Protein AF-0000000086059995 (afdb_homodimer)

Structure (mmCIF, N/CA/C/O backbone):
data_AF-0000000086059995-model_v1
#
loop_
_entity.id
_entity.type
_entity.pdbx_description
1 polymer 'Baseplate protein'
#
loop_
_atom_site.group_PDB
_atom_site.id
_atom_site.type_symbol
_atom_site.label_atom_id
_atom_site.label_alt_id
_atom_site.label_comp_id
_atom_site.label_asym_id
_atom_site.label_entity_id
_atom_site.label_seq_id
_atom_site.pdbx_PDB_ins_code
_atom_site.Cartn_x
_atom_site.Cartn_y
_atom_site.Cartn_z
_atom_site.occupancy
_atom_site.B_iso_or_equiv
_atom_site.auth_seq_id
_atom_site.auth_comp_id
_atom_site.auth_asym_id
_atom_site.auth_atom_id
_atom_site.pdbx_PDB_model_num
ATOM 1 N N . MET A 1 1 ? -10.211 63.469 9.359 1 60.78 1 MET A N 1
ATOM 2 C CA . MET A 1 1 ? -10.703 62.344 8.594 1 60.78 1 MET A CA 1
ATOM 3 C C . MET A 1 1 ? -9.547 61.594 7.91 1 60.78 1 MET A C 1
ATOM 5 O O . MET A 1 1 ? -9.508 60.375 7.914 1 60.78 1 MET A O 1
ATOM 9 N N . THR A 1 2 ? -8.578 62.406 7.512 1 70.56 2 THR A N 1
ATOM 10 C CA . THR A 1 2 ? -7.418 61.875 6.809 1 70.56 2 THR A CA 1
ATOM 11 C C . THR A 1 2 ? -6.516 61.094 7.766 1 70.56 2 THR A C 1
ATOM 13 O O . THR A 1 2 ? -5.988 60.062 7.41 1 70.56 2 THR A O 1
ATOM 16 N N . ASP A 1 3 ? -6.613 61.531 9.031 1 80.38 3 ASP A N 1
ATOM 17 C CA . ASP A 1 3 ? -5.711 60.969 10.023 1 80.38 3 ASP A CA 1
ATOM 18 C C . ASP A 1 3 ? -6.176 59.562 10.445 1 80.38 3 ASP A C 1
ATOM 20 O O . ASP A 1 3 ? -5.375 58.625 10.523 1 80.38 3 ASP A O 1
ATOM 24 N N . ILE A 1 4 ? -7.48 59.438 10.469 1 84.19 4 ILE A N 1
ATOM 25 C CA . ILE A 1 4 ? -8.023 58.156 10.898 1 84.19 4 ILE A CA 1
ATOM 26 C C . ILE A 1 4 ? -7.832 57.125 9.797 1 84.19 4 ILE A C 1
ATOM 28 O O . ILE A 1 4 ? -7.527 55.969 10.07 1 84.19 4 ILE A O 1
ATOM 32 N N . ASN A 1 5 ? -7.977 57.531 8.516 1 84.19 5 ASN A N 1
ATOM 33 C CA . ASN A 1 5 ? -7.801 56.625 7.387 1 84.19 5 ASN A CA 1
ATOM 34 C C . ASN A 1 5 ? -6.348 56.188 7.254 1 84.19 5 ASN A C 1
ATOM 36 O O . ASN A 1 5 ? -6.082 55.031 6.898 1 84.19 5 ASN A O 1
ATOM 40 N N . GLN A 1 6 ? -5.488 57.094 7.523 1 81.56 6 GLN A N 1
ATOM 41 C CA . GLN A 1 6 ? -4.066 56.781 7.477 1 81.56 6 GLN A CA 1
ATOM 42 C C . GLN A 1 6 ? -3.693 55.812 8.594 1 81.56 6 GLN A C 1
ATOM 44 O O . GLN A 1 6 ? -2.908 54.875 8.383 1 81.56 6 GLN A O 1
ATOM 49 N N . ARG A 1 7 ? -4.344 56 9.664 1 81.69 7 ARG A N 1
ATOM 50 C CA . ARG A 1 7 ? -4.082 55.094 10.789 1 81.69 7 ARG A CA 1
ATOM 51 C C . ARG A 1 7 ? -4.652 53.719 10.531 1 81.69 7 ARG A C 1
ATOM 53 O O . ARG A 1 7 ? -4.02 52.719 10.859 1 81.69 7 ARG A O 1
ATOM 60 N N . ARG A 1 8 ? -5.773 53.625 9.984 1 84.5 8 ARG A N 1
ATOM 61 C CA . ARG A 1 8 ? -6.387 52.344 9.648 1 84.5 8 ARG A CA 1
ATOM 62 C C . ARG A 1 8 ? -5.562 51.594 8.609 1 84.5 8 ARG A C 1
ATOM 64 O O . ARG A 1 8 ? -5.332 50.406 8.742 1 84.5 8 ARG A O 1
ATOM 71 N N . SER A 1 9 ? -5.133 52.344 7.605 1 84.81 9 SER A N 1
ATOM 72 C CA . SER A 1 9 ? -4.309 51.719 6.566 1 84.81 9 SER A CA 1
ATOM 73 C C . SER A 1 9 ? -2.99 51.219 7.133 1 84.81 9 SER A C 1
ATOM 75 O O . SER A 1 9 ? -2.504 50.156 6.73 1 84.81 9 SER A O 1
ATOM 77 N N . PHE A 1 10 ? -2.449 51.969 7.992 1 80.44 10 PHE A N 1
ATOM 78 C CA . PHE A 1 10 ? -1.202 51.562 8.633 1 80.44 10 PHE A CA 1
ATOM 79 C C . PHE A 1 10 ? -1.4 50.312 9.453 1 80.44 10 PHE A C 1
ATOM 81 O O . PHE A 1 10 ? -0.617 49.344 9.344 1 80.44 10 PHE A O 1
ATOM 88 N N . LEU A 1 11 ? -2.434 50.312 10.234 1 85.56 11 LEU A N 1
ATOM 89 C CA . LEU A 1 11 ? -2.729 49.156 11.07 1 85.56 11 LEU A CA 1
ATOM 90 C C . LEU A 1 11 ? -2.977 47.906 10.211 1 85.56 11 LEU A C 1
ATOM 92 O O . LEU A 1 11 ? -2.496 46.812 10.523 1 85.56 11 LEU A O 1
ATOM 96 N N . GLN A 1 12 ? -3.713 48.031 9.172 1 87.81 12 GLN A N 1
ATOM 97 C CA . GLN A 1 12 ? -4.016 46.938 8.281 1 87.81 12 GLN A CA 1
ATOM 98 C C . GLN A 1 12 ? -2.746 46.375 7.625 1 87.81 12 GLN A C 1
ATOM 100 O O . GLN A 1 12 ? -2.574 45.188 7.5 1 87.81 12 GLN A O 1
ATOM 105 N N . ASN A 1 13 ? -1.911 47.281 7.203 1 85.56 13 ASN A N 1
ATOM 106 C CA . ASN A 1 13 ? -0.667 46.875 6.57 1 85.56 13 ASN A CA 1
ATOM 107 C C . ASN A 1 13 ? 0.219 46.094 7.543 1 85.56 13 ASN A C 1
ATOM 109 O O . ASN A 1 13 ? 0.788 45.062 7.184 1 85.56 13 ASN A O 1
ATOM 113 N N . VAL A 1 14 ? 0.322 46.594 8.734 1 84.5 14 VAL A N 1
ATOM 114 C CA . VAL A 1 14 ? 1.145 45.906 9.734 1 84.5 14 VAL A CA 1
ATOM 115 C C . VAL A 1 14 ? 0.555 44.531 10.047 1 84.5 14 VAL A C 1
ATOM 117 O O . VAL A 1 14 ? 1.288 43.562 10.172 1 84.5 14 VAL A O 1
ATOM 120 N N . THR A 1 15 ? -0.728 44.469 10.203 1 89.19 15 THR A N 1
ATOM 121 C CA . THR A 1 15 ? -1.387 43.219 10.508 1 89.19 15 THR A CA 1
ATOM 122 C C . THR A 1 15 ? -1.202 42.219 9.367 1 89.19 15 THR A C 1
ATOM 124 O O . THR A 1 15 ? -0.886 41.031 9.602 1 89.19 15 THR A O 1
ATOM 127 N N . ASN A 1 16 ? -1.358 42.688 8.188 1 89.5 16 ASN A N 1
ATOM 128 C CA . ASN A 1 16 ? -1.172 41.812 7.027 1 89.5 16 ASN A CA 1
ATOM 129 C C . ASN A 1 16 ? 0.266 41.312 6.926 1 89.5 16 ASN A C 1
ATOM 131 O O . ASN A 1 16 ? 0.501 40.125 6.66 1 89.5 16 ASN A O 1
ATOM 135 N N . ASP A 1 17 ? 1.182 42.219 7.102 1 87.56 17 ASP A N 1
ATOM 136 C CA . ASP A 1 17 ? 2.592 41.844 7.043 1 87.56 17 ASP A CA 1
ATOM 137 C C . ASP A 1 17 ? 2.928 40.812 8.109 1 87.56 17 ASP A C 1
ATOM 139 O O . ASP A 1 17 ? 3.641 39.844 7.84 1 87.56 17 ASP A O 1
ATOM 143 N N . THR A 1 18 ? 2.42 41.094 9.289 1 88.88 18 THR A N 1
ATOM 144 C CA . THR A 1 18 ? 2.676 40.156 10.383 1 88.88 18 THR A CA 1
ATOM 145 C C . THR A 1 18 ? 2.047 38.781 10.102 1 88.88 18 THR A C 1
ATOM 147 O O . THR A 1 18 ? 2.648 37.75 10.383 1 88.88 18 THR A O 1
ATOM 150 N N . PHE A 1 19 ? 0.875 38.75 9.555 1 89.81 19 PHE A N 1
ATOM 151 C CA . PHE A 1 19 ? 0.206 37.5 9.195 1 89.81 19 PHE A CA 1
ATOM 152 C C . PHE A 1 19 ? 1.035 36.719 8.188 1 89.81 19 PHE A C 1
ATOM 154 O O . PHE A 1 19 ? 1.283 35.531 8.375 1 89.81 19 PHE A O 1
ATOM 161 N N . PHE A 1 20 ? 1.476 37.406 7.207 1 88.12 20 PHE A N 1
ATOM 162 C CA . PHE A 1 20 ? 2.225 36.75 6.145 1 88.12 20 PHE A CA 1
ATOM 163 C C . PHE A 1 20 ? 3.541 36.188 6.68 1 88.12 20 PHE A C 1
ATOM 165 O O . PHE A 1 20 ? 3.943 35.094 6.32 1 88.12 20 PHE A O 1
ATOM 172 N N . GLU A 1 21 ? 4.156 36.938 7.523 1 87.06 21 GLU A N 1
ATOM 173 C CA . GLU A 1 21 ? 5.422 36.5 8.094 1 87.06 21 GLU A CA 1
ATOM 174 C C . GLU A 1 21 ? 5.219 35.281 8.977 1 87.06 21 GLU A C 1
ATOM 176 O O . GLU A 1 21 ? 6 34.312 8.914 1 87.06 21 GLU A O 1
ATOM 181 N N . ASN A 1 22 ? 4.18 35.25 9.789 1 90.44 22 ASN A N 1
ATOM 182 C CA . ASN A 1 22 ? 3.918 34.156 10.688 1 90.44 22 ASN A CA 1
ATOM 183 C C . ASN A 1 22 ? 3.49 32.906 9.922 1 90.44 22 ASN A C 1
ATOM 185 O O . ASN A 1 22 ? 3.791 31.766 10.336 1 90.44 22 ASN A O 1
ATOM 189 N N . MET A 1 23 ? 2.809 33.031 8.797 1 91.81 23 MET A N 1
ATOM 190 C CA . MET A 1 23 ? 2.318 31.906 8.008 1 91.81 23 MET A CA 1
ATOM 191 C C . MET A 1 23 ? 3.479 31.094 7.445 1 91.81 23 MET A C 1
ATOM 193 O O . MET A 1 23 ? 3.328 29.906 7.168 1 91.81 23 MET A O 1
ATOM 197 N N . LYS A 1 24 ? 4.613 31.688 7.324 1 86.75 24 LYS A N 1
ATOM 198 C CA . LYS A 1 24 ? 5.785 31 6.789 1 86.75 24 LYS A CA 1
ATOM 199 C C . LYS A 1 24 ? 6.215 29.844 7.699 1 86.75 24 LYS A C 1
ATOM 201 O O . LYS A 1 24 ? 6.879 28.906 7.254 1 86.75 24 LYS A O 1
ATOM 206 N N . ASP A 1 25 ? 5.801 29.891 8.961 1 89.31 25 ASP A N 1
ATOM 207 C CA . ASP A 1 25 ? 6.246 28.891 9.922 1 89.31 25 ASP A CA 1
ATOM 208 C C . ASP A 1 25 ? 5.098 27.984 10.336 1 89.31 25 ASP A C 1
ATOM 210 O O . ASP A 1 25 ? 5.188 27.281 11.344 1 89.31 25 ASP A O 1
ATOM 214 N N . VAL A 1 26 ? 3.99 28.078 9.602 1 93.5 26 VAL A N 1
ATOM 215 C CA . VAL A 1 26 ? 2.891 27.141 9.781 1 93.5 26 VAL A CA 1
ATOM 216 C C . VAL A 1 26 ? 3.086 25.938 8.867 1 93.5 26 VAL A C 1
ATOM 218 O O . VAL A 1 26 ? 2.803 26.016 7.668 1 93.5 26 VAL A O 1
ATOM 221 N N . TYR A 1 27 ? 3.545 24.875 9.438 1 94.62 27 TYR A N 1
ATOM 222 C CA . TYR A 1 27 ? 3.83 23.656 8.664 1 94.62 27 TYR A CA 1
ATOM 223 C C . TYR A 1 27 ? 2.566 22.828 8.469 1 94.62 27 TYR A C 1
ATOM 225 O O . TYR A 1 27 ? 1.894 22.484 9.438 1 94.62 27 TYR A O 1
ATOM 233 N N . THR A 1 28 ? 2.238 22.5 7.25 1 95.75 28 THR A N 1
ATOM 234 C CA . THR A 1 28 ? 1.083 21.656 6.934 1 95.75 28 THR A CA 1
ATOM 235 C C . THR A 1 28 ? 1.494 20.469 6.082 1 95.75 28 THR A C 1
ATOM 237 O O . THR A 1 28 ? 1.409 19.312 6.531 1 95.75 28 THR A O 1
ATOM 240 N N . CYS A 1 29 ? 1.982 20.734 4.895 1 96.75 29 CYS A N 1
ATOM 241 C CA . CYS A 1 29 ? 2.521 19.672 4.059 1 96.75 29 CYS A CA 1
ATOM 242 C C . CYS A 1 29 ? 3.568 20.219 3.092 1 96.75 29 CYS A C 1
ATOM 244 O O . CYS A 1 29 ? 3.557 21.406 2.758 1 96.75 29 CYS A O 1
ATOM 246 N N . ILE A 1 30 ? 4.512 19.422 2.707 1 96.19 30 ILE A N 1
ATOM 247 C CA . ILE A 1 30 ? 5.605 19.766 1.805 1 96.19 30 ILE A CA 1
ATOM 248 C C . ILE A 1 30 ? 6.227 18.484 1.237 1 96.19 30 ILE A C 1
ATOM 250 O O . ILE A 1 30 ? 6.266 17.453 1.911 1 96.19 30 ILE A O 1
ATOM 254 N N . PRO A 1 31 ? 6.664 18.438 -0.044 1 97.12 31 PRO A N 1
ATOM 255 C CA . PRO A 1 31 ? 7.352 17.234 -0.532 1 97.12 31 PRO A CA 1
ATOM 256 C C . PRO A 1 31 ? 8.703 17.016 0.142 1 97.12 31 PRO A C 1
ATOM 258 O O . PRO A 1 31 ? 9.312 17.969 0.637 1 97.12 31 PRO A O 1
ATOM 261 N N . GLY A 1 32 ? 9.148 15.859 0.198 1 97.75 32 GLY A N 1
ATOM 262 C CA . GLY A 1 32 ? 10.43 15.445 0.734 1 97.75 32 GLY A CA 1
ATOM 263 C C . GLY A 1 32 ? 10.82 14.031 0.342 1 97.75 32 GLY A C 1
ATOM 264 O O . GLY A 1 32 ? 10.195 13.438 -0.54 1 97.75 32 GLY A O 1
ATOM 265 N N . TYR A 1 33 ? 11.945 13.578 0.959 1 97.88 33 TYR A N 1
ATOM 266 C CA . TYR A 1 33 ? 12.375 12.219 0.658 1 97.88 33 TYR A CA 1
ATOM 267 C C . TYR A 1 33 ? 13.062 11.586 1.863 1 97.88 33 TYR A C 1
ATOM 269 O O . TYR A 1 33 ? 13.484 12.289 2.783 1 97.88 33 TYR A O 1
ATOM 277 N N . VAL A 1 34 ? 13.125 10.281 1.874 1 98.56 34 VAL A N 1
ATOM 278 C CA . VAL A 1 34 ? 13.672 9.492 2.977 1 98.56 34 VAL A CA 1
ATOM 279 C C . VAL A 1 34 ? 15.195 9.492 2.906 1 98.56 34 VAL A C 1
ATOM 281 O O . VAL A 1 34 ? 15.773 9.281 1.838 1 98.56 34 VAL A O 1
ATOM 284 N N . LEU A 1 35 ? 15.844 9.766 4.035 1 98.44 35 LEU A N 1
ATOM 285 C CA . LEU A 1 35 ? 17.297 9.602 4.168 1 98.44 35 LEU A CA 1
ATOM 286 C C . LEU A 1 35 ? 17.625 8.211 4.691 1 98.44 35 LEU A C 1
ATOM 288 O O . LEU A 1 35 ? 18.516 7.535 4.156 1 98.44 35 LEU A O 1
ATOM 292 N N . THR A 1 36 ? 17.016 7.824 5.77 1 98.44 36 THR A N 1
ATOM 293 C CA . THR A 1 36 ? 17.156 6.488 6.34 1 98.44 36 THR A CA 1
ATOM 294 C C . THR A 1 36 ? 15.812 5.965 6.828 1 98.44 36 THR A C 1
ATOM 296 O O . THR A 1 36 ? 14.906 6.75 7.125 1 98.44 36 THR A O 1
ATOM 299 N N . PHE A 1 37 ? 15.695 4.652 6.832 1 98.5 37 PHE A N 1
ATOM 300 C CA . PHE A 1 37 ? 14.5 3.967 7.309 1 98.5 37 PHE A CA 1
ATOM 301 C C . PHE A 1 37 ? 14.867 2.795 8.211 1 98.5 37 PHE A C 1
ATOM 303 O O . PHE A 1 37 ? 15.727 1.985 7.859 1 98.5 37 PHE A O 1
ATOM 310 N N . ASP A 1 38 ? 14.234 2.754 9.406 1 97.69 38 ASP A N 1
ATOM 311 C CA . ASP A 1 38 ? 14.391 1.638 10.336 1 97.69 38 ASP A CA 1
ATOM 312 C C . ASP A 1 38 ? 13.188 0.701 10.273 1 97.69 38 ASP A C 1
ATOM 314 O O . ASP A 1 38 ? 12.102 1.04 10.758 1 97.69 38 ASP A O 1
ATOM 318 N N . PRO A 1 39 ? 13.391 -0.497 9.75 1 95.56 39 PRO A N 1
ATOM 319 C CA . PRO A 1 39 ? 12.242 -1.397 9.609 1 95.56 39 PRO A CA 1
ATOM 320 C C . PRO A 1 39 ? 11.719 -1.902 10.945 1 95.56 39 PRO A C 1
ATOM 322 O O . PRO A 1 39 ? 10.57 -2.34 11.039 1 95.56 39 PRO A O 1
ATOM 325 N N . ASP A 1 40 ? 12.453 -1.913 12.008 1 96.19 40 ASP A N 1
ATOM 326 C CA . ASP A 1 40 ? 12.016 -2.396 13.312 1 96.19 40 ASP A CA 1
ATOM 327 C C . ASP A 1 40 ? 11.023 -1.425 13.953 1 96.19 40 ASP A C 1
ATOM 329 O O . ASP A 1 40 ? 10.008 -1.843 14.508 1 96.19 40 ASP A O 1
ATOM 333 N N . THR A 1 41 ? 11.328 -0.163 13.836 1 96.38 41 THR A N 1
ATOM 334 C CA . THR A 1 41 ? 10.453 0.842 14.43 1 96.38 41 THR A CA 1
ATOM 335 C C . THR A 1 41 ? 9.555 1.478 13.375 1 96.38 41 THR A C 1
ATOM 337 O O . THR A 1 41 ? 8.609 2.195 13.703 1 96.38 41 THR A O 1
ATOM 340 N N . GLN A 1 42 ? 9.883 1.222 12.133 1 96.81 42 GLN A N 1
ATOM 341 C CA . GLN A 1 42 ? 9.148 1.761 10.992 1 96.81 42 GLN A CA 1
ATOM 342 C C . GLN A 1 42 ? 9.125 3.287 11.023 1 96.81 42 GLN A C 1
ATOM 344 O O . GLN A 1 42 ? 8.102 3.904 10.734 1 96.81 42 GLN A O 1
ATOM 349 N N . ARG A 1 43 ? 10.242 3.896 11.516 1 98.56 43 ARG A N 1
ATOM 350 C CA . ARG A 1 43 ? 10.484 5.336 11.508 1 98.56 43 ARG A CA 1
ATOM 351 C C . ARG A 1 43 ? 11.531 5.711 10.469 1 98.56 43 ARG A C 1
ATOM 353 O O . ARG A 1 43 ? 12.477 4.957 10.234 1 98.56 43 ARG A O 1
ATOM 360 N N . ALA A 1 44 ? 11.352 6.871 9.906 1 98.56 44 ALA A N 1
ATOM 361 C CA . ALA A 1 44 ? 12.297 7.371 8.906 1 98.56 44 ALA A CA 1
ATOM 362 C C . ALA A 1 44 ? 12.938 8.672 9.375 1 98.56 44 ALA A C 1
ATOM 364 O O . ALA A 1 44 ? 12.406 9.359 10.25 1 98.56 44 ALA A O 1
ATOM 365 N N . GLN A 1 45 ? 14.062 8.883 8.891 1 98.56 45 GLN A N 1
ATOM 366 C CA . GLN A 1 45 ? 14.617 10.227 8.781 1 98.56 45 GLN A CA 1
ATOM 367 C C . GLN A 1 45 ? 14.32 10.828 7.414 1 98.56 45 GLN A C 1
ATOM 369 O O . GLN A 1 45 ? 14.562 10.203 6.383 1 98.56 45 GLN A O 1
ATOM 374 N N . ILE A 1 46 ? 13.797 12.062 7.395 1 98.31 46 ILE A N 1
ATOM 375 C CA . ILE A 1 46 ? 13.383 12.625 6.117 1 98.31 46 ILE A CA 1
ATOM 376 C C . ILE A 1 46 ? 14.07 13.969 5.898 1 98.31 46 ILE A C 1
ATOM 378 O O . ILE A 1 46 ? 14.438 14.648 6.859 1 98.31 46 ILE A O 1
ATOM 382 N N . GLN A 1 47 ? 14.227 14.273 4.641 1 97.88 47 GLN A N 1
ATOM 383 C CA . GLN A 1 47 ? 14.68 15.586 4.18 1 97.88 47 GLN A CA 1
ATOM 384 C C . GLN A 1 47 ? 13.562 16.328 3.459 1 97.88 47 GLN A C 1
ATOM 386 O O . GLN A 1 47 ? 12.961 15.805 2.518 1 97.88 47 GLN A O 1
ATOM 391 N N . LEU A 1 48 ? 13.266 17.562 3.951 1 97.12 48 LEU A N 1
ATOM 392 C CA . LEU A 1 48 ? 12.312 18.406 3.227 1 97.12 48 LEU A CA 1
ATOM 393 C C . LEU A 1 48 ? 12.883 18.812 1.872 1 97.12 48 LEU A C 1
ATOM 395 O O . LEU A 1 48 ? 14.07 19.125 1.759 1 97.12 48 LEU A O 1
ATOM 399 N N . GLY A 1 49 ? 12.125 18.891 0.851 1 95.44 49 GLY A N 1
ATOM 400 C CA . GLY A 1 49 ? 12.586 19.031 -0.521 1 95.44 49 GLY A CA 1
ATOM 401 C C . GLY A 1 49 ? 12.672 20.469 -0.984 1 95.44 49 GLY A C 1
ATOM 402 O O . GLY A 1 49 ? 12.898 20.734 -2.168 1 95.44 49 GLY A O 1
ATOM 403 N N . ILE A 1 50 ? 12.406 21.469 -0.135 1 93.44 50 ILE A N 1
ATOM 404 C CA . ILE A 1 50 ? 12.406 22.875 -0.509 1 93.44 50 ILE A CA 1
ATOM 405 C C . ILE A 1 50 ? 13.32 23.656 0.425 1 93.44 50 ILE A C 1
ATOM 407 O O . ILE A 1 50 ? 13.195 23.562 1.648 1 93.44 50 ILE A O 1
ATOM 411 N N . THR A 1 51 ? 14.156 24.391 -0.11 1 91.06 51 THR A N 1
ATOM 412 C CA . THR A 1 51 ? 15.078 25.203 0.675 1 91.06 51 THR A CA 1
ATOM 413 C C . THR A 1 51 ? 14.328 26.312 1.412 1 91.06 51 THR A C 1
ATOM 415 O O . THR A 1 51 ? 13.219 26.672 1.025 1 91.06 51 THR A O 1
ATOM 418 N N . ARG A 1 52 ? 14.977 26.719 2.441 1 86.5 52 ARG A N 1
ATOM 419 C CA . ARG A 1 52 ? 14.445 27.844 3.184 1 86.5 52 ARG A CA 1
ATOM 420 C C . ARG A 1 52 ? 15.352 29.062 3.039 1 86.5 52 ARG A C 1
ATOM 422 O O . ARG A 1 52 ? 16.578 28.938 2.936 1 86.5 52 ARG A O 1
ATOM 429 N N . THR A 1 53 ? 14.727 30.234 2.891 1 84.19 53 THR A N 1
ATOM 430 C CA . THR A 1 53 ? 15.484 31.484 2.791 1 84.19 53 THR A CA 1
ATOM 431 C C . THR A 1 53 ? 15.328 32.312 4.059 1 84.19 53 THR A C 1
ATOM 433 O O . THR A 1 53 ? 14.211 32.5 4.559 1 84.19 53 THR A O 1
ATOM 436 N N . ASP A 1 54 ? 16.438 32.688 4.66 1 78.5 54 ASP A N 1
ATOM 437 C CA . ASP A 1 54 ? 16.422 33.688 5.746 1 78.5 54 ASP A CA 1
ATOM 438 C C . ASP A 1 54 ? 16.25 35.094 5.215 1 78.5 54 ASP A C 1
ATOM 440 O O . ASP A 1 54 ? 17.125 35.625 4.516 1 78.5 54 ASP A O 1
ATOM 444 N N . ASP A 1 55 ? 15.086 35.594 5.535 1 74.94 55 ASP A N 1
ATOM 445 C CA . ASP A 1 55 ? 14.773 36.906 4.98 1 74.94 55 ASP A CA 1
ATOM 446 C C . ASP A 1 55 ? 15.734 37.969 5.508 1 74.94 55 ASP A C 1
ATOM 448 O O . ASP A 1 55 ? 15.945 39 4.863 1 74.94 55 ASP A O 1
ATOM 452 N N . VAL A 1 56 ? 16.281 37.812 6.641 1 76.94 56 VAL A N 1
ATOM 453 C CA . VAL A 1 56 ? 17.188 38.781 7.234 1 76.94 56 VAL A CA 1
ATOM 454 C C . VAL A 1 56 ? 18.578 38.594 6.629 1 76.94 56 VAL A C 1
ATOM 456 O O . VAL A 1 56 ? 19.156 39.562 6.09 1 76.94 56 VAL A O 1
ATOM 459 N N . ALA A 1 57 ? 19.125 37.375 6.73 1 77.94 57 ALA A N 1
ATOM 460 C CA . ALA A 1 57 ? 20.469 37.094 6.242 1 77.94 57 ALA A CA 1
ATOM 461 C C . ALA A 1 57 ? 20.484 36.938 4.723 1 77.94 57 ALA A C 1
ATOM 463 O O . ALA A 1 57 ? 21.547 36.969 4.098 1 77.94 57 ALA A O 1
ATOM 464 N N . LYS A 1 58 ? 19.391 37 4.098 1 84.31 58 LYS A N 1
ATOM 465 C CA . LYS A 1 58 ? 19.266 36.781 2.658 1 84.31 58 LYS A CA 1
ATOM 466 C C . LYS A 1 58 ? 20.062 35.594 2.193 1 84.31 58 LYS A C 1
ATOM 468 O O . LYS A 1 58 ? 20.734 35.625 1.153 1 84.31 58 LYS A O 1
ATOM 473 N N . THR A 1 59 ? 20.234 34.594 2.975 1 86.81 59 THR A N 1
ATOM 474 C CA . THR A 1 59 ? 20.922 33.344 2.625 1 86.81 59 THR A CA 1
ATOM 475 C C . THR A 1 59 ? 19.922 32.188 2.58 1 86.81 59 THR A C 1
ATOM 477 O O . THR A 1 59 ? 18.938 32.188 3.311 1 86.81 59 THR A O 1
ATOM 480 N N . THR A 1 60 ? 20.141 31.344 1.59 1 88.69 60 THR A N 1
ATOM 481 C CA . THR A 1 60 ? 19.344 30.125 1.439 1 88.69 60 THR A CA 1
ATOM 482 C C . THR A 1 60 ? 20.047 28.922 2.061 1 88.69 60 THR A C 1
ATOM 484 O O . THR A 1 60 ? 21.266 28.781 1.923 1 88.69 60 THR A O 1
ATOM 487 N N . PHE A 1 61 ? 19.281 28.141 2.84 1 87.69 61 PHE A N 1
ATOM 488 C CA . PHE A 1 61 ? 19.875 26.953 3.451 1 87.69 61 PHE A CA 1
ATOM 489 C C . PHE A 1 61 ? 18.938 25.766 3.332 1 87.69 61 PHE A C 1
ATOM 491 O O . PHE A 1 61 ? 17.719 25.938 3.172 1 87.69 61 PHE A O 1
ATOM 498 N N . ASP A 1 62 ? 19.547 24.516 3.41 1 89 62 ASP A N 1
ATOM 499 C CA . ASP A 1 62 ? 18.781 23.281 3.447 1 89 62 ASP A CA 1
ATOM 500 C C . ASP A 1 62 ? 18.188 23.047 4.84 1 89 62 ASP A C 1
ATOM 502 O O . ASP A 1 62 ? 18.906 23.141 5.84 1 89 62 ASP A O 1
ATOM 506 N N . PRO A 1 63 ? 16.922 22.812 4.844 1 92.31 63 PRO A N 1
ATOM 507 C CA . PRO A 1 63 ? 16.375 22.469 6.16 1 92.31 63 PRO A CA 1
ATOM 508 C C . PRO A 1 63 ? 17.031 21.234 6.777 1 92.31 63 PRO A C 1
ATOM 510 O O . PRO A 1 63 ? 17.406 20.312 6.059 1 92.31 63 PRO A O 1
ATOM 513 N N . PRO A 1 64 ? 17.203 21.266 8.07 1 94.81 64 PRO A N 1
ATOM 514 C CA . PRO A 1 64 ? 17.75 20.062 8.711 1 94.81 64 PRO A CA 1
ATOM 515 C C . PRO A 1 64 ? 16.828 18.859 8.57 1 94.81 64 PRO A C 1
ATOM 517 O O . PRO A 1 64 ? 15.617 19.016 8.461 1 94.81 64 PRO A O 1
ATOM 520 N N . PRO A 1 65 ? 17.422 17.688 8.594 1 97.25 65 PRO A N 1
ATOM 521 C CA . PRO A 1 65 ? 16.609 16.484 8.547 1 97.25 65 PRO A CA 1
ATOM 522 C C . PRO A 1 65 ? 15.695 16.344 9.766 1 97.25 65 PRO A C 1
ATOM 524 O O . PRO A 1 65 ? 16 16.875 10.836 1 97.25 65 PRO A O 1
ATOM 527 N N . ILE A 1 66 ? 14.578 15.766 9.57 1 97.88 66 ILE A N 1
ATOM 528 C CA . ILE A 1 66 ? 13.648 15.445 10.641 1 97.88 66 ILE A CA 1
ATOM 529 C C . ILE A 1 66 ? 13.734 13.953 10.969 1 97.88 66 ILE A C 1
ATOM 531 O O . ILE A 1 66 ? 13.703 13.109 10.07 1 97.88 66 ILE A O 1
ATOM 535 N N . VAL A 1 67 ? 13.789 13.609 12.234 1 97.75 67 VAL A N 1
ATOM 536 C CA . VAL A 1 67 ? 13.984 12.227 12.648 1 97.75 67 VAL A CA 1
ATOM 537 C C . VAL A 1 67 ? 12.695 11.672 13.242 1 97.75 67 VAL A C 1
ATOM 539 O O . VAL A 1 67 ? 11.75 12.43 13.5 1 97.75 67 VAL A O 1
ATOM 542 N N . ASP A 1 68 ? 12.633 10.344 13.406 1 97.94 68 ASP A N 1
ATOM 543 C CA . ASP A 1 68 ? 11.547 9.648 14.086 1 97.94 68 ASP A CA 1
ATOM 544 C C . ASP A 1 68 ? 10.211 9.922 13.398 1 97.94 68 ASP A C 1
ATOM 546 O O . ASP A 1 68 ? 9.203 10.18 14.062 1 97.94 68 ASP A O 1
ATOM 550 N N . VAL A 1 69 ? 10.219 9.906 12.094 1 98.44 69 VAL A N 1
ATOM 551 C CA . VAL A 1 69 ? 9.023 10.203 11.32 1 98.44 69 VAL A CA 1
ATOM 552 C C . VAL A 1 69 ? 8.297 8.914 10.953 1 98.44 69 VAL A C 1
ATOM 554 O O . VAL A 1 69 ? 8.859 8.055 10.266 1 98.44 69 VAL A O 1
ATOM 557 N N . PRO A 1 70 ? 7.066 8.703 11.492 1 98.38 70 PRO A N 1
ATOM 558 C CA . PRO A 1 70 ? 6.32 7.52 11.039 1 98.38 70 PRO A CA 1
ATOM 559 C C . PRO A 1 70 ? 6.051 7.527 9.539 1 98.38 70 PRO A C 1
ATOM 561 O O . PRO A 1 70 ? 5.793 8.586 8.961 1 98.38 70 PRO A O 1
ATOM 564 N N . VAL A 1 71 ? 6.156 6.363 8.914 1 98.25 71 VAL A N 1
ATOM 565 C CA . VAL A 1 71 ? 5.918 6.191 7.488 1 98.25 71 VAL A CA 1
ATOM 566 C C . VAL A 1 71 ? 4.582 5.488 7.266 1 98.25 71 VAL A C 1
ATOM 568 O O . VAL A 1 71 ? 4.254 4.531 7.973 1 98.25 71 VAL A O 1
ATOM 571 N N . SER A 1 72 ? 3.865 5.965 6.293 1 97.81 72 SER A N 1
ATOM 572 C CA . SER A 1 72 ? 2.537 5.43 6.008 1 97.81 72 SER A CA 1
ATOM 573 C C . SER A 1 72 ? 2.619 4.152 5.176 1 97.81 72 SER A C 1
ATOM 575 O O . SER A 1 72 ? 3.264 4.137 4.125 1 97.81 72 SER A O 1
ATOM 577 N N . PHE A 1 73 ? 1.995 3.078 5.613 1 96.31 73 PHE A N 1
ATOM 578 C CA . PHE A 1 73 ? 1.714 1.837 4.898 1 96.31 73 PHE A CA 1
ATOM 579 C C . PHE A 1 73 ? 0.218 1.551 4.879 1 96.31 73 PHE A C 1
ATOM 581 O O . PHE A 1 73 ? -0.385 1.3 5.926 1 96.31 73 PHE A O 1
ATOM 588 N N . PRO A 1 74 ? -0.357 1.548 3.752 1 93.88 74 PRO A N 1
ATOM 589 C CA . PRO A 1 74 ? -1.813 1.401 3.691 1 93.88 74 PRO A CA 1
ATOM 590 C C . PRO A 1 74 ? -2.305 0.114 4.348 1 93.88 74 PRO A C 1
ATOM 592 O O . PRO A 1 74 ? -1.652 -0.928 4.238 1 93.88 74 PRO A O 1
ATOM 595 N N . GLY A 1 75 ? -3.602 0.287 5.023 1 90.88 75 GLY A N 1
ATOM 596 C CA . GLY A 1 75 ? -4.242 -0.879 5.613 1 90.88 75 GLY A CA 1
ATOM 597 C C . GLY A 1 75 ? -4.156 -0.906 7.125 1 90.88 75 GLY A C 1
ATOM 598 O O . GLY A 1 75 ? -3.777 0.088 7.75 1 90.88 75 GLY A O 1
ATOM 599 N N . ASP A 1 76 ? -4.57 -2.07 7.691 1 90.69 76 ASP A N 1
ATOM 600 C CA . ASP A 1 76 ? -4.539 -2.32 9.133 1 90.69 76 ASP A CA 1
ATOM 601 C C . ASP A 1 76 ? -4.289 -3.797 9.422 1 90.69 76 ASP A C 1
ATOM 603 O O . ASP A 1 76 ? -3.154 -4.27 9.352 1 90.69 76 ASP A O 1
ATOM 607 N N . ASP A 1 77 ? -5.371 -4.621 9.57 1 87.75 77 ASP A N 1
ATOM 608 C CA . ASP A 1 77 ? -5.18 -6.055 9.75 1 87.75 77 ASP A CA 1
ATOM 609 C C . ASP A 1 77 ? -4.621 -6.699 8.484 1 87.75 77 ASP A C 1
ATOM 611 O O . ASP A 1 77 ? -3.998 -7.758 8.539 1 87.75 77 ASP A O 1
ATOM 615 N N . PHE A 1 78 ? -4.98 -6.141 7.457 1 90.5 78 PHE A N 1
ATOM 616 C CA . PHE A 1 78 ? -4.344 -6.41 6.172 1 90.5 78 PHE A CA 1
ATOM 617 C C . PHE A 1 78 ? -3.611 -5.176 5.664 1 90.5 78 PHE A C 1
ATOM 619 O O . PHE A 1 78 ? -4.168 -4.078 5.648 1 90.5 78 PHE A O 1
ATOM 626 N N . VAL A 1 79 ? -2.318 -5.375 5.312 1 93.5 79 VAL A N 1
ATOM 627 C CA . VAL A 1 79 ? -1.512 -4.199 5.008 1 93.5 79 VAL A CA 1
ATOM 628 C C . VAL A 1 79 ? -0.812 -4.387 3.662 1 93.5 79 VAL A C 1
ATOM 630 O O . VAL A 1 79 ? -0.574 -5.516 3.23 1 93.5 79 VAL A O 1
ATOM 633 N N . LEU A 1 80 ? -0.637 -3.324 2.963 1 94.5 80 LEU A N 1
ATOM 634 C CA . LEU A 1 80 ? 0.324 -3.223 1.87 1 94.5 80 LEU A CA 1
ATOM 635 C C . LEU A 1 80 ? 1.691 -2.789 2.387 1 94.5 80 LEU A C 1
ATOM 637 O O . LEU A 1 80 ? 1.893 -1.617 2.715 1 94.5 80 LEU A O 1
ATOM 641 N N . GLU A 1 81 ? 2.555 -3.717 2.508 1 93.31 81 GLU A N 1
ATOM 642 C CA . GLU A 1 81 ? 3.928 -3.52 2.965 1 93.31 81 GLU A CA 1
ATOM 643 C C . GLU A 1 81 ? 4.887 -3.383 1.786 1 93.31 81 GLU A C 1
ATOM 645 O O . GLU A 1 81 ? 4.812 -4.152 0.826 1 93.31 81 GLU A O 1
ATOM 650 N N . PHE A 1 82 ? 5.742 -2.402 1.815 1 95.31 82 PHE A N 1
ATOM 651 C CA . PHE A 1 82 ? 6.695 -2.26 0.72 1 95.31 82 PHE A CA 1
ATOM 652 C C . PHE A 1 82 ? 8.016 -1.691 1.223 1 95.31 82 PHE A C 1
ATOM 654 O O . PHE A 1 82 ? 8.055 -1.01 2.248 1 95.31 82 PHE A O 1
ATOM 661 N N . GLU A 1 83 ? 9.016 -1.968 0.474 1 96.25 83 GLU A N 1
ATOM 662 C CA . GLU A 1 83 ? 10.375 -1.579 0.834 1 96.25 83 GLU A CA 1
ATOM 663 C C . GLU A 1 83 ? 10.562 -0.068 0.739 1 96.25 83 GLU A C 1
ATOM 665 O O . GLU A 1 83 ? 10.133 0.556 -0.233 1 96.25 83 GLU A O 1
ATOM 670 N N . ILE A 1 84 ? 11.133 0.52 1.769 1 97.25 84 ILE A N 1
ATOM 671 C CA . ILE A 1 84 ? 11.531 1.922 1.806 1 97.25 84 ILE A CA 1
ATOM 672 C C . ILE A 1 84 ? 13.055 2.027 1.734 1 97.25 84 ILE A C 1
ATOM 674 O O . ILE A 1 84 ? 13.758 1.435 2.551 1 97.25 84 ILE A O 1
ATOM 678 N N . LYS A 1 85 ? 13.578 2.771 0.778 1 96.12 85 LYS A N 1
ATOM 679 C CA . LYS A 1 85 ? 15 3.018 0.594 1 96.12 85 LYS A CA 1
ATOM 680 C C . LYS A 1 85 ? 15.312 4.512 0.624 1 96.12 85 LYS A C 1
ATOM 682 O O . LYS A 1 85 ? 14.422 5.336 0.4 1 96.12 85 LYS A O 1
ATOM 687 N N . PRO A 1 86 ? 16.594 4.785 0.981 1 97.69 86 PRO A N 1
ATOM 688 C CA . PRO A 1 86 ? 16.969 6.191 0.815 1 97.69 86 PRO A CA 1
ATOM 689 C C . PRO A 1 86 ? 16.609 6.742 -0.563 1 97.69 86 PRO A C 1
ATOM 691 O O . PRO A 1 86 ? 16.766 6.043 -1.569 1 97.69 86 PRO A O 1
ATOM 694 N N . GLY A 1 87 ? 16.062 7.953 -0.553 1 97.25 87 GLY A N 1
ATOM 695 C CA . GLY A 1 87 ? 15.688 8.555 -1.821 1 97.25 87 GLY A CA 1
ATOM 696 C C . GLY A 1 87 ? 14.203 8.43 -2.123 1 97.25 87 GLY A C 1
ATOM 697 O O . GLY A 1 87 ? 13.695 9.086 -3.031 1 97.25 87 GLY A O 1
ATOM 698 N N . CYS A 1 88 ? 13.516 7.598 -1.371 1 97.38 88 CYS A N 1
ATOM 699 C CA . CYS A 1 88 ? 12.078 7.461 -1.563 1 97.38 88 CYS A CA 1
ATOM 700 C C . CYS A 1 88 ? 11.375 8.805 -1.411 1 97.38 88 CYS A C 1
ATOM 702 O O . CYS A 1 88 ? 11.383 9.398 -0.329 1 97.38 88 CYS A O 1
ATOM 704 N N . GLU A 1 89 ? 10.773 9.297 -2.506 1 97.88 89 GLU A N 1
ATOM 705 C CA . GLU A 1 89 ? 10.062 10.57 -2.479 1 97.88 89 GLU A CA 1
ATOM 706 C C . GLU A 1 89 ? 8.625 10.391 -2.004 1 97.88 89 GLU A C 1
ATOM 708 O O . GLU A 1 89 ? 8.023 9.336 -2.203 1 97.88 89 GLU A O 1
ATOM 713 N N . GLY A 1 90 ? 8.148 11.406 -1.35 1 97.81 90 GLY A N 1
ATOM 714 C CA . GLY A 1 90 ? 6.781 11.414 -0.852 1 97.81 90 GLY A CA 1
ATOM 715 C C . GLY A 1 90 ? 6.352 12.766 -0.314 1 97.81 90 GLY A C 1
ATOM 716 O O . GLY A 1 90 ? 6.914 13.797 -0.689 1 97.81 90 GLY A O 1
ATOM 717 N N . MET A 1 91 ? 5.215 12.766 0.348 1 97.69 91 MET A N 1
ATOM 718 C CA . MET A 1 91 ? 4.66 13.945 0.996 1 97.69 91 MET A CA 1
ATOM 719 C C . MET A 1 91 ? 4.902 13.914 2.5 1 97.69 91 MET A C 1
ATOM 721 O O . MET A 1 91 ? 4.695 12.883 3.141 1 97.69 91 MET A O 1
ATOM 725 N N . VAL A 1 92 ? 5.387 14.992 3.016 1 98 92 VAL A N 1
ATOM 726 C CA . VAL A 1 92 ? 5.512 15.18 4.457 1 98 92 VAL A CA 1
ATOM 727 C C . VAL A 1 92 ? 4.324 15.984 4.977 1 98 92 VAL A C 1
ATOM 729 O O . VAL A 1 92 ? 4.113 17.125 4.559 1 98 92 VAL A O 1
ATOM 732 N N . HIS A 1 93 ? 3.566 15.406 5.855 1 98.12 93 HIS A N 1
ATOM 733 C CA . HIS A 1 93 ? 2.48 16.094 6.539 1 98.12 93 HIS A CA 1
ATOM 734 C C . HIS A 1 93 ? 2.875 16.469 7.965 1 98.12 93 HIS A C 1
ATOM 736 O O . HIS A 1 93 ? 3.498 15.672 8.672 1 98.12 93 HIS A O 1
ATOM 742 N N . PHE A 1 94 ? 2.521 17.672 8.336 1 97.62 94 PHE A N 1
ATOM 743 C CA . PHE A 1 94 ? 2.803 18.109 9.703 1 97.62 94 PHE A CA 1
ATOM 744 C C . PHE A 1 94 ? 1.516 18.219 10.516 1 97.62 94 PHE A C 1
ATOM 746 O O . PHE A 1 94 ? 0.585 18.922 10.117 1 97.62 94 PHE A O 1
ATOM 753 N N . SER A 1 95 ? 1.529 17.531 11.594 1 97 95 SER A N 1
ATOM 754 C CA . SER A 1 95 ? 0.352 17.531 12.453 1 97 95 SER A CA 1
ATOM 755 C C . SER A 1 95 ? 0.094 18.906 13.047 1 97 95 SER A C 1
ATOM 757 O O . SER A 1 95 ? 1.033 19.625 13.422 1 97 95 SER A O 1
ATOM 759 N N . GLN A 1 96 ? -1.144 19.219 13.227 1 95.5 96 GLN A N 1
ATOM 760 C CA . GLN A 1 96 ? -1.523 20.516 13.781 1 95.5 96 GLN A CA 1
ATOM 761 C C . GLN A 1 96 ? -1.153 20.609 15.258 1 95.5 96 GLN A C 1
ATOM 763 O O . GLN A 1 96 ? -1.073 21.703 15.82 1 95.5 96 GLN A O 1
ATOM 768 N N . ARG A 1 97 ? -0.965 19.484 15.898 1 94.19 97 ARG A N 1
ATOM 769 C CA . ARG A 1 97 ? -0.509 19.406 17.281 1 94.19 97 ARG A CA 1
ATOM 770 C C . ARG A 1 97 ? 0.68 18.453 17.422 1 94.19 97 ARG A C 1
ATOM 772 O O . ARG A 1 97 ? 0.949 17.656 16.516 1 94.19 97 ARG A O 1
ATOM 779 N N . CYS A 1 98 ? 1.321 18.625 18.594 1 94.56 98 CYS A N 1
ATOM 780 C CA . CYS A 1 98 ? 2.488 17.781 18.859 1 94.56 98 CYS A CA 1
ATOM 781 C C . CYS A 1 98 ? 2.105 16.312 18.938 1 94.56 98 CYS A C 1
ATOM 783 O O . CYS A 1 98 ? 1.161 15.945 19.641 1 94.56 98 CYS A O 1
ATOM 785 N N . ILE A 1 99 ? 2.953 15.445 18.266 1 95.31 99 ILE A N 1
ATOM 786 C CA . ILE A 1 99 ? 2.594 14.031 18.234 1 95.31 99 ILE A CA 1
ATOM 787 C C . ILE A 1 99 ? 3.674 13.211 18.922 1 95.31 99 ILE A C 1
ATOM 789 O O . ILE A 1 99 ? 3.721 11.984 18.781 1 95.31 99 ILE A O 1
ATOM 793 N N . ASP A 1 100 ? 4.586 13.789 19.625 1 94.31 100 ASP A N 1
ATOM 794 C CA . ASP A 1 100 ? 5.637 13.039 20.312 1 94.31 100 ASP A CA 1
ATOM 795 C C . ASP A 1 100 ? 5.047 11.922 21.172 1 94.31 100 ASP A C 1
ATOM 797 O O . ASP A 1 100 ? 5.504 10.781 21.109 1 94.31 100 ASP A O 1
ATOM 801 N N . GLY A 1 101 ? 4.102 12.273 22.016 1 94.38 101 GLY A N 1
ATOM 802 C CA . GLY A 1 101 ? 3.453 11.266 22.844 1 94.38 101 GLY A CA 1
ATOM 803 C C . GLY A 1 101 ? 2.703 10.227 22.031 1 94.38 101 GLY A C 1
ATOM 804 O O . GLY A 1 101 ? 2.768 9.031 22.328 1 94.38 101 GLY A O 1
ATOM 805 N N . TRP A 1 102 ? 1.963 10.648 21.016 1 96.19 102 TRP A N 1
ATOM 806 C CA . TRP A 1 102 ? 1.178 9.742 20.188 1 96.19 102 TRP A CA 1
ATOM 807 C C . TRP A 1 102 ? 2.078 8.734 19.484 1 96.19 102 TRP A C 1
ATOM 809 O O . TRP A 1 102 ? 1.713 7.566 19.328 1 96.19 102 TRP A O 1
ATOM 819 N N . LYS A 1 103 ? 3.188 9.195 18.984 1 96.38 103 LYS A N 1
ATOM 820 C CA . LYS A 1 103 ? 4.129 8.305 18.312 1 96.38 103 LYS A CA 1
ATOM 821 C C . LYS A 1 103 ? 4.457 7.098 19.188 1 96.38 103 LYS A C 1
ATOM 823 O O . LYS A 1 103 ? 4.684 5.996 18.672 1 96.38 103 LYS A O 1
ATOM 828 N N . GLN A 1 104 ? 4.473 7.277 20.469 1 95.06 104 GLN A N 1
ATOM 829 C CA . GLN A 1 104 ? 4.855 6.211 21.391 1 95.06 104 GLN A CA 1
ATOM 830 C C . GLN A 1 104 ? 3.664 5.316 21.703 1 95.06 104 GLN A C 1
ATOM 832 O O . GLN A 1 104 ? 3.754 4.09 21.609 1 95.06 104 GLN A O 1
ATOM 837 N N . THR A 1 105 ? 2.506 5.902 21.969 1 93.81 105 THR A N 1
ATOM 838 C CA . THR A 1 105 ? 1.45 5.133 22.625 1 93.81 105 THR A CA 1
ATOM 839 C C . THR A 1 105 ? 0.258 4.953 21.688 1 93.81 105 THR A C 1
ATOM 841 O O . THR A 1 105 ? -0.565 4.055 21.891 1 93.81 105 THR A O 1
ATOM 844 N N . GLY A 1 106 ? 0.134 5.77 20.688 1 95.12 106 GLY A N 1
ATOM 845 C CA . GLY A 1 106 ? -1.105 5.785 19.922 1 95.12 106 GLY A CA 1
ATOM 846 C C . GLY A 1 106 ? -2.309 6.199 20.75 1 95.12 106 GLY A C 1
ATOM 847 O O . GLY A 1 106 ? -2.178 6.977 21.703 1 95.12 106 GLY A O 1
ATOM 848 N N . GLY A 1 107 ? -3.549 5.812 20.234 1 93.5 107 GLY A N 1
ATOM 849 C CA . GLY A 1 107 ? -4.738 6.211 20.969 1 93.5 107 GLY A CA 1
ATOM 850 C C . GLY A 1 107 ? -4.879 7.715 21.109 1 93.5 107 GLY A C 1
ATOM 851 O O . GLY A 1 107 ? -4.754 8.445 20.125 1 93.5 107 GLY A O 1
ATOM 852 N N . ILE A 1 108 ? -5.285 8.117 22.344 1 93.88 108 ILE A N 1
ATOM 853 C CA . ILE A 1 108 ? -5.312 9.539 22.688 1 93.88 108 ILE A CA 1
ATOM 854 C C . ILE A 1 108 ? -4.105 9.883 23.547 1 93.88 108 ILE A C 1
ATOM 856 O O . ILE A 1 108 ? -3.961 9.359 24.656 1 93.88 108 ILE A O 1
ATOM 860 N N . ALA A 1 109 ? -3.27 10.68 23.047 1 92.38 109 ALA A N 1
ATOM 861 C CA . ALA A 1 109 ? -2.047 11.016 23.766 1 92.38 109 ALA A CA 1
ATOM 862 C C . ALA A 1 109 ? -2.059 12.477 24.203 1 92.38 109 ALA A C 1
ATOM 864 O O . ALA A 1 109 ? -2.734 13.312 23.594 1 92.38 109 ALA A O 1
ATOM 865 N N . ALA A 1 110 ? -1.277 12.727 25.203 1 84.19 110 ALA A N 1
ATOM 866 C CA . ALA A 1 110 ? -1.138 14.094 25.703 1 84.19 110 ALA A CA 1
ATOM 867 C C . ALA A 1 110 ? -0.221 14.914 24.797 1 84.19 110 ALA A C 1
ATOM 869 O O . ALA A 1 110 ? 0.548 14.359 24.016 1 84.19 110 ALA A O 1
ATOM 870 N N . ASN A 1 111 ? -0.487 16.234 24.938 1 80.62 111 ASN A N 1
ATOM 871 C CA . ASN A 1 111 ? 0.344 17.203 24.219 1 80.62 111 ASN A CA 1
ATOM 872 C C . ASN A 1 111 ? 1.203 18.016 25.188 1 80.62 111 ASN A C 1
ATOM 874 O O . ASN A 1 111 ? 0.856 19.141 25.531 1 80.62 111 ASN A O 1
ATOM 878 N N . PRO A 1 112 ? 2.359 17.594 25.562 1 71.5 112 PRO A N 1
ATOM 879 C CA . PRO A 1 112 ? 3.084 18.297 26.609 1 71.5 112 PRO A CA 1
ATOM 880 C C . PRO A 1 112 ? 3.76 19.562 26.125 1 71.5 112 PRO A C 1
ATOM 882 O O . PRO A 1 112 ? 3.965 20.5 26.906 1 71.5 112 PRO A O 1
ATOM 885 N N . VAL A 1 113 ? 4.254 19.656 24.969 1 71.56 113 VAL A N 1
ATOM 886 C CA . VAL A 1 113 ? 5.109 20.75 24.5 1 71.56 113 VAL A CA 1
ATOM 887 C C . VAL A 1 113 ? 4.258 21.828 23.844 1 71.56 113 VAL A C 1
ATOM 889 O O . VAL A 1 113 ? 4.699 22.984 23.719 1 71.56 113 VAL A O 1
ATOM 892 N N . LYS A 1 114 ? 2.977 21.656 23.672 1 77.62 114 LYS A N 1
ATOM 893 C CA . LYS A 1 114 ? 2.006 22.578 23.109 1 77.62 114 LYS A CA 1
ATOM 894 C C . LYS A 1 114 ? 2.508 23.172 21.797 1 77.62 114 LYS A C 1
ATOM 896 O O . LYS A 1 114 ? 2.436 24.391 21.594 1 77.62 114 LYS A O 1
ATOM 901 N N . ARG A 1 115 ? 3.213 22.438 20.984 1 84.81 115 ARG A N 1
ATOM 902 C CA . ARG A 1 115 ? 3.561 22.812 19.609 1 84.81 115 ARG A CA 1
ATOM 903 C C . ARG A 1 115 ? 2.357 22.688 18.688 1 84.81 115 ARG A C 1
ATOM 905 O O . ARG A 1 115 ? 1.547 21.766 18.828 1 84.81 115 ARG A O 1
ATOM 912 N N . PHE A 1 116 ? 2.254 23.719 17.875 1 89.69 116 PHE A N 1
ATOM 913 C CA . PHE A 1 116 ? 1.225 23.688 16.844 1 89.69 116 PHE A CA 1
ATOM 914 C C . PHE A 1 116 ? 1.842 23.859 15.453 1 89.69 116 PHE A C 1
ATOM 916 O O . PHE A 1 116 ? 2.623 24.781 15.227 1 89.69 116 PHE A O 1
ATOM 923 N N . HIS A 1 117 ? 1.415 22.938 14.547 1 94.81 117 HIS A N 1
ATOM 924 C CA . HIS A 1 117 ? 1.892 23.031 13.172 1 94.81 117 HIS A CA 1
ATOM 925 C C . HIS A 1 117 ? 3.412 23.125 13.117 1 94.81 117 HIS A C 1
ATOM 927 O O . HIS A 1 117 ? 3.957 24 12.43 1 94.81 117 HIS A O 1
ATOM 933 N N . HIS A 1 118 ? 4.062 22.344 13.844 1 93.88 118 HIS A N 1
ATOM 934 C CA . HIS A 1 118 ? 5.512 22.422 14.016 1 93.88 118 HIS A CA 1
ATOM 935 C C . HIS A 1 118 ? 6.219 21.422 13.094 1 93.88 118 HIS A C 1
ATOM 937 O O . HIS A 1 118 ? 5.723 20.312 12.867 1 93.88 118 HIS A O 1
ATOM 943 N N . LYS A 1 119 ? 7.406 21.734 12.711 1 93.25 119 LYS A N 1
ATOM 944 C CA . LYS A 1 119 ? 8.18 20.938 11.766 1 93.25 119 LYS A CA 1
ATOM 945 C C . LYS A 1 119 ? 8.5 19.562 12.344 1 93.25 119 LYS A C 1
ATOM 947 O O . LYS A 1 119 ? 8.664 18.594 11.602 1 93.25 119 LYS A O 1
ATOM 952 N N . GLN A 1 120 ? 8.57 19.453 13.594 1 93.5 120 GLN A N 1
ATOM 953 C CA . GLN A 1 120 ? 8.992 18.203 14.219 1 93.5 120 GLN A CA 1
ATOM 954 C C . GLN A 1 120 ? 7.84 17.219 14.289 1 93.5 120 GLN A C 1
ATOM 956 O O . GLN A 1 120 ? 8.047 16.031 14.578 1 93.5 120 GLN A O 1
ATOM 961 N N . ASP A 1 121 ? 6.617 17.609 14.008 1 96.44 121 ASP A N 1
ATOM 962 C CA . ASP A 1 121 ? 5.453 16.719 14.07 1 96.44 121 ASP A CA 1
ATOM 963 C C . ASP A 1 121 ? 5.098 16.188 12.688 1 96.44 121 ASP A C 1
ATOM 965 O O . ASP A 1 121 ? 3.949 16.312 12.25 1 96.44 121 ASP A O 1
ATOM 969 N N . ALA A 1 122 ? 6.066 15.562 12.109 1 97.94 122 ALA A N 1
ATOM 970 C CA . ALA A 1 122 ? 6.016 15.133 10.719 1 97.94 122 ALA A CA 1
ATOM 971 C C . ALA A 1 122 ? 5.52 13.695 10.602 1 97.94 122 ALA A C 1
ATOM 973 O O . ALA A 1 122 ? 5.805 12.867 11.469 1 97.94 122 ALA A O 1
ATOM 974 N N . MET A 1 123 ? 4.785 13.391 9.609 1 98.25 123 MET A N 1
ATOM 975 C CA . MET A 1 123 ? 4.375 12.094 9.078 1 98.25 123 MET A CA 1
ATOM 976 C C . MET A 1 123 ? 4.66 11.992 7.586 1 98.25 123 MET A C 1
ATOM 978 O O . MET A 1 123 ? 4.488 12.969 6.852 1 98.25 123 MET A O 1
ATOM 982 N N . PHE A 1 124 ? 5.145 10.844 7.164 1 98.25 124 PHE A N 1
ATOM 983 C CA . PHE A 1 124 ? 5.594 10.727 5.781 1 98.25 124 PHE A CA 1
ATOM 984 C C . PHE A 1 124 ? 4.715 9.75 5.008 1 98.25 124 PHE A C 1
ATOM 986 O O . PHE A 1 124 ? 4.484 8.625 5.453 1 98.25 124 PHE A O 1
ATOM 993 N N . VAL A 1 125 ? 4.211 10.148 3.896 1 96.94 125 VAL A N 1
ATOM 994 C CA . VAL A 1 125 ? 3.434 9.312 2.982 1 96.94 125 VAL A CA 1
ATOM 995 C C . VAL A 1 125 ? 4.184 9.164 1.659 1 96.94 125 VAL A C 1
ATOM 997 O O . VAL A 1 125 ? 4.238 10.102 0.862 1 96.94 125 VAL A O 1
ATOM 1000 N N . PRO A 1 126 ? 4.77 7.98 1.369 1 96.31 126 PRO A N 1
ATOM 1001 C CA . PRO A 1 126 ? 5.43 7.77 0.08 1 96.31 126 PRO A CA 1
ATOM 1002 C C . PRO A 1 126 ? 4.477 7.91 -1.104 1 96.31 126 PRO A C 1
ATOM 1004 O O . PRO A 1 126 ? 3.281 7.637 -0.975 1 96.31 126 PRO A O 1
ATOM 1007 N N . GLY A 1 127 ? 5.051 8.328 -2.295 1 93.38 127 GLY A N 1
ATOM 1008 C CA . GLY A 1 127 ? 4.223 8.148 -3.477 1 93.38 127 GLY A CA 1
ATOM 1009 C C . GLY A 1 127 ? 4.242 9.344 -4.41 1 93.38 127 GLY A C 1
ATOM 1010 O O . GLY A 1 127 ? 3.977 9.203 -5.605 1 93.38 127 GLY A O 1
ATOM 1011 N N . ILE A 1 128 ? 4.34 10.562 -3.861 1 94.12 128 ILE A N 1
ATOM 1012 C CA . ILE A 1 128 ? 4.461 11.719 -4.75 1 94.12 128 ILE A CA 1
ATOM 1013 C C . ILE A 1 128 ? 5.883 11.797 -5.305 1 94.12 128 ILE A C 1
ATOM 1015 O O . ILE A 1 128 ? 6.852 11.602 -4.57 1 94.12 128 ILE A O 1
ATOM 1019 N N . ARG A 1 129 ? 5.965 12.086 -6.59 1 94.06 129 ARG A N 1
ATOM 1020 C CA . ARG A 1 129 ? 7.258 11.969 -7.254 1 94.06 129 ARG A CA 1
ATOM 1021 C C . ARG A 1 129 ? 7.535 13.188 -8.133 1 94.06 129 ARG A C 1
ATOM 1023 O O . ARG A 1 129 ? 6.613 13.766 -8.711 1 94.06 129 ARG A O 1
ATOM 1030 N N . SER A 1 130 ? 8.82 13.531 -8.094 1 95.31 130 SER A N 1
ATOM 1031 C CA . SER A 1 130 ? 9.281 14.523 -9.055 1 95.31 130 SER A CA 1
ATOM 1032 C C . SER A 1 130 ? 9.422 13.93 -10.453 1 95.31 130 SER A C 1
ATOM 1034 O O . SER A 1 130 ? 9.336 12.711 -10.625 1 95.31 130 SER A O 1
ATOM 1036 N N . LEU A 1 131 ? 9.656 14.82 -11.516 1 93.88 131 LEU A N 1
ATOM 1037 C CA . LEU A 1 131 ? 9.82 14.359 -12.891 1 93.88 131 LEU A CA 1
ATOM 1038 C C . LEU A 1 131 ? 11.039 13.461 -13.023 1 93.88 131 LEU A C 1
ATOM 1040 O O . LEU A 1 131 ? 11.07 12.562 -13.875 1 93.88 131 LEU A O 1
ATOM 1044 N N . ASP A 1 132 ? 12.031 13.625 -12.141 1 93.81 132 ASP A N 1
ATOM 1045 C CA . ASP A 1 132 ? 13.258 12.844 -12.211 1 93.81 132 ASP A CA 1
ATOM 1046 C C . ASP A 1 132 ? 13.07 11.469 -11.578 1 93.81 132 ASP A C 1
ATOM 1048 O O . ASP A 1 132 ? 13.93 10.594 -11.711 1 93.81 132 ASP A O 1
ATOM 1052 N N . ASN A 1 133 ? 11.969 11.227 -10.906 1 93.81 133 ASN A N 1
ATOM 1053 C CA . ASN A 1 133 ? 11.727 9.969 -10.211 1 93.81 133 ASN A CA 1
ATOM 1054 C C . ASN A 1 133 ? 10.422 9.312 -10.672 1 93.81 133 ASN A C 1
ATOM 1056 O O . ASN A 1 133 ? 9.742 8.656 -9.883 1 93.81 133 ASN A O 1
ATOM 1060 N N . LEU A 1 134 ? 10.141 9.484 -11.961 1 93 134 LEU A N 1
ATOM 1061 C CA . LEU A 1 134 ? 8.914 8.914 -12.516 1 93 134 LEU A CA 1
ATOM 1062 C C . LEU A 1 134 ? 8.969 7.391 -12.484 1 93 134 LEU A C 1
ATOM 1064 O O . LEU A 1 134 ? 10.055 6.801 -12.539 1 93 134 LEU A O 1
ATOM 1068 N N . ILE A 1 135 ? 7.781 6.773 -12.352 1 92.81 135 ILE A N 1
ATOM 1069 C CA . ILE A 1 135 ? 7.68 5.328 -12.508 1 92.81 135 ILE A CA 1
ATOM 1070 C C . ILE A 1 135 ? 8.023 4.941 -13.945 1 92.81 135 ILE A C 1
ATOM 1072 O O . ILE A 1 135 ? 7.277 5.262 -14.875 1 92.81 135 ILE A O 1
ATOM 1076 N N . ALA A 1 136 ? 9.133 4.289 -14.133 1 93.19 136 ALA A N 1
ATOM 1077 C CA . ALA A 1 136 ? 9.578 3.891 -15.461 1 93.19 136 ALA A CA 1
ATOM 1078 C C . ALA A 1 136 ? 8.625 2.873 -16.078 1 93.19 136 ALA A C 1
ATOM 1080 O O . ALA A 1 136 ? 8.203 1.925 -15.414 1 93.19 136 ALA A O 1
ATOM 1081 N N . GLY A 1 137 ? 8.258 3.08 -17.391 1 93.38 137 GLY A N 1
ATOM 1082 C CA . GLY A 1 137 ? 7.406 2.137 -18.094 1 93.38 137 GLY A CA 1
ATOM 1083 C C . GLY A 1 137 ? 5.988 2.088 -17.562 1 93.38 137 GLY A C 1
ATOM 1084 O O . GLY A 1 137 ? 5.363 1.025 -17.531 1 93.38 137 GLY A O 1
ATOM 1085 N N . PHE A 1 138 ? 5.543 3.18 -17.078 1 94.38 138 PHE A N 1
ATOM 1086 C CA . PHE A 1 138 ? 4.184 3.248 -16.547 1 94.38 138 PHE A CA 1
ATOM 1087 C C . PHE A 1 138 ? 3.168 2.857 -17.625 1 94.38 138 PHE A C 1
ATOM 1089 O O . PHE A 1 138 ? 3.246 3.326 -18.766 1 94.38 138 PHE A O 1
ATOM 1096 N N . VAL A 1 139 ? 2.289 1.973 -17.344 1 92.75 139 VAL A N 1
ATOM 1097 C CA . VAL A 1 139 ? 1.196 1.552 -18.219 1 92.75 139 VAL A CA 1
ATOM 1098 C C . VAL A 1 139 ? -0.142 1.825 -17.531 1 92.75 139 VAL A C 1
ATOM 1100 O O . VAL A 1 139 ? -0.406 1.315 -16.438 1 92.75 139 VAL A O 1
ATOM 1103 N N . ASN A 1 140 ? -0.984 2.65 -18.094 1 93.75 140 ASN A N 1
ATOM 1104 C CA . ASN A 1 140 ? -2.293 3 -17.547 1 93.75 140 ASN A CA 1
ATOM 1105 C C . ASN A 1 140 ? -3.34 1.943 -17.891 1 93.75 140 ASN A C 1
ATOM 1107 O O . ASN A 1 140 ? -4.266 2.207 -18.656 1 93.75 140 ASN A O 1
ATOM 1111 N N . ASP A 1 141 ? -3.199 0.79 -17.312 1 94.75 141 ASP A N 1
ATOM 1112 C CA . ASP A 1 141 ? -4.023 -0.381 -17.609 1 94.75 141 ASP A CA 1
ATOM 1113 C C . ASP A 1 141 ? -4.242 -1.221 -16.344 1 94.75 141 ASP A C 1
ATOM 1115 O O . ASP A 1 141 ? -3.414 -2.064 -16 1 94.75 141 ASP A O 1
ATOM 1119 N N . GLY A 1 142 ? -5.461 -1.001 -15.688 1 94.69 142 GLY A N 1
ATOM 1120 C CA . GLY A 1 142 ? -5.805 -1.755 -14.492 1 94.69 142 GLY A CA 1
ATOM 1121 C C . GLY A 1 142 ? -4.973 -1.372 -13.281 1 94.69 142 GLY A C 1
ATOM 1122 O O . GLY A 1 142 ? -4.816 -0.188 -12.984 1 94.69 142 GLY A O 1
ATOM 1123 N N . ILE A 1 143 ? -4.594 -2.365 -12.5 1 94.19 143 ILE A N 1
ATOM 1124 C CA . ILE A 1 143 ? -3.75 -2.176 -11.328 1 94.19 143 ILE A CA 1
ATOM 1125 C C . ILE A 1 143 ? -2.607 -3.188 -11.344 1 94.19 143 ILE A C 1
ATOM 1127 O O . ILE A 1 143 ? -2.803 -4.348 -11.711 1 94.19 143 ILE A O 1
ATOM 1131 N N . ARG A 1 144 ? -1.409 -2.705 -11.023 1 94.81 144 ARG A N 1
ATOM 1132 C CA . ARG A 1 144 ? -0.203 -3.527 -11.039 1 94.81 144 ARG A CA 1
ATOM 1133 C C . ARG A 1 144 ? 0.644 -3.289 -9.797 1 94.81 144 ARG A C 1
ATOM 1135 O O . ARG A 1 144 ? 0.867 -2.145 -9.398 1 94.81 144 ARG A O 1
ATOM 1142 N N . LEU A 1 145 ? 0.968 -4.375 -9.055 1 95.31 145 LEU A N 1
ATOM 1143 C CA . LEU A 1 145 ? 2.1 -4.387 -8.141 1 95.31 145 LEU A CA 1
ATOM 1144 C C . LEU A 1 145 ? 3.381 -4.801 -8.859 1 95.31 145 LEU A C 1
ATOM 1146 O O . LEU A 1 145 ? 3.434 -5.867 -9.477 1 95.31 145 LEU A O 1
ATOM 1150 N N . ARG A 1 146 ? 4.43 -3.967 -8.812 1 95.5 146 ARG A N 1
ATOM 1151 C CA . ARG A 1 146 ? 5.602 -4.285 -9.625 1 95.5 146 ARG A CA 1
ATOM 1152 C C . ARG A 1 146 ? 6.867 -3.684 -9.023 1 95.5 146 ARG A C 1
ATOM 1154 O O . ARG A 1 146 ? 6.793 -2.793 -8.172 1 95.5 146 ARG A O 1
ATOM 1161 N N . ASN A 1 147 ? 8.008 -4.254 -9.477 1 94.12 147 ASN A N 1
ATOM 1162 C CA . ASN A 1 147 ? 9.281 -3.633 -9.133 1 94.12 147 ASN A CA 1
ATOM 1163 C C . ASN A 1 147 ? 9.594 -2.449 -10.047 1 94.12 147 ASN A C 1
ATOM 1165 O O . ASN A 1 147 ? 8.789 -2.107 -10.914 1 94.12 147 ASN A O 1
ATOM 1169 N N . VAL A 1 148 ? 10.703 -1.816 -9.852 1 92.06 148 VAL A N 1
ATOM 1170 C CA . VAL A 1 148 ? 11.039 -0.512 -10.414 1 92.06 148 VAL A CA 1
ATOM 1171 C C . VAL A 1 148 ? 11.141 -0.616 -11.938 1 92.06 148 VAL A C 1
ATOM 1173 O O . VAL A 1 148 ? 10.742 0.301 -12.656 1 92.06 148 VAL A O 1
ATOM 1176 N N . ASP A 1 149 ? 11.68 -1.696 -12.492 1 92.62 149 ASP A N 1
ATOM 1177 C CA . ASP A 1 149 ? 11.875 -1.787 -13.938 1 92.62 149 ASP A CA 1
ATOM 1178 C C . ASP A 1 149 ? 10.773 -2.619 -14.586 1 92.62 149 ASP A C 1
ATOM 1180 O O . ASP A 1 149 ? 10.859 -2.957 -15.766 1 92.62 149 ASP A O 1
ATOM 1184 N N . ALA A 1 150 ? 9.828 -3.113 -13.852 1 94 150 ALA A N 1
ATOM 1185 C CA . ALA A 1 150 ? 8.633 -3.812 -14.32 1 94 150 ALA A CA 1
ATOM 1186 C C . ALA A 1 150 ? 8.984 -5.195 -14.867 1 94 150 ALA A C 1
ATOM 1188 O O . ALA A 1 150 ? 8.258 -5.742 -15.695 1 94 150 ALA A O 1
ATOM 1189 N N . SER A 1 151 ? 10.109 -5.738 -14.469 1 94.19 151 SER A N 1
ATOM 1190 C CA . SER A 1 151 ? 10.461 -7.094 -14.875 1 94.19 151 SER A CA 1
ATOM 1191 C C . SER A 1 151 ? 9.703 -8.133 -14.055 1 94.19 151 SER A C 1
ATOM 1193 O O . SER A 1 151 ? 9.672 -9.312 -14.414 1 94.19 151 SER A O 1
ATOM 1195 N N . GLN A 1 152 ? 9.172 -7.77 -12.953 1 95.5 152 GLN A N 1
ATOM 1196 C CA . GLN A 1 152 ? 8.375 -8.594 -12.055 1 95.5 152 GLN A CA 1
ATOM 1197 C C . GLN A 1 152 ? 7.074 -7.887 -11.664 1 95.5 152 GLN A C 1
ATOM 1199 O O . GLN A 1 152 ? 7.09 -6.711 -11.289 1 95.5 152 GLN A O 1
ATOM 1204 N N . TYR A 1 153 ? 5.914 -8.68 -11.688 1 96.06 153 TYR A N 1
ATOM 1205 C CA . TYR A 1 153 ? 4.68 -7.992 -11.328 1 96.06 153 TYR A CA 1
ATOM 1206 C C . TYR A 1 153 ? 3.549 -8.984 -11.086 1 96.06 153 TYR A C 1
ATOM 1208 O O . TYR A 1 153 ? 3.629 -10.141 -11.508 1 96.06 153 TYR A O 1
ATOM 1216 N N . VAL A 1 154 ? 2.596 -8.57 -10.328 1 96.5 154 VAL A N 1
ATOM 1217 C CA . VAL A 1 154 ? 1.208 -9.023 -10.328 1 96.5 154 VAL A CA 1
ATOM 1218 C C . VAL A 1 154 ? 0.322 -7.965 -10.984 1 96.5 154 VAL A C 1
ATOM 1220 O O . VAL A 1 154 ? 0.376 -6.789 -10.617 1 96.5 154 VAL A O 1
ATOM 1223 N N . TRP A 1 155 ? -0.519 -8.383 -12.016 1 95.94 155 TRP A N 1
ATOM 1224 C CA . TRP A 1 155 ? -1.208 -7.398 -12.844 1 95.94 155 TRP A CA 1
ATOM 1225 C C . TRP A 1 155 ? -2.645 -7.824 -13.117 1 95.94 155 TRP A C 1
ATOM 1227 O O . TRP A 1 155 ? -2.891 -8.945 -13.57 1 95.94 155 TRP A O 1
ATOM 1237 N N . LEU A 1 156 ? -3.627 -7.004 -12.711 1 96.31 156 LEU A N 1
ATOM 1238 C CA . LEU A 1 156 ? -5.012 -7.074 -13.156 1 96.31 156 LEU A CA 1
ATOM 1239 C C . LEU A 1 156 ? -5.277 -6.074 -14.273 1 96.31 156 LEU A C 1
ATOM 1241 O O . LEU A 1 156 ? -5.289 -4.863 -14.039 1 96.31 156 LEU A O 1
ATOM 1245 N N . LYS A 1 157 ? -5.613 -6.586 -15.43 1 95.75 157 LYS A N 1
ATOM 1246 C CA . LYS A 1 157 ? -5.688 -5.73 -16.609 1 95.75 157 LYS A CA 1
ATOM 1247 C C . LYS A 1 157 ? -7.137 -5.422 -16.984 1 95.75 157 LYS A C 1
ATOM 1249 O O . LYS A 1 157 ? -8.047 -6.16 -16.594 1 95.75 157 LYS A O 1
ATOM 1254 N N . ASN A 1 158 ? -7.258 -4.402 -17.766 1 95.12 158 ASN A N 1
ATOM 1255 C CA . ASN A 1 158 ? -8.57 -3.984 -18.25 1 95.12 158 ASN A CA 1
ATOM 1256 C C . ASN A 1 158 ? -9.188 -5.039 -19.172 1 95.12 158 ASN A C 1
ATOM 1258 O O . ASN A 1 158 ? -10.406 -5.156 -19.25 1 95.12 158 ASN A O 1
ATOM 1262 N N . ASP A 1 159 ? -8.406 -5.812 -19.844 1 95.75 159 ASP A N 1
ATOM 1263 C CA . ASP A 1 159 ? -8.945 -6.824 -20.75 1 95.75 159 ASP A CA 1
ATOM 1264 C C . ASP A 1 159 ? -9.406 -8.062 -19.984 1 95.75 159 ASP A C 1
ATOM 1266 O O . ASP A 1 159 ? -9.727 -9.086 -20.594 1 95.75 159 ASP A O 1
ATOM 1270 N N . THR A 1 160 ? -9.281 -7.98 -18.688 1 96 160 THR A N 1
ATOM 1271 C CA . THR A 1 160 ? -9.812 -8.945 -17.734 1 96 160 THR A CA 1
ATOM 1272 C C . THR A 1 160 ? -8.828 -10.086 -17.516 1 96 160 THR A C 1
ATOM 1274 O O . THR A 1 160 ? -9.102 -11.008 -16.75 1 96 160 THR A O 1
ATOM 1277 N N . SER A 1 161 ? -7.672 -10.055 -18.141 1 96.5 161 SER A N 1
ATOM 1278 C CA . SER A 1 161 ? -6.629 -11.023 -17.812 1 96.5 161 SER A CA 1
ATOM 1279 C C . SER A 1 161 ? -5.906 -10.633 -16.531 1 96.5 161 SER A C 1
ATOM 1281 O O . SER A 1 161 ? -5.91 -9.461 -16.141 1 96.5 161 SER A O 1
ATOM 1283 N N . CYS A 1 162 ? -5.371 -11.617 -15.875 1 96.5 162 CYS A N 1
ATOM 1284 C CA . CYS A 1 162 ? -4.547 -11.414 -14.688 1 96.5 162 CYS A CA 1
ATOM 1285 C C . CYS A 1 162 ? -3.289 -12.273 -14.742 1 96.5 162 CYS A C 1
ATOM 1287 O O . CYS A 1 162 ? -3.312 -13.383 -15.289 1 96.5 162 CYS A O 1
ATOM 1289 N N . MET A 1 163 ? -2.201 -11.758 -14.18 1 95.94 163 MET A N 1
ATOM 1290 C CA . MET A 1 163 ? -0.985 -12.562 -14.289 1 95.94 163 MET A CA 1
ATOM 1291 C C . MET A 1 163 ? -0.042 -12.273 -13.125 1 95.94 163 MET A C 1
ATOM 1293 O O . MET A 1 163 ? -0.102 -11.203 -12.523 1 95.94 163 MET A O 1
ATOM 1297 N N . ILE A 1 164 ? 0.772 -13.219 -12.773 1 96.94 164 ILE A N 1
ATOM 1298 C CA . ILE A 1 164 ? 2.016 -13.141 -12.016 1 96.94 164 ILE A CA 1
ATOM 1299 C C . ILE A 1 164 ? 3.193 -13.5 -12.914 1 96.94 164 ILE A C 1
ATOM 1301 O O . ILE A 1 164 ? 3.197 -14.562 -13.547 1 96.94 164 ILE A O 1
ATOM 1305 N N . LYS A 1 165 ? 4.168 -12.602 -13 1 97.06 165 LYS A N 1
ATOM 1306 C CA . LYS A 1 165 ? 5.242 -12.82 -13.961 1 97.06 165 LYS A CA 1
ATOM 1307 C C . LYS A 1 165 ? 6.574 -12.297 -13.43 1 97.06 165 LYS A C 1
ATOM 1309 O O . LYS A 1 165 ? 6.605 -11.305 -12.688 1 97.06 165 LYS A O 1
ATOM 1314 N N . ASN A 1 166 ? 7.672 -12.961 -13.758 1 96.94 166 ASN A N 1
ATOM 1315 C CA . ASN A 1 166 ? 9.023 -12.414 -13.695 1 96.94 166 ASN A CA 1
ATOM 1316 C C . ASN A 1 166 ? 9.758 -12.594 -15.016 1 96.94 166 ASN A C 1
ATOM 1318 O O . ASN A 1 166 ? 9.141 -12.898 -16.047 1 96.94 166 ASN A O 1
ATOM 1322 N N . ALA A 1 167 ? 11.055 -12.328 -14.961 1 94 167 ALA A N 1
ATOM 1323 C CA . ALA A 1 167 ? 11.812 -12.305 -16.203 1 94 167 ALA A CA 1
ATOM 1324 C C . ALA A 1 167 ? 11.852 -13.695 -16.844 1 94 167 ALA A C 1
ATOM 1326 O O . ALA A 1 167 ? 12.102 -13.828 -18.047 1 94 167 ALA A O 1
ATOM 1327 N N . ASN A 1 168 ? 11.492 -14.781 -16.109 1 95.31 168 ASN A N 1
ATOM 1328 C CA . ASN A 1 168 ? 11.828 -16.125 -16.547 1 95.31 168 ASN A CA 1
ATOM 1329 C C . ASN A 1 168 ? 10.586 -17.016 -16.641 1 95.31 168 ASN A C 1
ATOM 1331 O O . ASN A 1 168 ? 10.656 -18.125 -17.172 1 95.31 168 ASN A O 1
ATOM 1335 N N . GLY A 1 169 ? 9.422 -16.578 -16.188 1 96.56 169 GLY A N 1
ATOM 1336 C CA . GLY A 1 169 ? 8.219 -17.406 -16.203 1 96.56 169 GLY A CA 1
ATOM 1337 C C . GLY A 1 169 ? 6.961 -16.625 -15.867 1 96.56 169 GLY A C 1
ATOM 1338 O O . GLY A 1 169 ? 7.02 -15.43 -15.578 1 96.56 169 GLY A O 1
ATOM 1339 N N . HIS A 1 170 ? 5.836 -17.391 -15.914 1 97.38 170 HIS A N 1
ATOM 1340 C CA . HIS A 1 170 ? 4.574 -16.719 -15.648 1 97.38 170 HIS A CA 1
ATOM 1341 C C . HIS A 1 170 ? 3.48 -17.719 -15.281 1 97.38 170 HIS A C 1
ATOM 1343 O O . HIS A 1 170 ? 3.57 -18.891 -15.625 1 97.38 170 HIS A O 1
ATOM 1349 N N . VAL A 1 171 ? 2.57 -17.297 -14.531 1 97.31 171 VAL A N 1
ATOM 1350 C CA . VAL A 1 171 ? 1.231 -17.828 -14.328 1 97.31 171 VAL A CA 1
ATOM 1351 C C . VAL A 1 171 ? 0.186 -16.797 -14.75 1 97.31 171 VAL A C 1
ATOM 1353 O O . VAL A 1 171 ? 0.076 -15.734 -14.133 1 97.31 171 VAL A O 1
ATOM 1356 N N . THR A 1 172 ? -0.575 -17.156 -15.797 1 97.5 172 THR A N 1
ATOM 1357 C CA . THR A 1 172 ? -1.507 -16.203 -16.359 1 97.5 172 THR A CA 1
ATOM 1358 C C . THR A 1 172 ? -2.906 -16.797 -16.484 1 97.5 172 THR A C 1
ATOM 1360 O O . THR A 1 172 ? -3.062 -17.953 -16.875 1 97.5 172 THR A O 1
ATOM 1363 N N . LEU A 1 173 ? -3.877 -16.031 -16.016 1 97.75 173 LEU A N 1
ATOM 1364 C CA . LEU A 1 173 ? -5.273 -16.281 -16.359 1 97.75 173 LEU A CA 1
ATOM 1365 C C . LEU A 1 173 ? -5.723 -15.383 -17.516 1 97.75 173 LEU A C 1
ATOM 1367 O O . LEU A 1 173 ? -5.895 -14.18 -17.328 1 97.75 173 LEU A O 1
ATOM 1371 N N . LEU A 1 174 ? -5.926 -16 -18.656 1 97.5 174 LEU A N 1
ATOM 1372 C CA . LEU A 1 174 ? -6.27 -15.258 -19.859 1 97.5 174 LEU A CA 1
ATOM 1373 C C . LEU A 1 174 ? -7.719 -14.781 -19.812 1 97.5 174 LEU A C 1
ATOM 1375 O O . LEU A 1 174 ? -8.508 -15.273 -19 1 97.5 174 LEU A O 1
ATOM 1379 N N . ALA A 1 175 ? -8.055 -13.906 -20.641 1 96.88 175 ALA A N 1
ATOM 1380 C CA . ALA A 1 175 ? -9.391 -13.312 -20.672 1 96.88 175 ALA A CA 1
ATOM 1381 C C . ALA A 1 175 ? -10.461 -14.375 -20.875 1 96.88 175 ALA A C 1
ATOM 1383 O O . ALA A 1 175 ? -11.57 -14.258 -20.344 1 96.88 175 ALA A O 1
ATOM 1384 N N . ASP A 1 176 ? -10.18 -15.414 -21.516 1 97 176 ASP A N 1
ATOM 1385 C CA . ASP A 1 176 ? -11.172 -16.438 -21.812 1 97 176 ASP A CA 1
ATOM 1386 C C . ASP A 1 176 ? -11.258 -17.469 -20.688 1 97 176 ASP A C 1
ATOM 1388 O O . ASP A 1 176 ? -11.992 -18.453 -20.781 1 97 176 ASP A O 1
ATOM 1392 N N . GLY A 1 177 ? -10.461 -17.281 -19.688 1 97.19 177 GLY A N 1
ATOM 1393 C CA . GLY A 1 177 ? -10.531 -18.125 -18.516 1 97.19 177 GLY A CA 1
ATOM 1394 C C . GLY A 1 177 ? -9.492 -19.234 -18.5 1 97.19 177 GLY A C 1
ATOM 1395 O O . GLY A 1 177 ? -9.352 -19.953 -17.516 1 97.19 177 GLY A O 1
ATOM 1396 N N . THR A 1 178 ? -8.703 -19.328 -19.594 1 97.94 178 THR A N 1
ATOM 1397 C CA . THR A 1 178 ? -7.656 -20.344 -19.641 1 97.94 178 THR A CA 1
ATOM 1398 C C . THR A 1 178 ? -6.473 -19.922 -18.766 1 97.94 178 THR A C 1
ATOM 1400 O O . THR A 1 178 ? -5.973 -18.797 -18.875 1 97.94 178 THR A O 1
ATOM 1403 N N . ALA A 1 179 ? -6.121 -20.875 -17.906 1 97.88 179 ALA A N 1
ATOM 1404 C CA . ALA A 1 179 ? -4.875 -20.688 -17.172 1 97.88 179 ALA A CA 1
ATOM 1405 C C . ALA A 1 179 ? -3.674 -21.156 -17.984 1 97.88 179 ALA A C 1
ATOM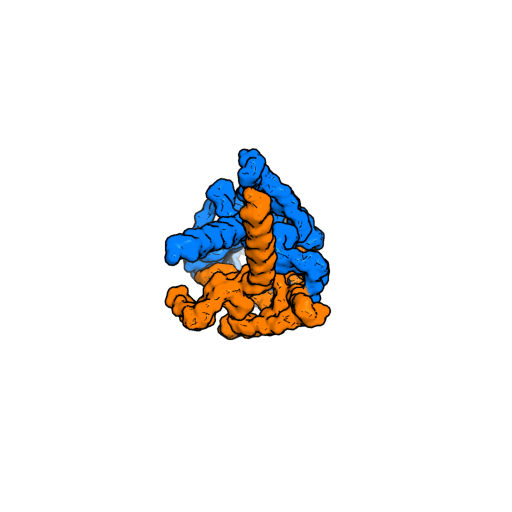 1407 O O . ALA A 1 179 ? -3.701 -22.234 -18.562 1 97.88 179 ALA A O 1
ATOM 1408 N N . ASN A 1 180 ? -2.68 -20.328 -18.094 1 97.94 180 ASN A N 1
ATOM 1409 C CA . ASN A 1 180 ? -1.413 -20.641 -18.75 1 97.94 180 ASN A CA 1
ATOM 1410 C C . ASN A 1 1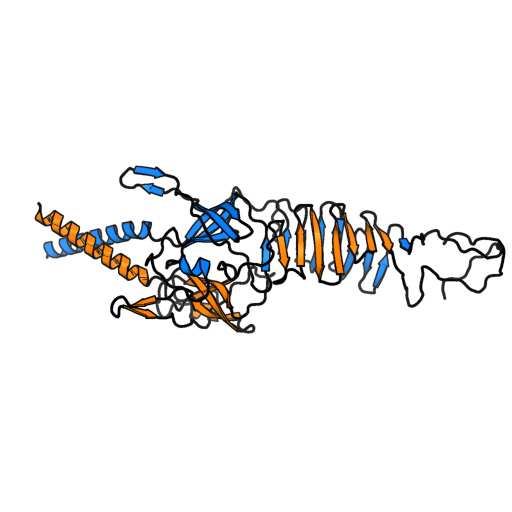80 ? -0.242 -20.547 -17.766 1 97.94 180 ASN A C 1
ATOM 1412 O O . ASN A 1 180 ? 0.068 -19.469 -17.266 1 97.94 180 ASN A O 1
ATOM 1416 N N . ILE A 1 181 ? 0.365 -21.703 -17.438 1 97.88 181 ILE A N 1
ATOM 1417 C CA . ILE A 1 181 ? 1.528 -21.781 -16.562 1 97.88 181 ILE A CA 1
ATOM 1418 C C . ILE A 1 181 ? 2.74 -22.266 -17.359 1 97.88 181 ILE A C 1
ATOM 1420 O O . ILE A 1 181 ? 2.908 -23.469 -17.562 1 97.88 181 ILE A O 1
ATOM 1424 N N . ASN A 1 182 ? 3.559 -21.297 -17.797 1 97.38 182 ASN A N 1
ATOM 1425 C CA . ASN A 1 182 ? 4.746 -21.594 -18.578 1 97.38 182 ASN A CA 1
ATOM 1426 C C . ASN A 1 182 ? 4.422 -22.516 -19.75 1 97.38 182 ASN A C 1
ATOM 1428 O O . ASN A 1 182 ? 5.145 -23.484 -20 1 97.38 182 ASN A O 1
ATOM 1432 N N . GLY A 1 183 ? 3.303 -22.266 -20.328 1 95.81 183 GLY A N 1
ATOM 1433 C CA . GLY A 1 183 ? 2.938 -23.016 -21.516 1 95.81 183 GLY A CA 1
ATOM 1434 C C . GLY A 1 183 ? 1.935 -24.125 -21.25 1 95.81 183 GLY A C 1
ATOM 1435 O O . GLY A 1 183 ? 1.238 -24.578 -22.156 1 95.81 183 GLY A O 1
ATOM 1436 N N . VAL A 1 184 ? 1.938 -24.75 -20.016 1 96.38 184 VAL A N 1
ATOM 1437 C CA . VAL A 1 184 ? 0.891 -25.703 -19.641 1 96.38 184 VAL A CA 1
ATOM 1438 C C . VAL A 1 184 ? -0.441 -24.969 -19.5 1 96.38 184 VAL A C 1
ATOM 1440 O O . VAL A 1 184 ? -0.545 -24 -18.75 1 96.38 184 VAL A O 1
ATOM 1443 N N . THR A 1 185 ? -1.433 -25.469 -20.172 1 97 185 THR A N 1
ATOM 1444 C CA . THR A 1 185 ? -2.713 -24.781 -20.125 1 97 185 THR A CA 1
ATOM 1445 C C . THR A 1 185 ? -3.779 -25.656 -19.469 1 97 185 THR A C 1
ATOM 1447 O O . THR A 1 185 ? -3.766 -26.875 -19.625 1 97 185 THR A O 1
ATOM 1450 N N . ILE A 1 186 ? -4.586 -25.031 -18.719 1 96.38 186 ILE A N 1
ATOM 1451 C CA . ILE A 1 186 ? -5.812 -25.578 -18.141 1 96.38 186 ILE A CA 1
ATOM 1452 C C . ILE A 1 186 ? -7 -24.719 -18.562 1 96.38 186 ILE A C 1
ATOM 1454 O O . ILE A 1 186 ? -7.148 -23.594 -18.078 1 96.38 186 ILE A O 1
ATOM 1458 N N . ASP A 1 187 ? -7.871 -25.188 -19.406 1 96.25 187 ASP A N 1
ATOM 1459 C CA . ASP A 1 187 ? -8.953 -24.344 -19.891 1 96.25 187 ASP A CA 1
ATOM 1460 C C . ASP A 1 187 ? -10.164 -24.391 -18.953 1 96.25 187 ASP A C 1
ATOM 1462 O O . ASP A 1 187 ? -10.102 -25.016 -17.891 1 96.25 187 ASP A O 1
ATOM 1466 N N . LYS A 1 188 ? -11.258 -23.734 -19.297 1 95.12 188 LYS A N 1
ATOM 1467 C CA . LYS A 1 188 ? -12.398 -23.562 -18.406 1 95.12 188 LYS A CA 1
ATOM 1468 C C . LYS A 1 188 ? -13.109 -24.875 -18.141 1 95.12 188 LYS A C 1
ATOM 1470 O O . LYS A 1 188 ? -13.875 -25 -17.172 1 95.12 188 LYS A O 1
ATOM 1475 N N . ASP A 1 189 ? -12.867 -25.844 -18.969 1 93.62 189 ASP A N 1
ATOM 1476 C CA . ASP A 1 189 ? -13.5 -27.141 -18.812 1 93.62 189 ASP A CA 1
ATOM 1477 C C . ASP A 1 189 ? -12.578 -28.109 -18.078 1 93.62 189 ASP A C 1
ATOM 1479 O O . ASP A 1 189 ? -12.93 -29.281 -17.875 1 93.62 189 ASP A O 1
ATOM 1483 N N . GLY A 1 190 ? -11.398 -27.719 -17.828 1 92 190 GLY A N 1
ATOM 1484 C CA . GLY A 1 190 ? -10.461 -28.531 -17.047 1 92 190 GLY A CA 1
ATOM 1485 C C . GLY A 1 190 ? -9.562 -29.391 -17.922 1 92 190 GLY A C 1
ATOM 1486 O O . GLY A 1 190 ? -8.891 -30.297 -17.422 1 92 190 GLY A O 1
ATOM 1487 N N . ASN A 1 191 ? -9.539 -29.141 -19.203 1 92.56 191 ASN A N 1
ATOM 1488 C CA . ASN A 1 191 ? -8.586 -29.828 -20.062 1 92.56 191 ASN A CA 1
ATOM 1489 C C . ASN A 1 191 ? -7.168 -29.297 -19.859 1 92.56 191 ASN A C 1
ATOM 1491 O O . ASN A 1 191 ? -6.953 -28.078 -19.828 1 92.56 191 ASN A O 1
ATOM 1495 N N . ILE A 1 192 ? -6.258 -30.25 -19.672 1 93.94 192 ILE A N 1
ATOM 1496 C CA . ILE A 1 192 ? -4.863 -29.891 -19.453 1 93.94 192 ILE A CA 1
ATOM 1497 C C . ILE A 1 192 ? -4.043 -30.234 -20.703 1 93.94 192 ILE A C 1
ATOM 1499 O O . ILE A 1 192 ? -4.129 -31.344 -21.234 1 93.94 192 ILE A O 1
ATOM 1503 N N . VAL A 1 193 ? -3.314 -29.312 -21.219 1 93.88 193 VAL A N 1
ATOM 1504 C CA . VAL A 1 193 ? -2.383 -29.5 -22.328 1 93.88 193 VAL A CA 1
ATOM 1505 C C . VAL A 1 193 ? -0.978 -29.078 -21.906 1 93.88 193 VAL A C 1
ATOM 1507 O O . VAL A 1 193 ? -0.771 -27.953 -21.453 1 93.88 193 VAL A O 1
ATOM 1510 N N . ALA A 1 194 ? -0.017 -30 -21.969 1 93.5 194 ALA A N 1
ATOM 1511 C CA . ALA A 1 194 ? 1.373 -29.734 -21.609 1 93.5 194 ALA A CA 1
ATOM 1512 C C . ALA A 1 194 ? 2.299 -29.922 -22.812 1 93.5 194 ALA A C 1
ATOM 1514 O O . ALA A 1 194 ? 2.293 -30.984 -23.438 1 93.5 194 ALA A O 1
ATOM 1515 N N . PRO A 1 195 ? 3.07 -28.828 -23.062 1 91.94 195 PRO A N 1
ATOM 1516 C CA . PRO A 1 195 ? 3.959 -28.953 -24.219 1 91.94 195 PRO A CA 1
ATOM 1517 C C . PRO A 1 195 ? 5.199 -29.797 -23.922 1 91.94 195 PRO A C 1
ATOM 1519 O O . PRO A 1 195 ? 5.852 -30.281 -24.844 1 91.94 195 PRO A O 1
ATOM 1522 N N . GLY A 1 196 ? 5.602 -29.875 -22.672 1 90.94 196 GLY A N 1
ATOM 1523 C CA . GLY A 1 196 ? 6.781 -30.641 -22.297 1 90.94 196 GLY A CA 1
ATOM 1524 C C . GLY A 1 196 ? 6.445 -32 -21.734 1 90.94 196 GLY A C 1
ATOM 1525 O O . GLY A 1 196 ? 5.434 -32.594 -22.094 1 90.94 196 GLY A O 1
ATOM 1526 N N . SER A 1 197 ? 7.371 -32.531 -20.969 1 90.75 197 SER A N 1
ATOM 1527 C CA . SER A 1 197 ? 7.23 -33.875 -20.406 1 90.75 197 SER A CA 1
ATOM 1528 C C . SER A 1 197 ? 6.465 -33.844 -19.094 1 90.75 197 SER A C 1
ATOM 1530 O O . SER A 1 197 ? 6.285 -32.781 -18.484 1 90.75 197 SER A O 1
ATOM 1532 N N . LEU A 1 198 ? 5.934 -35 -18.75 1 91.06 198 LEU A N 1
ATOM 1533 C CA . LEU A 1 198 ? 5.297 -35.219 -17.453 1 91.06 198 LEU A CA 1
ATOM 1534 C C . LEU A 1 198 ? 5.992 -36.344 -16.688 1 91.06 198 LEU A C 1
ATOM 1536 O O . LEU A 1 198 ? 6.102 -37.469 -17.203 1 91.06 198 LEU A O 1
ATOM 1540 N N . ILE A 1 199 ? 6.594 -36.031 -15.672 1 89.25 199 ILE A N 1
ATOM 1541 C CA . ILE A 1 199 ? 7.156 -37 -14.758 1 89.25 199 ILE A CA 1
ATOM 1542 C C . ILE A 1 199 ? 6.258 -37.156 -13.531 1 89.25 199 ILE A C 1
ATOM 1544 O O . ILE A 1 199 ? 5.992 -36.156 -12.836 1 89.25 199 ILE A O 1
ATOM 1548 N N . LEU A 1 200 ? 5.738 -38.344 -13.312 1 88.94 200 LEU A N 1
ATOM 1549 C CA . LEU A 1 200 ? 4.879 -38.656 -12.18 1 88.94 200 LEU A CA 1
ATOM 1550 C C . LEU A 1 200 ? 5.551 -39.656 -11.25 1 88.94 200 LEU A C 1
ATOM 1552 O O . LEU A 1 200 ? 5.84 -40.781 -11.656 1 88.94 200 LEU A O 1
ATOM 1556 N N . ASN A 1 201 ? 5.738 -39.188 -10.008 1 87.31 201 ASN A N 1
ATOM 1557 C CA . ASN A 1 201 ? 6.367 -40.062 -9.023 1 87.31 201 ASN A CA 1
ATOM 1558 C C . ASN A 1 201 ? 7.637 -40.719 -9.578 1 87.31 201 ASN A C 1
ATOM 1560 O O . ASN A 1 201 ? 7.805 -41.938 -9.484 1 87.31 201 ASN A O 1
ATOM 1564 N N . GLY A 1 202 ? 8.375 -39.906 -10.242 1 85.5 202 GLY A N 1
ATOM 1565 C CA . GLY A 1 202 ? 9.672 -40.312 -10.758 1 85.5 202 GLY A CA 1
ATOM 1566 C C . GLY A 1 202 ? 9.586 -41.031 -12.086 1 85.5 202 GLY A C 1
ATOM 1567 O O . GLY A 1 202 ? 10.609 -41.406 -12.664 1 85.5 202 GLY A O 1
ATOM 1568 N N . LYS A 1 203 ? 8.438 -41.312 -12.609 1 84.06 203 LYS A N 1
ATOM 1569 C CA . LYS A 1 203 ? 8.266 -42.062 -13.859 1 84.06 203 LYS A CA 1
ATOM 1570 C C . LYS A 1 203 ? 7.805 -41.125 -14.984 1 84.06 203 LYS A C 1
ATOM 1572 O O . LYS A 1 203 ? 6.816 -40.406 -14.836 1 84.06 203 LYS A O 1
ATOM 1577 N N . GLU A 1 204 ? 8.523 -41.188 -16.031 1 87.25 204 GLU A N 1
ATOM 1578 C CA . GLU A 1 204 ? 8.117 -40.406 -17.203 1 87.25 204 GLU A CA 1
ATOM 1579 C C . GLU A 1 204 ? 6.93 -41.094 -17.906 1 87.25 204 GLU A C 1
ATOM 1581 O O . GLU A 1 204 ? 6.938 -42.281 -18.141 1 87.25 204 GLU A O 1
ATOM 1586 N N . ILE A 1 205 ? 5.883 -40.281 -18.219 1 84.81 205 ILE A N 1
ATOM 1587 C CA . ILE A 1 205 ? 4.629 -40.844 -18.703 1 84.81 205 ILE A CA 1
ATOM 1588 C C . ILE A 1 205 ? 4.613 -40.844 -20.234 1 84.81 205 ILE A C 1
ATOM 1590 O O . ILE A 1 205 ? 3.992 -41.688 -20.859 1 84.81 205 ILE A O 1
ATOM 1594 N N . ASP A 1 206 ? 5.141 -39.906 -20.953 1 79 206 ASP A N 1
ATOM 1595 C CA . ASP A 1 206 ? 5.062 -39.75 -22.406 1 79 206 ASP A CA 1
ATOM 1596 C C . ASP A 1 206 ? 5.621 -40.969 -23.125 1 79 206 ASP A C 1
ATOM 1598 O O . ASP A 1 206 ? 5.035 -41.438 -24.109 1 79 206 ASP A O 1
ATOM 1602 N N . GLY A 1 207 ? 6.707 -41.562 -22.641 1 77.62 207 GLY A N 1
ATOM 1603 C CA . GLY A 1 207 ? 7.332 -42.688 -23.297 1 77.62 207 GLY A CA 1
ATOM 1604 C C . GLY A 1 207 ? 7.387 -43.938 -22.438 1 77.62 207 GLY A C 1
ATOM 1605 O O . GLY A 1 207 ? 8.18 -44.844 -22.688 1 77.62 207 GLY A O 1
ATOM 1606 N N . HIS A 1 208 ? 6.406 -44 -21.672 1 82.06 208 HIS A N 1
ATOM 1607 C CA . HIS A 1 208 ? 6.578 -45.094 -20.734 1 82.06 208 HIS A CA 1
ATOM 1608 C C . HIS A 1 208 ? 6.055 -46.406 -21.297 1 82.06 208 HIS A C 1
ATOM 1610 O O . HIS A 1 208 ? 5.301 -46.406 -22.281 1 82.06 208 HIS A O 1
ATOM 1616 N N . THR A 1 209 ? 6.598 -47.562 -20.781 1 82.94 209 THR A N 1
ATOM 1617 C CA . THR A 1 209 ? 6.242 -48.906 -21.172 1 82.94 209 THR A CA 1
ATOM 1618 C C . THR A 1 209 ? 5.77 -49.719 -19.969 1 82.94 209 THR A C 1
ATOM 1620 O O . THR A 1 209 ? 5.918 -49.281 -18.828 1 82.94 209 THR A O 1
ATOM 1623 N N . HIS A 1 210 ? 4.996 -50.781 -20.312 1 85.44 210 HIS A N 1
ATOM 1624 C CA . HIS A 1 210 ? 4.574 -51.719 -19.281 1 85.44 210 HIS A CA 1
ATOM 1625 C C . HIS A 1 210 ? 5.242 -53.094 -19.469 1 85.44 210 HIS A C 1
ATOM 1627 O O . HIS A 1 210 ? 5.332 -53.594 -20.594 1 85.44 210 HIS A O 1
ATOM 1633 N N . GLY A 1 211 ? 5.734 -53.594 -18.391 1 84.38 211 GLY A N 1
ATOM 1634 C CA . GLY A 1 211 ? 6.309 -54.938 -18.422 1 84.38 211 GLY A CA 1
ATOM 1635 C C . GLY A 1 211 ? 5.285 -56.031 -18.188 1 84.38 211 GLY A C 1
ATOM 1636 O O . GLY A 1 211 ? 4.102 -55.75 -17.984 1 84.38 211 GLY A O 1
ATOM 1637 N N . GLY A 1 212 ? 5.832 -57.281 -18.297 1 81.81 212 GLY A N 1
ATOM 1638 C CA . GLY A 1 212 ? 5.027 -58.438 -17.938 1 81.81 212 GLY A CA 1
ATOM 1639 C C . GLY A 1 212 ? 4.039 -58.844 -19 1 81.81 212 GLY A C 1
ATOM 1640 O O . GLY A 1 212 ? 3.002 -59.438 -18.703 1 81.81 212 GLY A O 1
ATOM 1641 N N . VAL A 1 213 ? 4.352 -58.406 -20.281 1 84.06 213 VAL A N 1
ATOM 1642 C CA . VAL A 1 213 ? 3.4 -58.719 -21.344 1 84.06 213 VAL A CA 1
ATOM 1643 C C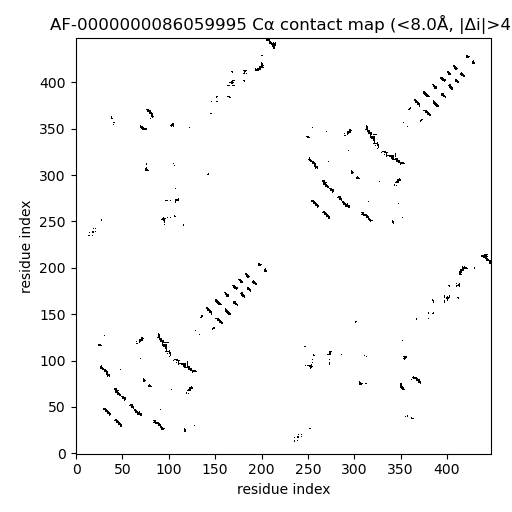 . VAL A 1 213 ? 4.082 -59.562 -22.406 1 84.06 213 VAL A C 1
ATOM 1645 O O . VAL A 1 213 ? 5.312 -59.656 -22.453 1 84.06 213 VAL A O 1
ATOM 1648 N N . ALA A 1 214 ? 3.275 -60.312 -23.156 1 86.44 214 ALA A N 1
ATOM 1649 C CA . ALA A 1 214 ? 3.773 -61 -24.344 1 86.44 214 ALA A CA 1
ATOM 1650 C C . ALA A 1 214 ? 3.766 -60.094 -25.562 1 86.44 214 ALA A C 1
ATOM 1652 O O . ALA A 1 214 ? 2.781 -59.375 -25.797 1 86.44 214 ALA A O 1
ATOM 1653 N N . SER A 1 215 ? 4.98 -60.031 -26.219 1 82.69 215 SER A N 1
ATOM 1654 C CA . SER A 1 215 ? 5.066 -59.156 -27.375 1 82.69 215 SER A CA 1
ATOM 1655 C C . SER A 1 215 ? 4.137 -59.625 -28.484 1 82.69 215 SER A C 1
ATOM 1657 O O . SER A 1 215 ? 3.914 -60.812 -28.656 1 82.69 215 SER A O 1
ATOM 1659 N N . GLY A 1 216 ? 3.316 -58.688 -28.953 1 80.94 216 GLY A N 1
ATOM 1660 C CA . GLY A 1 216 ? 2.516 -58.906 -30.141 1 80.94 216 GLY A CA 1
ATOM 1661 C C . GLY A 1 216 ? 2.527 -57.75 -31.125 1 80.94 216 GLY A C 1
ATOM 1662 O O . GLY A 1 216 ? 3.166 -56.719 -30.859 1 80.94 216 GLY A O 1
ATOM 1663 N N . GLY A 1 217 ? 1.986 -57.812 -32.375 1 78.5 217 GLY A N 1
ATOM 1664 C CA . GLY A 1 217 ? 2.018 -56.781 -33.406 1 78.5 217 GLY A CA 1
ATOM 1665 C C . GLY A 1 217 ? 0.833 -55.844 -33.344 1 78.5 217 GLY A C 1
ATOM 1666 O O . GLY A 1 217 ? 0.746 -54.906 -34.125 1 78.5 217 GLY A O 1
ATOM 1667 N N . SER A 1 218 ? -0.042 -56.062 -32.344 1 76.75 218 SER A N 1
ATOM 1668 C CA . SER A 1 218 ? -1.267 -55.25 -32.312 1 76.75 218 SER A CA 1
ATOM 1669 C C . SER A 1 218 ? -1.189 -54.156 -31.25 1 76.75 218 SER A C 1
ATOM 1671 O O . SER A 1 218 ? -0.318 -54.188 -30.375 1 76.75 218 SER A O 1
ATOM 1673 N N . ASN A 1 219 ? -1.954 -53.094 -31.422 1 75.56 219 ASN A N 1
ATOM 1674 C CA . ASN A 1 219 ? -2.125 -52.062 -30.422 1 75.56 219 ASN A CA 1
ATOM 1675 C C . ASN A 1 219 ? -3.254 -52.406 -29.453 1 75.56 219 ASN A C 1
ATOM 1677 O O . ASN A 1 219 ? -4.215 -53.062 -29.812 1 75.56 219 ASN A O 1
ATOM 1681 N N . THR A 1 220 ? -2.871 -51.938 -28.234 1 75.25 220 THR A N 1
ATOM 1682 C CA . THR A 1 220 ? -3.998 -52.031 -27.312 1 75.25 220 THR A CA 1
ATOM 1683 C C . THR A 1 220 ? -5.105 -51.062 -27.719 1 75.25 220 THR A C 1
ATOM 1685 O O . THR A 1 220 ? -4.867 -50.094 -28.469 1 75.25 220 THR A O 1
ATOM 1688 N N . GLY A 1 221 ? -6.332 -51.312 -27.328 1 69.81 221 GLY A N 1
ATOM 1689 C CA . GLY A 1 221 ? -7.352 -50.281 -27.391 1 69.81 221 GLY A CA 1
ATOM 1690 C C . GLY A 1 221 ? -7.078 -49.094 -26.469 1 69.81 221 GLY A C 1
ATOM 1691 O O . GLY A 1 221 ? -6.172 -49.156 -25.625 1 69.81 221 GLY A O 1
ATOM 1692 N N . PRO A 1 222 ? -7.867 -47.969 -26.797 1 68.81 222 PRO A N 1
ATOM 1693 C CA . PRO A 1 222 ? -7.727 -46.844 -25.859 1 68.81 222 PRO A CA 1
ATOM 1694 C C . PRO A 1 222 ? -8.164 -47.188 -24.438 1 68.81 222 PRO A C 1
ATOM 1696 O O . PRO A 1 222 ? -8.773 -48.25 -24.219 1 68.81 222 PRO A O 1
ATOM 1699 N N . ASN A 1 223 ? -7.707 -46.312 -23.547 1 65.5 223 ASN A N 1
ATOM 1700 C CA . ASN A 1 223 ? -8.125 -46.5 -22.156 1 65.5 223 ASN A CA 1
ATOM 1701 C C . ASN A 1 223 ? -9.641 -46.5 -22.031 1 65.5 223 ASN A C 1
ATOM 1703 O O . ASN A 1 223 ? -10.328 -45.719 -22.703 1 65.5 223 ASN A O 1
ATOM 1707 N N . ASN A 1 224 ? -10.195 -47.594 -21.297 1 60.28 224 ASN A N 1
ATOM 1708 C CA . ASN A 1 224 ? -11.641 -47.656 -21.078 1 60.28 224 ASN A CA 1
ATOM 1709 C C . ASN A 1 224 ? -12.07 -46.594 -20.047 1 60.28 224 ASN A C 1
ATOM 1711 O O . AS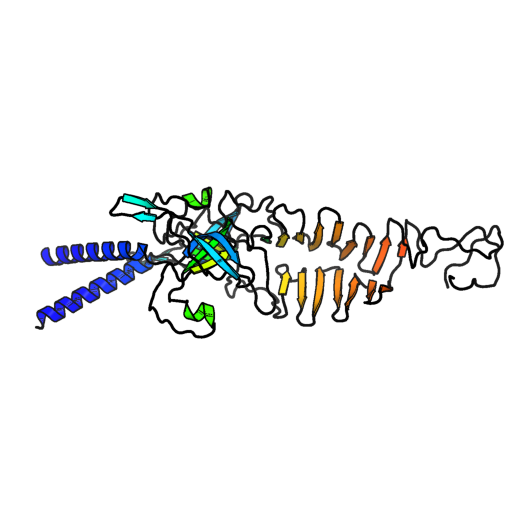N A 1 224 ? -11.367 -46.375 -19.062 1 60.28 224 ASN A O 1
ATOM 1715 N N . MET B 1 1 ? 10.016 59.75 18.656 1 54.34 1 MET B N 1
ATOM 1716 C CA . MET B 1 1 ? 10.539 58.688 17.812 1 54.34 1 MET B CA 1
ATOM 1717 C C . MET B 1 1 ? 10.445 57.344 18.516 1 54.34 1 MET B C 1
ATOM 1719 O O . MET B 1 1 ? 10.07 56.344 17.906 1 54.34 1 MET B O 1
ATOM 1723 N N . THR B 1 2 ? 10.672 57.5 19.875 1 65.94 2 THR B N 1
ATOM 1724 C CA . THR B 1 2 ? 10.68 56.312 20.75 1 65.94 2 THR B CA 1
ATOM 1725 C C . THR B 1 2 ? 9.266 55.781 20.938 1 65.94 2 THR B C 1
ATOM 1727 O O . THR B 1 2 ? 9.055 54.562 20.953 1 65.94 2 THR B O 1
ATOM 1730 N N . ASP B 1 3 ? 8.305 56.719 20.781 1 74.38 3 ASP B N 1
ATOM 1731 C CA . ASP B 1 3 ? 6.918 56.375 21.062 1 74.38 3 ASP B CA 1
ATOM 1732 C C . ASP B 1 3 ? 6.316 55.562 19.906 1 74.38 3 ASP B C 1
ATOM 1734 O O . ASP B 1 3 ? 5.656 54.531 20.141 1 74.38 3 ASP B O 1
ATOM 1738 N N . ILE B 1 4 ? 6.766 55.938 18.688 1 73.88 4 ILE B N 1
ATOM 1739 C CA . ILE B 1 4 ? 6.219 55.219 17.531 1 73.88 4 ILE B CA 1
ATOM 1740 C C . ILE B 1 4 ? 6.785 53.812 17.469 1 73.88 4 ILE B C 1
ATOM 1742 O O . ILE B 1 4 ? 6.074 52.875 17.125 1 73.88 4 ILE B O 1
ATOM 1746 N N . ASN B 1 5 ? 8.094 53.656 17.859 1 74.5 5 ASN B N 1
ATOM 1747 C CA . ASN B 1 5 ? 8.719 52.344 17.859 1 74.5 5 ASN B CA 1
ATOM 1748 C C . ASN B 1 5 ? 8.117 51.438 18.922 1 74.5 5 ASN B C 1
ATOM 1750 O O . ASN B 1 5 ? 7.949 50.25 18.688 1 74.5 5 ASN B O 1
ATOM 1754 N N . GLN B 1 6 ? 7.848 52.031 20.031 1 78.62 6 GLN B N 1
ATOM 1755 C CA . GLN B 1 6 ? 7.23 51.25 21.109 1 78.62 6 GLN B CA 1
ATOM 1756 C C . GLN B 1 6 ? 5.812 50.844 20.734 1 78.62 6 GLN B C 1
ATOM 1758 O O . GLN B 1 6 ? 5.395 49.719 21.031 1 78.62 6 GLN B O 1
ATOM 1763 N N . ARG B 1 7 ? 5.168 51.656 20.109 1 76.81 7 ARG B N 1
ATOM 1764 C CA . ARG B 1 7 ? 3.812 51.344 19.672 1 76.81 7 ARG B CA 1
ATOM 1765 C C . ARG B 1 7 ? 3.822 50.281 18.578 1 76.81 7 ARG B C 1
ATOM 1767 O O . ARG B 1 7 ? 2.977 49.375 18.578 1 76.81 7 ARG B O 1
ATOM 1774 N N . ARG B 1 8 ? 4.742 50.375 17.719 1 78.25 8 ARG B N 1
ATOM 1775 C CA . ARG B 1 8 ? 4.875 49.375 16.656 1 78.25 8 ARG B CA 1
ATOM 1776 C C . ARG B 1 8 ? 5.199 48 17.25 1 78.25 8 ARG B C 1
ATOM 1778 O O . ARG B 1 8 ? 4.609 47 16.859 1 78.25 8 ARG B O 1
ATOM 1785 N N . SER B 1 9 ? 6.086 47.969 18.172 1 82.81 9 SER B N 1
ATOM 1786 C CA . SER B 1 9 ? 6.473 46.719 18.812 1 82.81 9 SER B CA 1
ATOM 1787 C C . SER B 1 9 ? 5.305 46.094 19.578 1 82.81 9 SER B C 1
ATOM 1789 O O . SER B 1 9 ? 5.117 44.875 19.562 1 82.81 9 SER B O 1
ATOM 1791 N N . PHE B 1 10 ? 4.609 46.938 20.219 1 83.12 10 PHE B N 1
ATOM 1792 C CA . PHE B 1 10 ? 3.445 46.469 20.953 1 83.12 10 PHE B CA 1
ATOM 1793 C C . PHE B 1 10 ? 2.416 45.875 20 1 83.12 10 PHE B C 1
ATOM 1795 O O . PHE B 1 10 ? 1.887 44.781 20.25 1 83.12 10 PHE B O 1
ATOM 1802 N N . LEU B 1 11 ? 2.109 46.531 18.969 1 84.06 11 LEU B N 1
ATOM 1803 C CA . LEU B 1 11 ? 1.141 46.062 17.984 1 84.06 11 LEU B CA 1
ATOM 1804 C C . LEU B 1 11 ? 1.604 44.75 17.359 1 84.06 11 LEU B C 1
ATOM 1806 O O . LEU B 1 11 ? 0.797 43.844 17.156 1 84.06 11 LEU B O 1
ATOM 1810 N N . GLN B 1 12 ? 2.857 44.719 17.062 1 85.69 12 GLN B N 1
ATOM 1811 C CA . GLN B 1 12 ? 3.408 43.5 16.5 1 85.69 12 GLN B CA 1
ATOM 1812 C C . GLN B 1 12 ? 3.26 42.312 17.469 1 85.69 12 GLN B C 1
ATOM 1814 O O . GLN B 1 12 ? 2.912 41.219 17.047 1 85.69 12 GLN B O 1
ATOM 1819 N N . ASN B 1 13 ? 3.539 42.5 18.688 1 89.12 13 ASN B N 1
ATOM 1820 C CA . ASN B 1 13 ? 3.416 41.438 19.688 1 89.12 13 ASN B CA 1
ATOM 1821 C C . ASN B 1 13 ? 1.973 40.969 19.828 1 89.12 13 ASN B C 1
ATOM 1823 O O . ASN B 1 13 ? 1.714 39.781 19.906 1 89.12 13 ASN B O 1
ATOM 1827 N N . VAL B 1 14 ? 1.068 41.938 19.859 1 89 14 VAL B N 1
ATOM 1828 C CA . VAL B 1 14 ? -0.342 41.562 19.984 1 89 14 VAL B CA 1
ATOM 1829 C C . VAL B 1 14 ? -0.796 40.781 18.75 1 89 14 VAL B C 1
ATOM 1831 O O . VAL B 1 14 ? -1.528 39.812 18.875 1 89 14 VAL B O 1
ATOM 1834 N N . THR B 1 15 ? -0.428 41.25 17.578 1 89.31 15 THR B N 1
ATOM 1835 C CA . THR B 1 15 ? -0.831 40.562 16.344 1 89.31 15 THR B CA 1
ATOM 1836 C C . THR B 1 15 ? -0.224 39.156 16.281 1 89.31 15 THR B C 1
ATOM 1838 O O . THR B 1 15 ? -0.879 38.219 15.836 1 89.31 15 THR B O 1
ATOM 1841 N N . ASN B 1 16 ? 1.011 39.031 16.75 1 89.88 16 ASN B N 1
ATOM 1842 C CA . ASN B 1 16 ? 1.649 37.719 16.797 1 89.88 16 ASN B CA 1
ATOM 1843 C C . ASN B 1 16 ? 0.902 36.781 17.734 1 89.88 16 ASN B C 1
ATOM 1845 O O . ASN B 1 16 ? 0.584 35.656 17.359 1 89.88 16 ASN B O 1
ATOM 1849 N N . ASP B 1 17 ? 0.641 37.281 18.906 1 89.62 17 ASP B N 1
ATOM 1850 C CA . ASP B 1 17 ? -0.062 36.469 19.891 1 89.62 17 ASP B CA 1
ATOM 1851 C C . ASP B 1 17 ? -1.436 36.031 19.375 1 89.62 17 ASP B C 1
ATOM 1853 O O . ASP B 1 17 ? -1.851 34.875 19.578 1 89.62 17 ASP B O 1
ATOM 1857 N N . THR B 1 18 ? -2.137 37 18.797 1 90.12 18 THR B N 1
ATOM 1858 C CA . THR B 1 18 ? -3.457 36.719 18.25 1 90.12 18 THR B CA 1
ATOM 1859 C C . THR B 1 18 ? -3.365 35.656 17.141 1 90.12 18 THR B C 1
ATOM 1861 O O . THR B 1 18 ? -4.207 34.781 17.047 1 90.12 18 THR B O 1
ATOM 1864 N N . PHE B 1 19 ? -2.389 35.75 16.297 1 91.31 19 PHE B N 1
ATOM 1865 C CA . PHE B 1 19 ? -2.182 34.812 15.211 1 91.31 19 PHE B CA 1
ATOM 1866 C C . PHE B 1 19 ? -1.992 33.406 15.773 1 91.31 19 PHE B C 1
ATOM 1868 O O . PHE B 1 19 ? -2.674 32.469 15.352 1 91.31 19 PHE B O 1
ATOM 1875 N N . PHE B 1 20 ? -1.139 33.281 16.734 1 87.44 20 PHE B N 1
ATOM 1876 C CA . PHE B 1 20 ? -0.805 31.969 17.266 1 87.44 20 PHE B CA 1
ATOM 1877 C C . PHE B 1 20 ? -2.002 31.359 18 1 87.44 20 PHE B C 1
ATOM 1879 O O . PHE B 1 20 ? -2.234 30.156 17.906 1 87.44 20 PHE B O 1
ATOM 1886 N N . GLU B 1 21 ? -2.707 32.188 18.688 1 87.44 21 GLU B N 1
ATOM 1887 C CA . GLU B 1 21 ? -3.9 31.703 19.375 1 87.44 21 GLU B CA 1
ATOM 1888 C C . GLU B 1 21 ? -4.941 31.203 18.375 1 87.44 21 GLU B C 1
ATOM 1890 O O . GLU B 1 21 ? -5.562 30.156 18.594 1 87.44 21 GLU B O 1
ATOM 1895 N N . ASN B 1 22 ? -5.109 31.922 17.297 1 89.31 22 ASN B N 1
ATOM 1896 C CA . ASN B 1 22 ? -6.094 31.531 16.297 1 89.31 22 ASN B CA 1
ATOM 1897 C C . ASN B 1 22 ? -5.656 30.281 15.531 1 89.31 22 ASN B C 1
ATOM 1899 O O . ASN B 1 22 ? -6.492 29.484 15.102 1 89.31 22 ASN B O 1
ATOM 1903 N N . MET B 1 23 ? -4.383 30.062 15.406 1 91.31 23 MET B N 1
ATOM 1904 C CA . MET B 1 23 ? -3.863 28.938 14.648 1 91.31 23 MET B CA 1
ATOM 1905 C C . MET B 1 23 ? -4.148 27.609 15.367 1 91.31 23 MET B C 1
ATOM 1907 O O . MET B 1 23 ? -4.16 26.547 14.742 1 91.31 23 MET B O 1
ATOM 1911 N N . LYS B 1 24 ? -4.422 27.703 16.656 1 87.12 24 LYS B N 1
ATOM 1912 C CA . LYS B 1 24 ? -4.742 26.516 17.422 1 87.12 24 LYS B CA 1
ATOM 1913 C C . LYS B 1 24 ? -6.039 25.875 16.938 1 87.12 24 LYS B C 1
ATOM 1915 O O . LYS B 1 24 ? -6.266 24.688 17.156 1 87.12 24 LYS B O 1
ATOM 1920 N N . ASP B 1 25 ? -6.848 26.641 16.266 1 89.62 25 ASP B N 1
ATOM 1921 C CA . ASP B 1 25 ? -8.148 26.125 15.852 1 89.62 25 ASP B CA 1
ATOM 1922 C C . ASP B 1 25 ? -8.219 25.969 14.336 1 89.62 25 ASP B C 1
ATOM 1924 O O . ASP B 1 25 ? -9.305 25.859 13.766 1 89.62 25 ASP B O 1
ATOM 1928 N N . VAL B 1 26 ? -7.102 26.094 13.695 1 93.81 26 VAL B N 1
ATOM 1929 C CA . VAL B 1 26 ? -7.004 25.781 12.273 1 93.81 26 VAL B CA 1
ATOM 1930 C C . VAL B 1 26 ? -6.664 24.312 12.086 1 93.81 26 VAL B C 1
ATOM 1932 O O . VAL B 1 26 ? -5.523 23.891 12.32 1 93.81 26 VAL B O 1
ATOM 1935 N N . TYR B 1 27 ? -7.656 23.594 11.656 1 95.75 27 TYR B N 1
ATOM 1936 C CA . TYR B 1 27 ? -7.473 22.156 11.5 1 95.75 27 TYR B CA 1
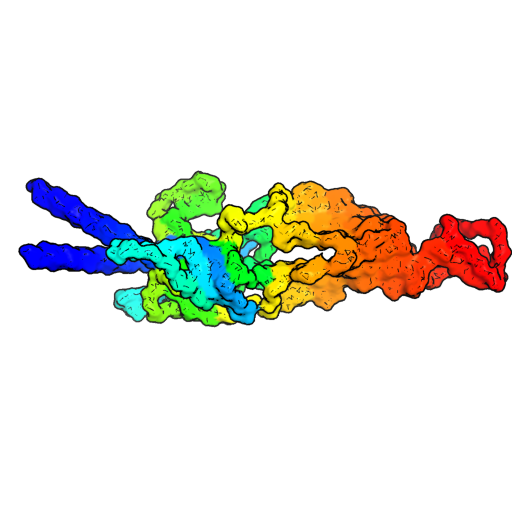ATOM 1937 C C . TYR B 1 27 ? -6.902 21.828 10.125 1 95.75 27 TYR B C 1
ATOM 1939 O O . TYR B 1 27 ? -7.457 22.219 9.102 1 95.75 27 TYR B O 1
ATOM 1947 N N . THR B 1 28 ? -5.777 21.094 10.094 1 96.88 28 THR B N 1
ATOM 1948 C CA . THR B 1 28 ? -5.141 20.703 8.836 1 96.88 28 THR B CA 1
ATOM 1949 C C . THR B 1 28 ? -4.93 19.188 8.789 1 96.88 28 THR B C 1
ATOM 1951 O O . THR B 1 28 ? -5.379 18.531 7.848 1 96.88 28 THR B O 1
ATOM 1954 N N . CYS B 1 29 ? -4.27 18.641 9.719 1 97.62 29 CYS B N 1
ATOM 1955 C CA . CYS B 1 29 ? -4.102 17.203 9.82 1 97.62 29 CYS B CA 1
ATOM 1956 C C . CYS B 1 29 ? -3.65 16.797 11.219 1 97.62 29 CYS B C 1
ATOM 1958 O O . CYS B 1 29 ? -3.021 17.594 11.93 1 97.62 29 CYS B O 1
ATOM 1960 N N . ILE B 1 30 ? -3.959 15.664 11.641 1 97.31 30 ILE B N 1
ATOM 1961 C CA . ILE B 1 30 ? -3.635 15.133 12.961 1 97.31 30 ILE B CA 1
ATOM 1962 C C . ILE B 1 30 ? -3.83 13.617 12.961 1 97.31 30 ILE B C 1
ATOM 1964 O O . ILE B 1 30 ? -4.699 13.094 12.266 1 97.31 30 ILE B O 1
ATOM 1968 N N . PRO B 1 31 ? -3.014 12.859 13.734 1 97.94 31 PRO B N 1
ATOM 1969 C CA . PRO B 1 31 ? -3.281 11.422 13.812 1 97.94 31 PRO B CA 1
ATOM 1970 C C . PRO B 1 31 ? -4.559 11.102 14.586 1 97.94 31 PRO B C 1
ATOM 1972 O O . PRO B 1 31 ? -5.004 11.906 15.414 1 97.94 31 PRO B O 1
ATOM 1975 N N . GLY B 1 32 ? -5.09 10.031 14.352 1 97.94 32 GLY B N 1
ATOM 1976 C CA . GLY B 1 32 ? -6.266 9.492 15.016 1 97.94 32 GLY B CA 1
ATOM 1977 C C . GLY B 1 32 ? -6.508 8.023 14.703 1 97.94 32 GLY B C 1
ATOM 1978 O O . GLY B 1 32 ? -5.633 7.352 14.156 1 97.94 32 GLY B O 1
ATOM 1979 N N . TYR B 1 33 ? -7.727 7.57 15.164 1 98.06 33 TYR B N 1
ATOM 1980 C CA . TYR B 1 33 ? -8.047 6.168 14.906 1 98.06 33 TYR B CA 1
ATOM 1981 C C . TYR B 1 33 ? -9.547 5.969 14.75 1 98.06 33 TYR B C 1
ATOM 1983 O O . TYR B 1 33 ? -10.336 6.809 15.188 1 98.06 33 TYR B O 1
ATOM 1991 N N . VAL B 1 34 ? -9.898 4.891 14.148 1 98.44 34 VAL B N 1
ATOM 1992 C CA . VAL B 1 34 ? -11.289 4.562 13.836 1 98.44 34 VAL B CA 1
ATOM 1993 C C . VAL B 1 34 ? -11.969 3.992 15.078 1 98.44 34 VAL B C 1
ATOM 1995 O O . VAL B 1 34 ? -11.422 3.119 15.75 1 98.44 34 VAL B O 1
ATOM 1998 N N . LEU B 1 35 ? -13.18 4.492 15.344 1 98.44 35 LEU B N 1
ATOM 1999 C CA . LEU B 1 35 ? -14.039 3.91 16.375 1 98.44 35 LEU B CA 1
ATOM 2000 C C . LEU B 1 35 ? -15 2.891 15.766 1 98.44 35 LEU B C 1
ATOM 2002 O O . LEU B 1 35 ? -15.141 1.78 16.281 1 98.44 35 LEU B O 1
ATOM 2006 N N . THR B 1 36 ? -15.68 3.316 14.75 1 98.5 36 THR B N 1
ATOM 2007 C CA . THR B 1 36 ? -16.562 2.436 14 1 98.5 36 THR B CA 1
ATOM 2008 C C . THR B 1 36 ? -16.453 2.703 12.5 1 98.5 36 THR B C 1
ATOM 2010 O O . THR B 1 36 ? -16.047 3.793 12.094 1 98.5 36 THR B O 1
ATOM 2013 N N . PHE B 1 37 ? -16.797 1.708 11.711 1 98.19 37 PHE B N 1
ATOM 2014 C CA . PHE B 1 37 ? -16.797 1.798 10.258 1 98.19 37 PHE B CA 1
ATOM 2015 C C . PHE B 1 37 ? -18.016 1.122 9.664 1 98.19 37 PHE B C 1
ATOM 2017 O O . PHE B 1 37 ? -18.359 -0.005 10.039 1 98.19 37 PHE B O 1
ATOM 2024 N N . ASP B 1 38 ? -18.641 1.819 8.797 1 97.81 38 ASP B N 1
ATOM 2025 C CA . ASP B 1 38 ? -19.766 1.271 8.062 1 97.81 38 ASP B CA 1
ATOM 2026 C C . ASP B 1 38 ? -19.375 0.893 6.633 1 97.81 38 ASP B C 1
ATOM 2028 O O . ASP B 1 38 ? -19.172 1.767 5.789 1 97.81 38 ASP B O 1
ATOM 2032 N N . PRO B 1 39 ? -19.391 -0.387 6.359 1 95.81 39 PRO B N 1
ATOM 2033 C CA . PRO B 1 39 ? -18.938 -0.782 5.023 1 95.81 39 PRO B CA 1
ATOM 2034 C C . PRO B 1 39 ? -19.922 -0.408 3.928 1 95.81 39 PRO B C 1
ATOM 2036 O O . PRO B 1 39 ? -19.562 -0.331 2.752 1 95.81 39 PRO B O 1
ATOM 2039 N N . ASP B 1 40 ? -21.125 -0.194 4.207 1 97.12 40 ASP B N 1
ATOM 2040 C CA . ASP B 1 40 ? -22.109 0.156 3.195 1 97.12 40 ASP B CA 1
ATOM 2041 C C . ASP B 1 40 ? -21.906 1.587 2.701 1 97.12 40 ASP B C 1
ATOM 2043 O O . ASP B 1 40 ? -21.953 1.845 1.497 1 97.12 40 ASP B O 1
ATOM 2047 N N . THR B 1 41 ? -21.719 2.496 3.623 1 96.81 41 THR B N 1
ATOM 2048 C CA . THR B 1 41 ? -21.547 3.896 3.256 1 96.81 41 THR B CA 1
ATOM 2049 C C . THR B 1 41 ? -20.062 4.254 3.166 1 96.81 41 THR B C 1
ATOM 2051 O O . THR B 1 41 ? -19.703 5.312 2.645 1 96.81 41 THR B O 1
ATOM 2054 N N . GLN B 1 42 ? -19.219 3.404 3.703 1 97.25 42 GLN B N 1
ATOM 2055 C CA . GLN B 1 42 ? -17.766 3.574 3.779 1 97.25 42 GLN B CA 1
ATOM 2056 C C . GLN B 1 42 ? -17.406 4.844 4.543 1 97.25 42 GLN B C 1
ATOM 2058 O O . GLN B 1 42 ? -16.484 5.562 4.156 1 97.25 42 GLN B O 1
ATOM 2063 N N . ARG B 1 43 ? -18.25 5.129 5.555 1 98.44 43 ARG B N 1
ATOM 2064 C CA . ARG B 1 43 ? -17.984 6.219 6.488 1 98.44 43 ARG B CA 1
ATOM 2065 C C . ARG B 1 43 ? -17.531 5.688 7.844 1 98.44 43 ARG B C 1
ATOM 2067 O O . ARG B 1 43 ? -18 4.633 8.289 1 98.44 43 ARG B O 1
ATOM 2074 N N . ALA B 1 44 ? -16.688 6.414 8.5 1 98.56 44 ALA B N 1
ATOM 2075 C CA . ALA B 1 44 ? -16.172 6.027 9.812 1 98.56 44 ALA B CA 1
ATOM 2076 C C . ALA B 1 44 ? -16.531 7.074 10.867 1 98.56 44 ALA B C 1
ATOM 2078 O O . ALA B 1 44 ? -16.828 8.227 10.531 1 98.56 44 ALA B O 1
ATOM 2079 N N . GLN B 1 45 ? -16.578 6.641 12.039 1 98.62 45 GLN B N 1
ATOM 2080 C CA . GLN B 1 45 ? -16.406 7.496 13.211 1 98.62 45 GLN B CA 1
ATOM 2081 C C . GLN B 1 45 ? -14.953 7.496 13.672 1 98.62 45 GLN B C 1
ATOM 2083 O O . GLN B 1 45 ? -14.352 6.438 13.867 1 98.62 45 GLN B O 1
ATOM 2088 N N . ILE B 1 46 ? -14.414 8.711 13.875 1 98.38 46 ILE B N 1
ATOM 2089 C CA . ILE B 1 46 ? -12.984 8.828 14.141 1 98.38 46 ILE B CA 1
ATOM 2090 C C . ILE B 1 46 ? -12.766 9.523 15.484 1 98.38 46 ILE B C 1
ATOM 2092 O O . ILE B 1 46 ? -13.523 10.414 15.859 1 98.38 46 ILE B O 1
ATOM 2096 N N . GLN B 1 47 ? -11.766 9.055 16.172 1 98.25 47 GLN B N 1
ATOM 2097 C CA . GLN B 1 47 ? -11.242 9.727 17.359 1 98.25 47 GLN B CA 1
ATOM 2098 C C . GLN B 1 47 ? -9.898 10.391 17.078 1 98.25 47 GLN B C 1
ATOM 2100 O O . GLN B 1 47 ? -8.961 9.734 16.625 1 98.25 47 GLN B O 1
ATOM 2105 N N . LEU B 1 48 ? -9.789 11.719 17.344 1 97.38 48 LEU B N 1
ATOM 2106 C CA . LEU B 1 48 ? -8.508 12.398 17.219 1 97.38 48 LEU B CA 1
ATOM 2107 C C . LEU B 1 48 ? -7.531 11.922 18.297 1 97.38 48 LEU B C 1
ATOM 2109 O O . LEU B 1 48 ? -7.926 11.703 19.438 1 97.38 48 LEU B O 1
ATOM 2113 N N . GLY B 1 49 ? -6.285 11.859 18 1 96.25 49 GLY B N 1
ATOM 2114 C CA . GLY B 1 49 ? -5.312 11.164 18.828 1 96.25 49 GLY B CA 1
ATOM 2115 C C . GLY B 1 49 ? -4.59 12.086 19.797 1 96.25 49 GLY B C 1
ATOM 2116 O O . GLY B 1 49 ? -3.641 11.672 20.469 1 96.25 49 GLY B O 1
ATOM 2117 N N . ILE B 1 50 ? -4.938 13.305 19.891 1 94.31 50 ILE B N 1
ATOM 2118 C CA . ILE B 1 50 ? -4.254 14.25 20.766 1 94.31 50 ILE B CA 1
ATOM 2119 C C . ILE B 1 50 ? -5.281 14.977 21.641 1 94.31 50 ILE B C 1
ATOM 2121 O O . ILE B 1 50 ? -6.273 15.508 21.125 1 94.31 50 ILE B O 1
ATOM 2125 N N . THR B 1 51 ? -4.992 15.008 22.875 1 91.62 51 THR B N 1
ATOM 2126 C CA . THR B 1 51 ? -5.871 15.711 23.812 1 91.62 51 THR B CA 1
ATOM 2127 C C . THR B 1 51 ? -5.848 17.219 23.547 1 91.62 51 THR B C 1
ATOM 2129 O O . THR B 1 51 ? -4.914 17.719 22.922 1 91.62 51 THR B O 1
ATOM 2132 N N . ARG B 1 52 ? -6.906 17.812 24.016 1 87.12 52 ARG B N 1
ATOM 2133 C CA . ARG B 1 52 ? -6.992 19.266 23.953 1 87.12 52 ARG B CA 1
ATOM 2134 C C . ARG B 1 52 ? -6.957 19.875 25.344 1 87.12 52 ARG B C 1
ATOM 2136 O O . ARG B 1 52 ? -7.484 19.297 26.297 1 87.12 52 ARG B O 1
ATOM 2143 N N . THR B 1 53 ? -6.242 20.938 25.438 1 82.81 53 THR B N 1
ATOM 2144 C CA . THR B 1 53 ? -6.207 21.656 26.703 1 82.81 53 THR B CA 1
ATOM 2145 C C . THR B 1 53 ? -6.961 22.984 26.609 1 82.81 53 THR B C 1
ATOM 2147 O O . THR B 1 53 ? -6.77 23.734 25.656 1 82.81 53 THR B O 1
ATOM 2150 N N . ASP B 1 54 ? -7.898 23.156 27.531 1 77.12 54 ASP B N 1
ATOM 2151 C CA . ASP B 1 54 ? -8.547 24.453 27.688 1 77.12 54 ASP B CA 1
ATOM 2152 C C . ASP B 1 54 ? -7.633 25.438 28.422 1 77.12 54 ASP B C 1
ATOM 2154 O O . ASP B 1 54 ? -7.328 25.25 29.594 1 77.12 54 ASP B O 1
ATOM 2158 N N . ASP B 1 55 ? -7.188 26.406 27.656 1 74.56 55 ASP B N 1
ATOM 2159 C CA . ASP B 1 55 ? -6.219 27.328 28.25 1 74.56 55 ASP B CA 1
ATOM 2160 C C . ASP B 1 55 ? -6.836 28.109 29.406 1 74.56 55 ASP B C 1
ATOM 2162 O O . ASP B 1 55 ? -6.121 28.562 30.297 1 74.56 55 ASP B O 1
ATOM 2166 N N . VAL B 1 56 ? -8.117 28.359 29.375 1 76.94 56 VAL B N 1
ATOM 2167 C CA . VAL B 1 56 ? -8.797 29.109 30.422 1 76.94 56 VAL B CA 1
ATOM 2168 C C . VAL B 1 56 ? -9.016 28.219 31.641 1 76.94 56 VAL B C 1
ATOM 2170 O O . VAL B 1 56 ? -8.57 28.547 32.75 1 76.94 56 VAL B O 1
ATOM 2173 N N . ALA B 1 57 ? -9.664 27.062 31.484 1 78.06 57 ALA B N 1
ATOM 2174 C CA . ALA B 1 57 ? -9.992 26.141 32.562 1 78.06 57 ALA B CA 1
ATOM 2175 C C . ALA B 1 57 ? -8.773 25.312 32.969 1 78.06 57 ALA B C 1
ATOM 2177 O O . ALA B 1 57 ? -8.766 24.672 34 1 78.06 57 ALA B O 1
ATOM 2178 N N . LYS B 1 58 ? -7.727 25.438 32.25 1 81.88 58 LYS B N 1
ATOM 2179 C CA . LYS B 1 58 ? -6.52 24.641 32.438 1 81.88 58 LYS B CA 1
ATOM 2180 C C . LYS B 1 58 ? -6.855 23.156 32.594 1 81.88 58 LYS B C 1
ATOM 2182 O O . LYS B 1 58 ? -6.281 22.484 33.469 1 81.88 58 LYS B O 1
ATOM 2187 N N . THR B 1 59 ? -7.879 22.688 31.953 1 84.94 59 THR B N 1
ATOM 2188 C CA . THR B 1 59 ? -8.266 21.281 31.984 1 84.94 59 THR B CA 1
ATOM 2189 C C . THR B 1 59 ? -8.055 20.641 30.609 1 84.94 59 THR B C 1
ATOM 2191 O O . THR B 1 59 ? -8.172 21.312 29.578 1 84.94 59 THR B O 1
ATOM 2194 N N . THR B 1 60 ? -7.582 19.438 30.703 1 86.69 60 THR B N 1
ATOM 2195 C CA . THR B 1 60 ? -7.387 18.641 29.484 1 86.69 60 THR B CA 1
ATOM 2196 C C . THR B 1 60 ? -8.578 17.719 29.25 1 86.69 60 THR B C 1
ATOM 2198 O O . THR B 1 60 ? -9.117 17.141 30.188 1 86.69 60 THR B O 1
ATOM 2201 N N . PHE B 1 61 ? -9.023 17.672 28 1 87.81 61 PHE B N 1
ATOM 2202 C CA . PHE B 1 61 ? -10.141 16.797 27.672 1 87.81 61 PHE B CA 1
ATOM 2203 C C . PHE B 1 61 ? -9.891 16.078 26.344 1 87.81 61 PHE B C 1
ATOM 2205 O O . PHE B 1 61 ? -9.109 16.547 25.516 1 87.81 61 PHE B O 1
ATOM 2212 N N . ASP B 1 62 ? -10.594 14.938 26.203 1 90.38 62 ASP B N 1
ATOM 2213 C CA . ASP B 1 62 ? -10.562 14.188 24.953 1 90.38 62 ASP B CA 1
ATOM 2214 C C . ASP B 1 62 ? -11.469 14.836 23.906 1 90.38 62 ASP B C 1
ATOM 2216 O O . ASP B 1 62 ? -12.625 15.164 24.203 1 90.38 62 ASP B O 1
ATOM 2220 N N . PRO B 1 63 ? -10.859 15.055 22.734 1 92.62 63 PRO B N 1
ATOM 2221 C CA . PRO B 1 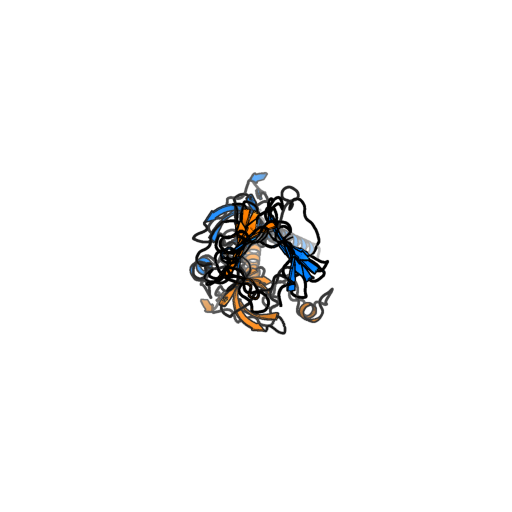63 ? -11.75 15.578 21.688 1 92.62 63 PRO B CA 1
ATOM 2222 C C . PRO B 1 63 ? -12.93 14.656 21.406 1 92.62 63 PRO B C 1
ATOM 2224 O O . PRO B 1 63 ? -12.781 13.43 21.453 1 92.62 63 PRO B O 1
ATOM 2227 N N . PRO B 1 64 ? -14.078 15.258 21.188 1 95 64 PRO B N 1
ATOM 2228 C CA . PRO B 1 64 ? -15.203 14.398 20.812 1 95 64 PRO B CA 1
ATOM 2229 C C . PRO B 1 64 ? -14.969 13.672 19.484 1 95 64 PRO B C 1
ATOM 2231 O O . PRO B 1 64 ? -14.258 14.188 18.609 1 95 64 PRO B O 1
ATOM 2234 N N . PRO B 1 65 ? -15.594 12.508 19.375 1 97.5 65 PRO B N 1
ATOM 2235 C CA . PRO B 1 65 ? -15.492 11.789 18.109 1 97.5 65 PRO B CA 1
ATOM 2236 C C . PRO B 1 65 ? -16.109 12.562 16.938 1 97.5 65 PRO B C 1
ATOM 2238 O O . PRO B 1 65 ? -17.016 13.383 17.141 1 97.5 65 PRO B O 1
ATOM 2241 N N . ILE B 1 66 ? -15.578 12.406 15.781 1 98 66 ILE B N 1
ATOM 2242 C CA . ILE B 1 66 ? -16.125 12.961 14.547 1 98 66 ILE B CA 1
ATOM 2243 C C . ILE B 1 66 ? -16.859 11.867 13.773 1 98 66 ILE B C 1
ATOM 2245 O O . ILE B 1 66 ? -16.328 10.773 13.57 1 98 66 ILE B O 1
ATOM 2249 N N . VAL B 1 67 ? -18.016 12.148 13.281 1 97.75 67 VAL B N 1
ATOM 2250 C CA . VAL B 1 67 ? -18.828 11.141 12.609 1 97.75 67 VAL B CA 1
ATOM 2251 C C . VAL B 1 67 ? -18.844 11.414 11.102 1 97.75 67 VAL B C 1
ATOM 2253 O O . VAL B 1 67 ? -18.406 12.477 10.648 1 97.75 67 VAL B O 1
ATOM 2256 N N . ASP B 1 68 ? -19.312 10.43 10.289 1 97.94 68 ASP B N 1
ATOM 2257 C CA . ASP B 1 68 ? -19.531 10.547 8.852 1 97.94 68 ASP B CA 1
ATOM 2258 C C . ASP B 1 68 ? -18.25 10.938 8.125 1 97.94 68 ASP B C 1
ATOM 2260 O O . ASP B 1 68 ? -18.266 11.82 7.27 1 97.94 68 ASP B O 1
ATOM 2264 N N . VAL B 1 69 ? -17.172 10.328 8.477 1 98.56 69 VAL B N 1
ATOM 2265 C CA . VAL B 1 69 ? -15.875 10.648 7.887 1 98.56 69 VAL B CA 1
ATOM 2266 C C . VAL B 1 69 ? -15.578 9.68 6.746 1 98.56 69 VAL B C 1
ATOM 2268 O O . VAL B 1 69 ? -15.484 8.469 6.957 1 98.56 69 VAL B O 1
ATOM 2271 N N . PRO B 1 70 ? -15.445 10.172 5.438 1 98.44 70 PRO B N 1
ATOM 2272 C CA . PRO B 1 70 ? -15.031 9.266 4.363 1 98.44 70 PRO B CA 1
ATOM 2273 C C . PRO B 1 70 ? -13.633 8.688 4.59 1 98.44 70 PRO B C 1
ATOM 2275 O O . PRO B 1 70 ? -12.75 9.375 5.105 1 98.44 70 PRO B O 1
ATOM 2278 N N . VAL B 1 71 ? -13.445 7.43 4.246 1 97.75 71 VAL B N 1
ATOM 2279 C CA . VAL B 1 71 ? -12.172 6.727 4.398 1 97.75 71 VAL B CA 1
ATOM 2280 C C . VAL B 1 71 ? -11.523 6.539 3.029 1 97.75 71 VAL B C 1
ATOM 2282 O O . VAL B 1 71 ? -12.195 6.219 2.051 1 97.75 71 VAL B O 1
ATOM 2285 N N . SER B 1 72 ? -10.195 6.715 3.01 1 96.94 72 SER B N 1
ATOM 2286 C CA . SER B 1 72 ? -9.445 6.641 1.762 1 96.94 72 SER B CA 1
ATOM 2287 C C . SER B 1 72 ? -9.109 5.195 1.403 1 96.94 72 SER B C 1
ATOM 2289 O O . SER B 1 72 ? -8.516 4.473 2.203 1 96.94 72 SER B O 1
ATOM 2291 N N . PHE B 1 73 ? -9.461 4.773 0.165 1 94.62 73 PHE B N 1
ATOM 2292 C CA . PHE B 1 73 ? -9.023 3.568 -0.532 1 94.62 73 PHE B CA 1
ATOM 2293 C C . PHE B 1 73 ? -8.391 3.92 -1.874 1 94.62 73 PHE B C 1
ATOM 2295 O O . PHE B 1 73 ? -9.023 4.562 -2.715 1 94.62 73 PHE B O 1
ATOM 2302 N N . PRO B 1 74 ? -7.148 3.545 -2.053 1 92.81 74 PRO B N 1
ATOM 2303 C CA . PRO B 1 74 ? -6.484 3.938 -3.299 1 92.81 74 PRO B CA 1
ATOM 2304 C C . PRO B 1 74 ? -7.137 3.318 -4.535 1 92.81 74 PRO B C 1
ATOM 2306 O O . PRO B 1 74 ? -7.578 2.168 -4.492 1 92.81 74 PRO B O 1
ATOM 2309 N N . GLY B 1 75 ? -7.086 4.141 -5.648 1 90.12 75 GLY B N 1
ATOM 2310 C CA . GLY B 1 75 ? -7.562 3.643 -6.93 1 90.12 75 GLY B CA 1
ATOM 2311 C C . GLY B 1 75 ? -8.836 4.324 -7.398 1 90.12 75 GLY B C 1
ATOM 2312 O O . GLY B 1 75 ? -9.25 5.336 -6.828 1 90.12 75 GLY B O 1
ATOM 2313 N N . ASP B 1 76 ? -9.461 3.744 -8.5 1 92.06 76 ASP B N 1
ATOM 2314 C CA . ASP B 1 76 ? -10.703 4.215 -9.102 1 92.06 76 ASP B CA 1
ATOM 2315 C C . ASP B 1 76 ? -11.484 3.061 -9.727 1 92.06 76 ASP B C 1
ATOM 2317 O O . ASP B 1 76 ? -12.141 2.291 -9.023 1 92.06 76 ASP B O 1
ATOM 2321 N N . ASP B 1 77 ? -11.172 2.711 -11.055 1 90.12 77 ASP B N 1
ATOM 2322 C CA . ASP B 1 77 ? -11.797 1.532 -11.641 1 90.12 77 ASP B CA 1
ATOM 2323 C C . ASP B 1 77 ? -11.273 0.25 -11 1 90.12 77 ASP B C 1
ATOM 2325 O O . ASP B 1 77 ? -12 -0.745 -10.906 1 90.12 77 ASP B O 1
ATOM 2329 N N . PHE B 1 78 ? -10.078 0.281 -10.734 1 90.38 78 PHE B N 1
ATOM 2330 C CA . PHE B 1 78 ? -9.445 -0.727 -9.891 1 90.38 78 PHE B CA 1
ATOM 2331 C C . PHE B 1 78 ? -9.039 -0.13 -8.547 1 90.38 78 PHE B C 1
ATOM 2333 O O . PHE B 1 78 ? -8.445 0.948 -8.492 1 90.38 78 PHE B O 1
ATOM 2340 N N . VAL B 1 79 ? -9.492 -0.814 -7.5 1 92.56 79 VAL B N 1
ATOM 2341 C CA . VAL B 1 79 ? -9.289 -0.234 -6.176 1 92.56 79 VAL B CA 1
ATOM 2342 C C . VAL B 1 79 ? -8.531 -1.218 -5.293 1 92.56 79 VAL B C 1
ATOM 2344 O O . VAL B 1 79 ? -8.688 -2.434 -5.426 1 92.56 79 VAL B O 1
ATOM 2347 N N . LEU B 1 80 ? -7.617 -0.691 -4.504 1 92.25 80 LEU B N 1
ATOM 2348 C CA . LEU B 1 80 ? -7.098 -1.443 -3.367 1 92.25 80 LEU B CA 1
ATOM 2349 C C . LEU B 1 80 ? -8.047 -1.352 -2.176 1 92.25 80 LEU B C 1
ATOM 2351 O O . LEU B 1 80 ? -8.109 -0.319 -1.507 1 92.25 80 LEU B O 1
ATOM 2355 N N . GLU B 1 81 ? -8.742 -2.395 -1.965 1 92.06 81 GLU B N 1
ATOM 2356 C CA . GLU B 1 81 ? -9.695 -2.48 -0.861 1 92.06 81 GLU B CA 1
ATOM 2357 C C . GLU B 1 81 ? -9.125 -3.297 0.296 1 92.06 81 GLU B C 1
ATOM 2359 O O . GLU B 1 81 ? -8.492 -4.332 0.079 1 92.06 81 GLU B O 1
ATOM 2364 N N . PHE B 1 82 ? -9.281 -2.791 1.498 1 92.62 82 PHE B N 1
ATOM 2365 C CA . PHE B 1 82 ? -8.828 -3.529 2.67 1 92.62 82 PHE B CA 1
ATOM 2366 C C . PHE B 1 82 ? -9.789 -3.336 3.836 1 92.62 82 PHE B C 1
ATOM 2368 O O . PHE B 1 82 ? -10.586 -2.398 3.838 1 92.62 82 PHE B O 1
ATOM 2375 N N . GLU B 1 83 ? -9.758 -4.227 4.777 1 94.06 83 GLU B N 1
ATOM 2376 C CA . GLU B 1 83 ? -10.641 -4.215 5.938 1 94.06 83 GLU B CA 1
ATOM 2377 C C . GLU B 1 83 ? -10.289 -3.08 6.891 1 94.06 83 GLU B C 1
ATOM 2379 O O . GLU B 1 83 ? -9.109 -2.824 7.152 1 94.06 83 GLU B O 1
ATOM 2384 N N . ILE B 1 84 ? -11.289 -2.377 7.434 1 95.62 84 ILE B N 1
ATOM 2385 C CA . ILE B 1 84 ? -11.164 -1.356 8.469 1 95.62 84 ILE B CA 1
ATOM 2386 C C . ILE B 1 84 ? -11.828 -1.841 9.75 1 95.62 84 ILE B C 1
ATOM 2388 O O . ILE B 1 84 ? -13.008 -2.201 9.75 1 95.62 84 ILE B O 1
ATOM 2392 N N . LYS B 1 85 ? -11.133 -1.83 10.836 1 95.12 85 LYS B N 1
ATOM 2393 C CA . LYS B 1 85 ? -11.633 -2.23 12.148 1 95.12 85 LYS B CA 1
ATOM 2394 C C . LYS B 1 85 ? -11.453 -1.109 13.164 1 95.12 85 LYS B C 1
ATOM 2396 O O . LYS B 1 85 ? -10.648 -0.202 12.961 1 95.12 85 LYS B O 1
ATOM 2401 N N . PRO B 1 86 ? -12.273 -1.225 14.25 1 97.12 86 PRO B N 1
ATOM 2402 C CA . PRO B 1 86 ? -11.984 -0.302 15.352 1 97.12 86 PRO B CA 1
ATOM 2403 C C . PRO B 1 86 ? -10.523 -0.357 15.797 1 97.12 86 PRO B C 1
ATOM 2405 O O . PRO B 1 86 ? -9.938 -1.44 15.867 1 97.12 86 PRO B O 1
ATOM 2408 N N . GLY B 1 87 ? -9.961 0.848 15.984 1 96.75 87 GLY B N 1
ATOM 2409 C CA . GLY B 1 87 ? -8.57 0.902 16.406 1 96.75 87 GLY B CA 1
ATOM 2410 C C . GLY B 1 87 ? -7.617 1.192 15.258 1 96.75 87 GLY B C 1
ATOM 2411 O O . GLY B 1 87 ? -6.449 1.521 15.484 1 96.75 87 GLY B O 1
ATOM 2412 N N . CYS B 1 88 ? -8.109 1.054 14.039 1 97 88 CYS B N 1
ATOM 2413 C CA . CYS B 1 88 ? -7.277 1.357 12.883 1 97 88 CYS B CA 1
ATOM 2414 C C . CYS B 1 88 ? -6.719 2.771 12.969 1 97 88 CYS B C 1
ATOM 2416 O O . CYS B 1 88 ? -7.473 3.744 12.953 1 97 88 CYS B O 1
ATOM 2418 N N . GLU B 1 89 ? -5.383 2.889 13.016 1 97.88 89 GLU B N 1
ATOM 2419 C CA . GLU B 1 89 ? -4.727 4.188 13.109 1 97.88 89 GLU B CA 1
ATOM 2420 C C . GLU B 1 89 ? -4.461 4.77 11.727 1 97.88 89 GLU B C 1
ATOM 2422 O O . GLU B 1 89 ? -4.254 4.027 10.766 1 97.88 89 GLU B O 1
ATOM 2427 N N . GLY B 1 90 ? -4.441 6.09 11.68 1 98.06 90 GLY B N 1
ATOM 2428 C CA . GLY B 1 90 ? -4.168 6.812 10.445 1 98.06 90 GLY B CA 1
ATOM 2429 C C . GLY B 1 90 ? -4.078 8.312 10.641 1 98.06 90 GLY B C 1
ATOM 2430 O O . GLY B 1 90 ? -3.838 8.789 11.75 1 98.06 90 GLY B O 1
ATOM 2431 N N . MET B 1 91 ? -4.098 9.023 9.508 1 98.12 91 MET B N 1
ATOM 2432 C CA . MET B 1 91 ? -4.105 10.484 9.492 1 98.12 91 MET B CA 1
ATOM 2433 C C . MET B 1 91 ? -5.512 11.016 9.234 1 98.12 91 MET B C 1
ATOM 2435 O O . MET B 1 91 ? -6.227 10.5 8.375 1 98.12 91 MET B O 1
ATOM 2439 N N . VAL B 1 92 ? -5.879 11.977 10.008 1 98.19 92 VAL B N 1
ATOM 2440 C CA . VAL B 1 92 ? -7.102 12.734 9.75 1 98.19 92 VAL B CA 1
ATOM 2441 C C . VAL B 1 92 ? -6.758 14.047 9.062 1 98.19 92 VAL B C 1
ATOM 2443 O O . VAL B 1 92 ? -6.07 14.898 9.633 1 98.19 92 VAL B O 1
ATOM 2446 N N . HIS B 1 93 ? -7.254 14.211 7.852 1 97.69 93 HIS B N 1
ATOM 2447 C CA . HIS B 1 93 ? -7.125 15.461 7.117 1 97.69 93 HIS B CA 1
ATOM 2448 C C . HIS B 1 93 ? -8.398 16.297 7.223 1 97.69 93 HIS B C 1
ATOM 2450 O O . HIS B 1 93 ? -9.508 15.766 7.145 1 97.69 93 HIS B O 1
ATOM 2456 N N . PHE B 1 94 ? -8.156 17.578 7.406 1 97.69 94 PHE B N 1
ATOM 2457 C CA . PHE B 1 94 ? -9.297 18.484 7.426 1 97.69 94 PHE B CA 1
ATOM 2458 C C . PHE B 1 94 ? -9.305 19.375 6.188 1 97.69 94 PHE B C 1
ATOM 2460 O O . PHE B 1 94 ? -8.305 20.016 5.875 1 97.69 94 PHE B O 1
ATOM 2467 N N . SER B 1 95 ? -10.492 19.375 5.59 1 95.69 95 SER B N 1
ATOM 2468 C CA . SER B 1 95 ? -10.648 20.156 4.371 1 95.69 95 SER B CA 1
ATOM 2469 C C . SER B 1 95 ? -10.609 21.656 4.672 1 95.69 95 SER B C 1
ATOM 2471 O O . SER B 1 95 ? -11.133 22.094 5.695 1 95.69 95 SER B O 1
ATOM 2473 N N . GLN B 1 96 ? -10.055 22.375 3.713 1 94.38 96 GLN B N 1
ATOM 2474 C CA . GLN B 1 96 ? -10 23.828 3.842 1 94.38 96 GLN B CA 1
ATOM 2475 C C . GLN B 1 96 ? -11.398 24.422 3.889 1 94.38 96 GLN B C 1
ATOM 2477 O O . GLN B 1 96 ? -11.617 25.469 4.52 1 94.38 96 GLN B O 1
ATOM 2482 N N . ARG B 1 97 ? -12.312 23.812 3.188 1 94.31 97 ARG B N 1
ATOM 2483 C CA . ARG B 1 97 ? -13.703 24.25 3.123 1 94.31 97 ARG B CA 1
ATOM 2484 C C . ARG B 1 97 ? -14.648 23.125 3.541 1 94.31 97 ARG B C 1
ATOM 2486 O O . ARG B 1 97 ? -14.25 21.969 3.631 1 94.31 97 ARG B O 1
ATOM 2493 N N . CYS B 1 98 ? -15.844 23.594 3.801 1 94.69 98 CYS B N 1
ATOM 2494 C CA . CYS B 1 98 ? -16.859 22.641 4.23 1 94.69 98 CYS B CA 1
ATOM 2495 C C . CYS B 1 98 ? -17.141 21.609 3.148 1 94.69 98 CYS B C 1
ATOM 2497 O O . CYS B 1 98 ? -17.344 21.953 1.986 1 94.69 98 CYS B O 1
ATOM 2499 N N . ILE B 1 99 ? -17.266 20.266 3.537 1 94.5 99 ILE B N 1
ATOM 2500 C CA . ILE B 1 99 ? -17.438 19.234 2.529 1 94.5 99 ILE B CA 1
ATOM 2501 C C . ILE B 1 99 ? -18.781 18.531 2.746 1 94.5 99 ILE B C 1
ATOM 2503 O O . ILE B 1 99 ? -19.031 17.469 2.178 1 94.5 99 ILE B O 1
ATOM 2507 N N . ASP B 1 100 ? -19.641 18.984 3.58 1 93 100 ASP B N 1
ATOM 2508 C CA . ASP B 1 100 ? -20.922 18.344 3.842 1 93 100 ASP B CA 1
ATOM 2509 C C . ASP B 1 100 ? -21.656 18.047 2.541 1 93 100 ASP B C 1
ATOM 2511 O O . ASP B 1 100 ? -22.156 16.938 2.34 1 93 100 ASP B O 1
ATOM 2515 N N . GLY B 1 101 ? -21.844 19.062 1.681 1 92.94 101 GLY B N 1
ATOM 2516 C CA . GLY B 1 101 ? -22.5 18.859 0.4 1 92.94 101 GLY B CA 1
ATOM 2517 C C . GLY B 1 101 ? -21.75 17.891 -0.502 1 92.94 101 GLY B C 1
ATOM 2518 O O . GLY B 1 101 ? -22.375 17.062 -1.164 1 92.94 101 GLY B O 1
ATOM 2519 N N . TRP B 1 102 ? -20.453 18 -0.577 1 95.44 102 TRP B N 1
ATOM 2520 C CA . TRP B 1 102 ? -19.625 17.141 -1.428 1 95.44 102 TRP B CA 1
ATOM 2521 C C . TRP B 1 102 ? -19.781 15.68 -1.034 1 95.44 102 TRP B C 1
ATOM 2523 O O . TRP B 1 102 ? -19.781 14.797 -1.894 1 95.44 102 TRP B O 1
ATOM 2533 N N . LYS B 1 103 ? -19.828 15.391 0.284 1 95.06 103 LYS B N 1
ATOM 2534 C CA . LYS B 1 103 ? -19.984 14.023 0.78 1 95.06 103 LYS B CA 1
ATOM 2535 C C . LYS B 1 103 ? -21.234 13.359 0.191 1 95.06 103 LYS B C 1
ATOM 2537 O O . LYS B 1 103 ? -21.266 12.141 0.021 1 95.06 103 LYS B O 1
ATOM 2542 N N . GLN B 1 104 ? -22.172 14.109 -0.153 1 93 104 GLN B N 1
ATOM 2543 C CA . GLN B 1 104 ? -23.422 13.57 -0.643 1 93 104 GLN B CA 1
ATOM 2544 C C . GLN B 1 104 ? -23.422 13.453 -2.164 1 93 104 GLN B C 1
ATOM 2546 O O . GLN B 1 104 ? -23.938 12.477 -2.717 1 93 104 GLN B O 1
ATOM 2551 N N . THR B 1 105 ? -22.781 14.391 -2.891 1 93.56 105 THR B N 1
ATOM 2552 C CA . THR B 1 105 ? -23.031 14.469 -4.324 1 93.56 105 THR B CA 1
ATOM 2553 C C . THR B 1 105 ? -21.734 14.242 -5.109 1 93.56 105 THR B C 1
ATOM 2555 O O . THR B 1 105 ? -21.766 13.875 -6.285 1 93.56 105 THR B O 1
ATOM 2558 N N . GLY B 1 106 ? -20.656 14.484 -4.535 1 94.62 106 GLY B N 1
ATOM 2559 C CA . GLY B 1 106 ? -19.438 14.57 -5.316 1 94.62 106 GLY B CA 1
ATOM 2560 C C . GLY B 1 106 ? -19.422 15.75 -6.266 1 94.62 106 GLY B C 1
ATOM 2561 O O . GLY B 1 106 ? -20.078 16.766 -6.02 1 94.62 106 GLY B O 1
ATOM 2562 N N . GLY B 1 107 ? -18.406 15.695 -7.25 1 93.62 107 GLY B N 1
ATOM 2563 C CA . GLY B 1 107 ? -18.344 16.797 -8.203 1 93.62 107 GLY B CA 1
ATOM 2564 C C . GLY B 1 107 ? -18 18.125 -7.559 1 93.62 107 GLY B C 1
ATOM 2565 O O . GLY B 1 107 ? -17.094 18.203 -6.727 1 93.62 107 GLY B O 1
ATOM 2566 N N . ILE B 1 108 ? -18.688 19.203 -8.125 1 93.62 108 ILE B N 1
ATOM 2567 C CA . ILE B 1 108 ? -18.578 20.531 -7.539 1 93.62 108 ILE B CA 1
ATOM 2568 C C . ILE B 1 108 ? -19.781 20.812 -6.652 1 93.62 108 ILE B C 1
ATOM 2570 O O . ILE B 1 108 ? -20.922 20.859 -7.137 1 93.62 108 ILE B O 1
ATOM 2574 N N . ALA B 1 109 ? -19.594 20.828 -5.348 1 91.19 109 ALA B N 1
ATOM 2575 C CA . ALA B 1 109 ? -20.688 20.984 -4.406 1 91.19 109 ALA B CA 1
ATOM 2576 C C . ALA B 1 109 ? -20.656 22.359 -3.75 1 91.19 109 ALA B C 1
ATOM 2578 O O . ALA B 1 109 ? -19.594 22.984 -3.656 1 91.19 109 ALA B O 1
ATOM 2579 N N . ALA B 1 110 ? -21.75 22.781 -3.285 1 84.94 110 ALA B N 1
ATOM 2580 C CA . ALA B 1 110 ? -21.875 24.062 -2.594 1 84.94 110 ALA B CA 1
ATOM 2581 C C . ALA B 1 110 ? -21.281 23.984 -1.187 1 84.94 110 ALA B C 1
ATOM 2583 O O . ALA B 1 110 ? -21.141 22.906 -0.626 1 84.94 110 ALA B O 1
ATOM 2584 N N . ASN B 1 111 ? -20.766 25.141 -0.711 1 81.94 111 ASN B N 1
ATOM 2585 C CA . ASN B 1 111 ? -20.312 25.312 0.664 1 81.94 111 ASN B CA 1
ATOM 2586 C C . ASN B 1 111 ? -21.312 26.094 1.502 1 81.94 111 ASN B C 1
ATOM 2588 O O . ASN B 1 111 ? -21.125 27.297 1.737 1 81.94 111 ASN B O 1
ATOM 2592 N N . PRO B 1 112 ? -22.297 25.469 2.027 1 74.56 112 PRO B N 1
ATOM 2593 C CA . PRO B 1 112 ? -23.391 26.25 2.623 1 74.56 112 PRO B CA 1
ATOM 2594 C C . PRO B 1 112 ? -23.016 26.859 3.965 1 74.56 112 PRO B C 1
ATOM 2596 O O . PRO B 1 112 ? -23.547 27.906 4.34 1 74.56 112 PRO B O 1
ATOM 2599 N N . VAL B 1 113 ? -22.297 26.234 4.828 1 76.12 113 VAL B N 1
ATOM 2600 C CA . VAL B 1 113 ? -22.078 26.641 6.215 1 76.12 113 VAL B CA 1
ATOM 2601 C C . VAL B 1 113 ? -20.844 27.531 6.316 1 76.12 113 VAL B C 1
ATOM 2603 O O . VAL B 1 113 ? -20.641 28.219 7.316 1 76.12 113 VAL B O 1
ATOM 2606 N N . LYS B 1 114 ? -20.078 27.766 5.191 1 83.88 114 LYS B N 1
ATOM 2607 C CA . LYS B 1 114 ? -18.906 28.625 5.102 1 83.88 114 LYS B CA 1
ATOM 2608 C C . LYS B 1 114 ? -17.906 28.312 6.203 1 83.88 114 LYS B C 1
ATOM 2610 O O . LYS B 1 114 ? -17.391 29.219 6.867 1 83.88 114 LYS B O 1
ATOM 2615 N N . ARG B 1 115 ? -17.812 27.031 6.691 1 87.94 115 ARG B N 1
ATOM 2616 C CA . ARG B 1 115 ? -16.75 26.594 7.582 1 87.94 115 ARG B CA 1
ATOM 2617 C C . ARG B 1 115 ? -15.43 26.469 6.832 1 87.94 115 ARG B C 1
ATOM 2619 O O . ARG B 1 115 ? -15.406 26.109 5.656 1 87.94 115 ARG B O 1
ATOM 2626 N N . PHE B 1 116 ? -14.352 26.969 7.48 1 90.69 116 PHE B N 1
ATOM 2627 C CA . PHE B 1 116 ? -12.984 26.844 6.984 1 90.69 116 PHE B CA 1
ATOM 2628 C C . PHE B 1 116 ? -12.109 26.109 7.992 1 90.69 116 PHE B C 1
ATOM 2630 O O . PHE B 1 116 ? -12.094 26.453 9.18 1 90.69 116 PHE B O 1
ATOM 2637 N N . HIS B 1 117 ? -11.359 25.109 7.504 1 95.38 117 HIS B N 1
ATOM 2638 C CA . HIS B 1 117 ? -10.43 24.375 8.359 1 95.38 117 HIS B CA 1
ATOM 2639 C C . HIS B 1 117 ? -11.109 23.922 9.648 1 95.38 117 HIS B C 1
ATOM 2641 O O . HIS B 1 117 ? -10.586 24.141 10.742 1 95.38 117 HIS B O 1
ATOM 2647 N N . HIS B 1 118 ? -12.258 23.359 9.492 1 94.62 118 HIS B N 1
ATOM 2648 C CA . HIS B 1 118 ? -13.086 23 10.633 1 94.62 118 HIS B CA 1
ATOM 2649 C C . HIS B 1 118 ? -12.953 21.5 10.953 1 94.62 118 HIS B C 1
ATOM 2651 O O . HIS B 1 118 ? -12.828 20.688 10.039 1 94.62 118 HIS B O 1
ATOM 2657 N N . LYS B 1 119 ? -13.109 21.188 12.227 1 94.38 119 LYS B N 1
ATOM 2658 C CA . LYS B 1 119 ? -12.922 19.828 12.711 1 94.38 119 LYS B CA 1
ATOM 2659 C C . LYS B 1 119 ? -13.922 18.875 12.07 1 94.38 119 LYS B C 1
ATOM 2661 O O . LYS B 1 119 ? -13.648 17.672 11.922 1 94.38 119 LYS B O 1
ATOM 2666 N N . GLN B 1 120 ? -15.039 19.344 11.648 1 93.5 120 GLN B N 1
ATOM 2667 C CA . GLN B 1 120 ? -16.094 18.484 11.133 1 93.5 120 GLN B CA 1
ATOM 2668 C C . GLN B 1 120 ? -15.844 18.109 9.68 1 93.5 120 GLN B C 1
ATOM 2670 O O . GLN B 1 120 ? -16.5 17.219 9.133 1 93.5 120 GLN B O 1
ATOM 2675 N N . ASP B 1 121 ? -14.945 18.766 8.984 1 96.38 121 ASP B N 1
ATOM 2676 C CA . ASP B 1 121 ? -14.648 18.5 7.586 1 96.38 121 ASP B CA 1
ATOM 2677 C C . ASP B 1 121 ? -13.461 17.547 7.453 1 96.38 121 ASP B C 1
ATOM 2679 O O . ASP B 1 121 ? -12.5 17.844 6.742 1 96.38 121 ASP B O 1
ATOM 2683 N N . ALA B 1 122 ? -13.602 16.406 8.07 1 97.94 122 ALA B N 1
ATOM 2684 C CA . ALA B 1 122 ? -12.523 15.43 8.227 1 97.94 122 ALA B CA 1
ATOM 2685 C C . ALA B 1 122 ? -12.586 14.367 7.129 1 97.94 122 ALA B C 1
ATOM 2687 O O . ALA B 1 122 ? -13.664 14 6.668 1 97.94 122 ALA B O 1
ATOM 2688 N N . MET B 1 123 ? -11.461 13.891 6.648 1 98.25 123 MET B N 1
ATOM 2689 C CA . MET B 1 123 ? -11.18 12.719 5.824 1 98.25 123 MET B CA 1
ATOM 2690 C C . MET B 1 123 ? -10.109 11.844 6.469 1 98.25 123 MET B C 1
ATOM 2692 O O . MET B 1 123 ? -9.156 12.359 7.066 1 98.25 123 MET B O 1
ATOM 2696 N N . PHE B 1 124 ? -10.312 10.578 6.344 1 98.25 124 PHE B N 1
ATOM 2697 C CA . PHE B 1 124 ? -9.406 9.68 7.051 1 98.25 124 PHE B CA 1
ATOM 2698 C C . PHE B 1 124 ? -8.594 8.852 6.07 1 98.25 124 PHE B C 1
ATOM 2700 O O . PHE B 1 124 ? -9.148 8.25 5.145 1 98.25 124 PHE B O 1
ATOM 2707 N N . VAL B 1 125 ? -7.27 8.789 6.309 1 96.75 125 VAL B N 1
ATOM 2708 C CA . VAL B 1 125 ? -6.336 7.988 5.523 1 96.75 125 VAL B CA 1
ATOM 2709 C C . VAL B 1 125 ? -5.625 6.988 6.438 1 96.75 125 VAL B C 1
ATOM 2711 O O . VAL B 1 125 ? -4.73 7.363 7.195 1 96.75 125 VAL B O 1
ATOM 2714 N N . PRO B 1 126 ? -6.012 5.691 6.324 1 95.88 126 PRO B N 1
ATOM 2715 C CA . PRO B 1 126 ? -5.309 4.691 7.133 1 95.88 126 PRO B CA 1
ATOM 2716 C C . PRO B 1 126 ? -3.834 4.562 6.762 1 95.88 126 PRO B C 1
ATOM 2718 O O . PRO B 1 126 ? -3.471 4.719 5.594 1 95.88 126 PRO B O 1
ATOM 2721 N N . GLY B 1 127 ? -2.982 4.246 7.793 1 95.81 127 GLY B N 1
ATOM 2722 C CA . GLY B 1 127 ? -1.649 3.844 7.371 1 95.81 127 GLY B CA 1
ATOM 2723 C C . GLY B 1 127 ? -0.556 4.344 8.297 1 95.81 127 GLY B C 1
ATOM 2724 O O . GLY B 1 127 ? 0.526 3.758 8.359 1 95.81 127 GLY B O 1
ATOM 2725 N N . ILE B 1 128 ? -0.731 5.527 8.93 1 97.25 128 ILE B N 1
ATOM 2726 C CA . ILE B 1 128 ? 0.239 5.969 9.93 1 97.25 128 ILE B CA 1
ATOM 2727 C C . ILE B 1 128 ? -0.023 5.254 11.25 1 97.25 128 ILE B C 1
ATOM 2729 O O . ILE B 1 128 ? -1.174 5.113 11.672 1 97.25 128 ILE B O 1
ATOM 2733 N N . ARG B 1 129 ? 1.102 4.832 11.945 1 97.06 129 ARG B N 1
ATOM 2734 C CA . ARG B 1 129 ? 0.95 3.996 13.133 1 97.06 129 ARG B CA 1
ATOM 2735 C C . ARG B 1 129 ? 1.87 4.461 14.25 1 97.06 129 ARG B C 1
ATOM 2737 O O . ARG B 1 129 ? 2.977 4.945 13.992 1 97.06 129 ARG B O 1
ATOM 2744 N N . SER B 1 130 ? 1.399 4.332 15.422 1 97.19 130 SER B N 1
ATOM 2745 C CA . SER B 1 130 ? 2.236 4.52 16.594 1 97.19 130 SER B CA 1
ATOM 2746 C C . SER B 1 130 ? 3.137 3.309 16.828 1 97.19 130 SER B C 1
ATOM 2748 O O . SER B 1 130 ? 2.971 2.271 16.188 1 97.19 130 SER B O 1
ATOM 2750 N N . LEU B 1 131 ? 4.117 3.428 17.781 1 96.5 131 LEU B N 1
ATOM 2751 C CA . LEU B 1 131 ? 5.039 2.34 18.078 1 96.5 131 LEU B CA 1
ATOM 2752 C C . LEU B 1 131 ? 4.293 1.148 18.672 1 96.5 131 LEU B C 1
ATOM 2754 O O . LEU B 1 131 ? 4.715 0.001 18.516 1 96.5 131 LEU B O 1
ATOM 2758 N N . ASP B 1 132 ? 3.166 1.366 19.344 1 94.75 132 ASP B N 1
ATOM 2759 C CA . ASP B 1 132 ? 2.393 0.293 19.969 1 94.75 132 ASP B CA 1
ATOM 2760 C C . ASP B 1 132 ? 1.557 -0.451 18.922 1 94.75 132 ASP B C 1
ATOM 2762 O O . ASP B 1 132 ? 0.941 -1.474 19.234 1 94.75 132 ASP B O 1
ATOM 2766 N N . ASN B 1 133 ? 1.49 0.025 17.688 1 94.62 133 ASN B N 1
ATOM 2767 C CA . ASN B 1 133 ? 0.675 -0.568 16.641 1 94.62 133 ASN B CA 1
ATOM 2768 C C . ASN B 1 133 ? 1.498 -0.847 15.383 1 94.62 133 ASN B C 1
ATOM 2770 O O . ASN B 1 133 ? 1.006 -0.686 14.266 1 94.62 133 ASN B O 1
ATOM 2774 N N . LEU B 1 134 ? 2.719 -1.211 15.531 1 95.38 134 LEU B N 1
ATOM 2775 C CA . LEU B 1 134 ? 3.6 -1.489 14.406 1 95.38 134 LEU B CA 1
ATOM 2776 C C . LEU B 1 134 ? 3.127 -2.719 13.641 1 95.38 134 LEU B C 1
ATOM 2778 O O . LEU B 1 134 ? 2.471 -3.596 14.203 1 95.38 134 LEU B O 1
ATOM 2782 N N . ILE B 1 135 ? 3.406 -2.721 12.328 1 94.69 135 ILE B N 1
ATOM 2783 C CA . ILE B 1 135 ? 3.225 -3.939 11.539 1 94.69 135 ILE B CA 1
ATOM 2784 C C . ILE B 1 135 ? 4.18 -5.02 12.047 1 94.69 135 ILE B C 1
ATOM 2786 O O . ILE B 1 135 ? 5.398 -4.91 11.875 1 94.69 135 ILE B O 1
ATOM 2790 N N . ALA B 1 136 ? 3.619 -6.008 12.633 1 94.12 136 ALA B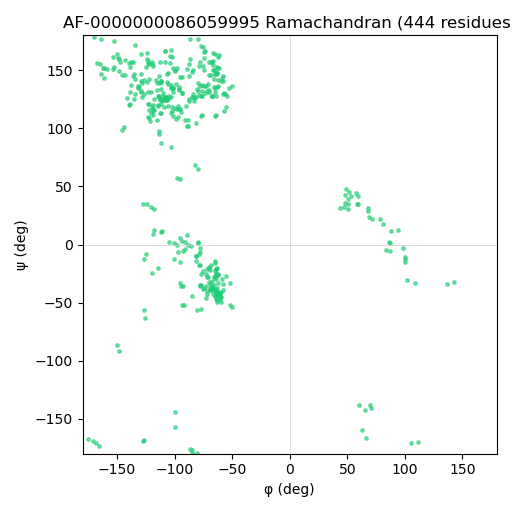 N 1
ATOM 2791 C CA . ALA B 1 136 ? 4.43 -7.078 13.203 1 94.12 136 ALA B CA 1
ATOM 2792 C C . ALA B 1 136 ? 5.176 -7.848 12.117 1 94.12 136 ALA B C 1
ATOM 2794 O O . ALA B 1 136 ? 4.602 -8.195 11.086 1 94.12 136 ALA B O 1
ATOM 2795 N N . GLY B 1 137 ? 6.504 -8.125 12.367 1 93.88 137 GLY B N 1
ATOM 2796 C CA . GLY B 1 137 ? 7.289 -8.914 11.43 1 93.88 137 GLY B CA 1
ATOM 2797 C C . GLY B 1 137 ? 7.543 -8.203 10.109 1 93.88 137 GLY B C 1
ATOM 2798 O O . GLY B 1 137 ? 7.609 -8.844 9.062 1 93.88 137 GLY B O 1
ATOM 2799 N N . PHE B 1 138 ? 7.59 -6.879 10.164 1 95.56 138 PHE B N 1
ATOM 2800 C CA . PHE B 1 138 ? 7.875 -6.09 8.969 1 95.56 138 PHE B CA 1
ATOM 2801 C C . PHE B 1 138 ? 9.172 -6.543 8.312 1 95.56 138 PHE B C 1
ATOM 2803 O O . PHE B 1 138 ? 10.188 -6.73 9 1 95.56 138 PHE B O 1
ATOM 2810 N N . VAL B 1 139 ? 9.141 -6.832 7.016 1 94.44 139 VAL B N 1
ATOM 2811 C CA . VAL B 1 139 ? 10.328 -7.188 6.238 1 94.44 139 VAL B CA 1
ATOM 2812 C C . VAL B 1 139 ? 10.539 -6.168 5.121 1 94.44 139 VAL B C 1
ATOM 2814 O O . VAL B 1 139 ? 9.68 -5.996 4.258 1 94.44 139 VAL B O 1
ATOM 2817 N N . ASN B 1 140 ? 11.602 -5.434 5.117 1 96.38 140 ASN B N 1
ATOM 2818 C CA . ASN B 1 140 ? 11.914 -4.422 4.117 1 96.38 140 ASN B CA 1
ATOM 2819 C C . ASN B 1 140 ? 12.477 -5.043 2.844 1 96.38 140 ASN B C 1
ATOM 2821 O O . ASN B 1 140 ? 13.625 -4.777 2.471 1 96.38 140 ASN B O 1
ATOM 2825 N N . ASP B 1 141 ? 11.648 -5.852 2.109 1 96.62 141 ASP B N 1
ATOM 2826 C CA . ASP B 1 141 ? 12.023 -6.625 0.933 1 96.62 141 ASP B CA 1
ATOM 2827 C C . ASP B 1 141 ? 10.891 -6.66 -0.091 1 96.62 141 ASP B C 1
ATOM 2829 O O . ASP B 1 141 ? 9.984 -7.488 0.005 1 96.62 141 ASP B O 1
ATOM 2833 N N . GLY B 1 142 ? 11.047 -5.781 -1.152 1 96.62 142 GLY B N 1
ATOM 2834 C CA . GLY B 1 142 ? 10.047 -5.746 -2.211 1 96.62 142 GLY B CA 1
ATOM 2835 C C . GLY B 1 142 ? 8.719 -5.176 -1.761 1 96.62 142 GLY B C 1
ATOM 2836 O O . GLY B 1 142 ? 8.672 -4.086 -1.18 1 96.62 142 GLY B O 1
ATOM 2837 N N . ILE B 1 143 ? 7.648 -5.793 -2.193 1 96 143 ILE B N 1
ATOM 2838 C CA . ILE B 1 143 ? 6.293 -5.367 -1.854 1 96 143 ILE B CA 1
ATOM 2839 C C . ILE B 1 143 ? 5.43 -6.59 -1.544 1 96 143 ILE B C 1
ATOM 2841 O O . ILE B 1 143 ? 5.535 -7.617 -2.217 1 96 143 ILE B O 1
ATOM 2845 N N . ARG B 1 144 ? 4.637 -6.438 -0.476 1 95.88 144 ARG B N 1
ATOM 2846 C CA . ARG B 1 144 ? 3.867 -7.562 0.043 1 95.88 144 ARG B CA 1
ATOM 2847 C C . ARG B 1 144 ? 2.482 -7.113 0.498 1 95.88 144 ARG B C 1
ATOM 2849 O O . ARG B 1 144 ? 2.344 -6.078 1.154 1 95.88 144 ARG B O 1
ATOM 2856 N N . LEU B 1 145 ? 1.43 -7.766 -0.026 1 96.12 145 LEU B N 1
ATOM 2857 C CA . LEU B 1 145 ? 0.096 -7.73 0.565 1 96.12 145 LEU B CA 1
ATOM 2858 C C . LEU B 1 145 ? -0.088 -8.867 1.563 1 96.12 145 LEU B C 1
ATOM 2860 O O . LEU B 1 145 ? 0.052 -10.039 1.207 1 96.12 145 LEU B O 1
ATOM 2864 N N . ARG B 1 146 ? -0.352 -8.539 2.832 1 96 146 ARG B N 1
ATOM 2865 C CA . ARG B 1 146 ? -0.358 -9.609 3.822 1 96 146 ARG B CA 1
ATOM 2866 C C . ARG B 1 146 ? -1.33 -9.305 4.957 1 96 146 ARG B C 1
ATOM 2868 O O . ARG B 1 146 ? -1.727 -8.148 5.145 1 96 146 ARG B O 1
ATOM 2875 N N . ASN B 1 147 ? -1.684 -10.344 5.75 1 95.12 147 ASN B N 1
ATOM 2876 C CA . ASN B 1 147 ? -2.457 -10.148 6.973 1 95.12 147 ASN B CA 1
ATOM 2877 C C . ASN B 1 147 ? -1.56 -9.789 8.156 1 95.12 147 ASN B C 1
ATOM 2879 O O . ASN B 1 147 ? -0.343 -9.664 7.996 1 95.12 147 ASN B O 1
ATOM 2883 N N . VAL B 1 148 ? -2.127 -9.648 9.32 1 91.19 148 VAL B N 1
ATOM 2884 C CA . VAL B 1 148 ? -1.51 -9.016 10.477 1 91.19 148 VAL B CA 1
ATOM 2885 C C . VAL B 1 148 ? -0.322 -9.852 10.953 1 91.19 148 VAL B C 1
ATOM 2887 O O . VAL B 1 148 ? 0.7 -9.305 11.375 1 91.19 148 VAL B O 1
ATOM 2890 N N . ASP B 1 149 ? -0.428 -11.117 10.844 1 92.5 149 ASP B N 1
ATOM 2891 C CA . ASP B 1 149 ? 0.654 -11.953 11.359 1 92.5 149 ASP B CA 1
ATOM 2892 C C . ASP B 1 149 ? 1.502 -12.516 10.219 1 92.5 149 ASP B C 1
ATOM 2894 O O . ASP B 1 149 ? 2.359 -13.375 10.445 1 92.5 149 ASP B O 1
ATOM 2898 N N . ALA B 1 150 ? 1.235 -12.188 9.047 1 94.5 150 ALA B N 1
ATOM 2899 C CA . ALA B 1 150 ? 1.999 -12.547 7.859 1 94.5 150 ALA B CA 1
ATOM 2900 C C . ALA B 1 150 ? 1.887 -14.039 7.562 1 94.5 150 ALA B C 1
ATOM 2902 O O . ALA B 1 150 ? 2.785 -14.625 6.957 1 94.5 150 ALA B O 1
ATOM 2903 N N . SER B 1 151 ? 0.873 -14.695 7.996 1 94.75 151 SER B N 1
ATOM 2904 C CA . SER B 1 151 ? 0.643 -16.094 7.672 1 94.75 151 SER B CA 1
ATOM 2905 C C . SER B 1 151 ? 0.059 -16.25 6.273 1 94.75 151 SER B C 1
ATOM 2907 O O . SER B 1 151 ? 0.032 -17.359 5.727 1 94.75 151 SER B O 1
ATOM 2909 N N . GLN B 1 152 ? -0.465 -15.219 5.723 1 96.31 152 GLN B N 1
ATOM 2910 C CA . GLN B 1 152 ? -0.993 -15.172 4.363 1 96.31 152 GLN B CA 1
ATOM 2911 C C . GLN B 1 152 ? -0.473 -13.945 3.615 1 96.31 152 GLN B C 1
ATOM 2913 O O . GLN B 1 152 ? -0.518 -12.828 4.137 1 96.31 152 GLN B O 1
ATOM 2918 N N . TYR B 1 153 ? -0.04 -14.18 2.33 1 96.44 153 TYR B N 1
ATOM 2919 C CA . TYR B 1 153 ? 0.482 -13.008 1.631 1 96.44 153 TYR B CA 1
ATOM 2920 C C . TYR B 1 153 ? 0.583 -13.266 0.132 1 96.44 153 TYR B C 1
ATOM 2922 O O . TYR B 1 153 ? 0.582 -14.422 -0.305 1 96.44 153 TYR B O 1
ATOM 2930 N N . VAL B 1 154 ? 0.558 -12.273 -0.665 1 96.25 154 VAL B N 1
ATOM 2931 C CA . VAL B 1 154 ? 1.14 -12.125 -1.995 1 96.25 154 VAL B CA 1
ATOM 2932 C C . VAL B 1 154 ? 2.414 -11.289 -1.914 1 96.25 154 VAL B C 1
ATOM 2934 O O . VAL B 1 154 ? 2.41 -10.195 -1.346 1 96.25 154 VAL B O 1
ATOM 2937 N N . TRP B 1 155 ? 3.537 -11.789 -2.449 1 96.56 155 TRP B N 1
ATOM 2938 C CA . TRP B 1 155 ? 4.828 -11.156 -2.188 1 96.56 155 TRP B CA 1
ATOM 2939 C C . TRP B 1 155 ? 5.688 -11.133 -3.447 1 96.56 155 TRP B C 1
ATOM 2941 O O . TRP B 1 155 ? 5.887 -12.164 -4.094 1 96.56 155 TRP B O 1
ATOM 2951 N N . LEU B 1 156 ? 6.066 -9.977 -3.912 1 97.12 156 LEU B N 1
ATOM 2952 C CA . LEU B 1 156 ? 7.137 -9.773 -4.883 1 97.12 156 LEU B CA 1
ATOM 2953 C C . LEU B 1 156 ? 8.445 -9.438 -4.184 1 97.12 156 LEU B C 1
ATOM 2955 O O . LEU B 1 156 ? 8.594 -8.352 -3.619 1 97.12 156 LEU B O 1
ATOM 2959 N N . LYS B 1 157 ? 9.422 -10.266 -4.32 1 96.88 157 LYS B N 1
ATOM 2960 C CA . LYS B 1 157 ? 10.656 -10.125 -3.561 1 96.88 157 LYS B CA 1
ATOM 2961 C C . LYS B 1 157 ? 11.766 -9.531 -4.422 1 96.88 157 LYS B C 1
ATOM 2963 O O . LYS B 1 157 ? 11.719 -9.609 -5.652 1 96.88 157 LYS B O 1
ATOM 2968 N N . ASN B 1 158 ? 12.742 -9.031 -3.697 1 96 158 ASN B N 1
ATOM 2969 C CA . ASN B 1 158 ? 13.906 -8.461 -4.371 1 96 158 ASN B CA 1
ATOM 2970 C C . ASN B 1 158 ? 14.672 -9.516 -5.156 1 96 158 ASN B C 1
ATOM 2972 O O . ASN B 1 158 ? 15.344 -9.203 -6.141 1 96 158 ASN B O 1
ATOM 2976 N N . ASP B 1 159 ? 14.602 -10.773 -4.797 1 95.56 159 ASP B N 1
ATOM 2977 C CA . ASP B 1 159 ? 15.32 -11.82 -5.516 1 95.56 159 ASP B CA 1
ATOM 2978 C C . ASP B 1 159 ? 14.578 -12.227 -6.785 1 95.56 159 ASP B C 1
ATOM 2980 O O . ASP B 1 159 ? 14.93 -13.211 -7.434 1 95.56 159 ASP B O 1
ATOM 2984 N N . THR B 1 160 ? 13.461 -11.594 -7.066 1 95.06 160 THR B N 1
ATOM 2985 C CA . THR B 1 160 ? 12.672 -11.656 -8.289 1 95.06 160 THR B CA 1
ATOM 2986 C C . THR B 1 160 ? 11.68 -12.812 -8.234 1 95.06 160 THR B C 1
ATOM 2988 O O . THR B 1 160 ? 10.938 -13.047 -9.188 1 95.06 160 THR B O 1
ATOM 2991 N N . SER B 1 161 ? 11.641 -13.531 -7.184 1 96.44 161 SER B N 1
ATOM 2992 C CA . SER B 1 161 ? 10.57 -14.508 -7.004 1 96.44 161 SER B CA 1
ATOM 2993 C C . SER B 1 161 ? 9.266 -13.82 -6.621 1 96.44 161 SER B C 1
ATOM 2995 O O . SER B 1 161 ? 9.273 -12.711 -6.082 1 96.44 161 SER B O 1
ATOM 2997 N N . CYS B 1 162 ? 8.148 -14.469 -6.953 1 96.44 162 CYS B N 1
ATOM 2998 C CA . CYS B 1 162 ? 6.793 -14.062 -6.609 1 96.44 162 CYS B CA 1
ATOM 2999 C C . CYS B 1 162 ? 6.023 -15.211 -5.969 1 96.44 162 CYS B C 1
ATOM 3001 O O . CYS B 1 162 ? 6.156 -16.359 -6.387 1 96.44 162 CYS B O 1
ATOM 3003 N N . MET B 1 163 ? 5.23 -14.852 -4.953 1 96.06 163 MET B N 1
ATOM 3004 C CA . MET B 1 163 ? 4.52 -15.984 -4.359 1 96.06 163 MET B CA 1
ATOM 3005 C C . MET B 1 163 ? 3.162 -15.547 -3.818 1 96.06 163 MET B C 1
ATOM 3007 O O . MET B 1 163 ? 2.98 -14.391 -3.443 1 96.06 163 MET B O 1
ATOM 3011 N N . ILE B 1 164 ? 2.207 -16.391 -3.816 1 96.81 164 ILE B N 1
ATOM 3012 C CA . ILE B 1 164 ? 0.972 -16.422 -3.043 1 96.81 164 ILE B CA 1
ATOM 3013 C C . ILE B 1 164 ? 1.012 -17.578 -2.055 1 96.81 164 ILE B C 1
ATOM 3015 O O . ILE B 1 164 ? 1.243 -18.734 -2.445 1 96.81 164 ILE B O 1
ATOM 3019 N N . LYS B 1 165 ? 0.887 -17.25 -0.814 1 97.38 165 LYS B N 1
ATOM 3020 C CA . LYS B 1 165 ? 1.076 -18.297 0.192 1 97.38 165 LYS B CA 1
ATOM 3021 C C . LYS B 1 165 ? 0.117 -18.109 1.364 1 97.38 165 LYS B C 1
ATOM 3023 O O . LYS B 1 165 ? -0.213 -16.984 1.729 1 97.38 165 LYS B O 1
ATOM 3028 N N . ASN B 1 166 ? -0.371 -19.25 1.987 1 97.38 166 ASN B N 1
ATOM 3029 C CA . ASN B 1 166 ? -0.991 -19.281 3.309 1 97.38 166 ASN B CA 1
ATOM 3030 C C . ASN B 1 166 ? -0.316 -20.312 4.215 1 97.38 166 ASN B C 1
ATOM 3032 O O . ASN B 1 166 ? 0.805 -20.734 3.943 1 97.38 166 ASN B O 1
ATOM 3036 N N . ALA B 1 167 ? -0.969 -20.562 5.309 1 94.75 167 ALA B N 1
ATOM 3037 C CA . ALA B 1 167 ? -0.331 -21.391 6.316 1 94.75 167 ALA B CA 1
ATOM 3038 C C . ALA B 1 167 ? -0.123 -22.812 5.801 1 94.75 167 ALA B C 1
ATOM 3040 O O . ALA B 1 167 ? 0.706 -23.562 6.328 1 94.75 167 ALA B O 1
ATOM 3041 N N . ASN B 1 168 ? -0.793 -23.203 4.715 1 97 168 ASN B N 1
ATOM 3042 C CA . ASN B 1 168 ? -0.887 -24.609 4.383 1 97 168 ASN B CA 1
ATOM 3043 C C . ASN B 1 168 ? -0.422 -24.891 2.955 1 97 168 ASN B C 1
ATOM 3045 O O . ASN B 1 168 ? -0.254 -26.047 2.564 1 97 168 ASN B O 1
ATOM 3049 N N . GLY B 1 169 ? -0.234 -23.938 2.107 1 97.69 169 GLY B N 1
ATOM 3050 C CA . GLY B 1 169 ? 0.174 -24.156 0.729 1 97.69 169 GLY B CA 1
ATOM 3051 C C . GLY B 1 169 ? 0.692 -22.891 0.053 1 97.69 169 GLY B C 1
ATOM 3052 O O . GLY B 1 169 ? 0.755 -21.828 0.672 1 97.69 169 GLY B O 1
ATOM 3053 N N . HIS B 1 170 ? 1.129 -23.125 -1.2 1 97.31 170 HIS B N 1
ATOM 3054 C CA . HIS B 1 170 ? 1.69 -21.984 -1.915 1 97.31 170 HIS B CA 1
ATOM 3055 C C . HIS B 1 170 ? 1.654 -22.203 -3.424 1 97.31 170 HIS B C 1
ATOM 3057 O O . HIS B 1 170 ? 1.585 -23.344 -3.885 1 97.31 170 HIS B O 1
ATOM 3063 N N . VAL B 1 171 ? 1.571 -21.188 -4.148 1 96.88 171 VAL B N 1
ATOM 3064 C CA . VAL B 1 171 ? 1.974 -21.047 -5.543 1 96.88 171 VAL B CA 1
ATOM 3065 C C . VAL B 1 171 ? 3.133 -20.062 -5.641 1 96.88 171 VAL B C 1
ATOM 3067 O O . VAL B 1 171 ? 3.002 -18.891 -5.246 1 96.88 171 VAL B O 1
ATOM 3070 N N . THR B 1 172 ? 4.238 -20.531 -6.145 1 97.44 172 THR B N 1
ATOM 3071 C CA . THR B 1 172 ? 5.434 -19.703 -6.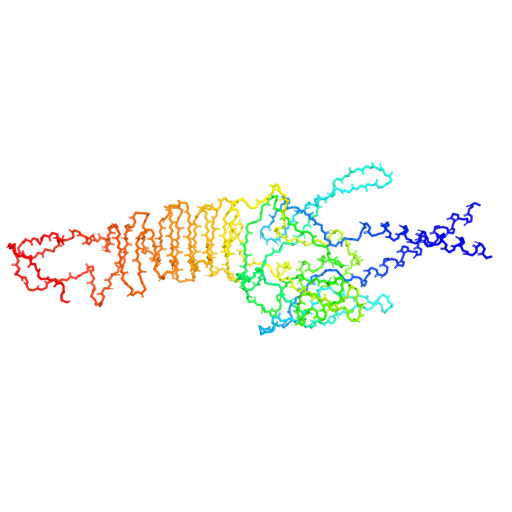211 1 97.44 172 THR B CA 1
ATOM 3072 C C . THR B 1 172 ? 6.016 -19.703 -7.621 1 97.44 172 THR B C 1
ATOM 3074 O O . THR B 1 172 ? 6.145 -20.766 -8.242 1 97.44 172 THR B O 1
ATOM 3077 N N . LEU B 1 173 ? 6.207 -18.5 -8.125 1 97.81 173 LEU B N 1
ATOM 3078 C CA . LEU B 1 173 ? 7.09 -18.328 -9.273 1 97.81 173 LEU B CA 1
ATOM 3079 C C . LEU B 1 173 ? 8.516 -18.047 -8.82 1 97.81 173 LEU B C 1
ATOM 3081 O O . LEU B 1 173 ? 8.812 -16.938 -8.367 1 97.81 173 LEU B O 1
ATOM 3085 N N . LEU B 1 174 ? 9.375 -19.016 -8.984 1 97.75 174 LEU B N 1
ATOM 3086 C CA . LEU B 1 174 ? 10.758 -18.891 -8.523 1 97.75 174 LEU B CA 1
ATOM 3087 C C . LEU B 1 174 ? 11.539 -17.953 -9.422 1 97.75 174 LEU B C 1
ATOM 3089 O O . LEU B 1 174 ? 11.102 -17.625 -10.531 1 97.75 174 LEU B O 1
ATOM 3093 N N . ALA B 1 175 ? 12.688 -17.578 -8.938 1 96.25 175 ALA B N 1
ATOM 3094 C CA . ALA B 1 175 ? 13.523 -16.625 -9.672 1 96.25 175 ALA B CA 1
ATOM 3095 C C . ALA B 1 175 ? 13.852 -17.156 -11.07 1 96.25 175 ALA B C 1
ATOM 3097 O O . ALA B 1 175 ? 13.93 -16.375 -12.023 1 96.25 175 ALA B O 1
ATOM 3098 N N . ASP B 1 176 ? 14 -18.438 -11.211 1 96.69 176 ASP B N 1
ATOM 3099 C CA . ASP B 1 176 ? 14.391 -19.016 -12.484 1 96.69 176 ASP B CA 1
ATOM 3100 C C . ASP B 1 176 ? 13.18 -19.25 -13.383 1 96.69 176 ASP B C 1
ATOM 3102 O O . ASP B 1 176 ? 13.297 -19.812 -14.469 1 96.69 176 ASP B O 1
ATOM 3106 N N . GLY B 1 177 ? 12.016 -18.922 -12.867 1 97.06 177 GLY B N 1
ATOM 3107 C CA . GLY B 1 177 ? 10.812 -18.969 -13.688 1 97.06 177 GLY B CA 1
ATOM 3108 C C . GLY B 1 177 ? 9.984 -20.219 -13.453 1 97.06 177 GLY B C 1
ATOM 3109 O O . GLY B 1 177 ? 8.867 -20.328 -13.961 1 97.06 177 GLY B O 1
ATOM 3110 N N . THR B 1 178 ? 10.508 -21.141 -12.758 1 98.25 178 THR B N 1
ATOM 3111 C CA . THR B 1 178 ? 9.75 -22.359 -12.469 1 98.25 178 THR B CA 1
ATOM 3112 C C . THR B 1 178 ? 8.57 -22.047 -11.555 1 98.25 178 THR B C 1
ATOM 3114 O O . THR B 1 178 ? 8.727 -21.406 -10.516 1 98.25 178 THR B O 1
ATOM 3117 N N . ALA B 1 179 ? 7.406 -22.469 -11.977 1 98.12 179 ALA B N 1
ATOM 3118 C CA . ALA B 1 179 ? 6.238 -22.422 -11.102 1 98.12 179 ALA B CA 1
ATOM 3119 C C . ALA B 1 179 ? 6.184 -23.625 -10.172 1 98.12 179 ALA B C 1
ATOM 3121 O O . ALA B 1 179 ? 6.258 -24.766 -10.625 1 98.12 179 ALA B O 1
ATOM 3122 N N . ASN B 1 180 ? 6.129 -23.391 -8.898 1 98.25 180 ASN B N 1
ATOM 3123 C CA . ASN B 1 180 ? 5.98 -24.422 -7.875 1 98.25 180 ASN B CA 1
ATOM 3124 C C . ASN B 1 180 ? 4.633 -24.312 -7.168 1 98.25 180 ASN B C 1
ATOM 3126 O O . ASN B 1 180 ? 4.359 -23.328 -6.484 1 98.25 180 ASN B O 1
ATOM 3130 N N . ILE B 1 181 ? 3.754 -25.312 -7.348 1 97.56 181 ILE B N 1
ATOM 3131 C CA . ILE B 1 181 ? 2.445 -25.391 -6.711 1 97.56 181 ILE B CA 1
ATOM 3132 C C . ILE B 1 181 ? 2.412 -26.578 -5.738 1 97.56 181 ILE B C 1
ATOM 3134 O O . ILE B 1 181 ? 2.166 -27.719 -6.145 1 97.56 181 ILE B O 1
ATOM 3138 N N . ASN B 1 182 ? 2.695 -26.266 -4.43 1 97.12 182 ASN B N 1
ATOM 3139 C CA . ASN B 1 182 ? 2.73 -27.266 -3.365 1 97.12 182 ASN B CA 1
ATOM 3140 C C . ASN B 1 182 ? 3.602 -28.453 -3.744 1 97.12 182 ASN B C 1
ATOM 3142 O O . ASN B 1 182 ? 3.234 -29.609 -3.488 1 97.12 182 ASN B O 1
ATOM 3146 N N . GLY B 1 183 ? 4.672 -28.156 -4.488 1 96.12 183 GLY B N 1
ATOM 3147 C CA . GLY B 1 183 ? 5.605 -29.234 -4.812 1 96.12 183 GLY B CA 1
ATOM 3148 C C . GLY B 1 183 ? 5.547 -29.656 -6.27 1 96.12 183 GLY B C 1
ATOM 3149 O O . GLY B 1 183 ? 6.508 -30.219 -6.801 1 96.12 183 GLY B O 1
ATOM 3150 N N . VAL B 1 184 ? 4.301 -29.594 -6.98 1 96.62 184 VAL B N 1
ATOM 3151 C CA . VAL B 1 184 ? 4.25 -29.812 -8.422 1 96.62 184 VAL B CA 1
ATOM 3152 C C . VAL B 1 184 ? 4.961 -28.656 -9.141 1 96.62 184 VAL B C 1
ATOM 3154 O O . VAL B 1 184 ? 4.637 -27.484 -8.914 1 96.62 184 VAL B O 1
ATOM 3157 N N . THR B 1 185 ? 5.91 -29 -10.016 1 97.75 185 THR B N 1
ATOM 3158 C CA . THR B 1 185 ? 6.66 -27.938 -10.68 1 97.75 185 THR B CA 1
ATOM 3159 C C . THR B 1 185 ? 6.398 -27.938 -12.18 1 97.75 185 THR B C 1
ATOM 3161 O O . THR B 1 185 ? 6.254 -29 -12.781 1 97.75 185 THR B O 1
ATOM 3164 N N . ILE B 1 186 ? 6.266 -26.781 -12.695 1 97.69 186 ILE B N 1
ATOM 3165 C CA . ILE B 1 186 ? 6.195 -26.531 -14.133 1 97.69 186 ILE B CA 1
ATOM 3166 C C . ILE B 1 186 ? 7.301 -25.562 -14.547 1 97.69 186 ILE B C 1
ATOM 3168 O O . ILE B 1 186 ? 7.238 -24.375 -14.227 1 97.69 186 ILE B O 1
ATOM 3172 N N . ASP B 1 187 ? 8.297 -26.031 -15.25 1 97.12 187 ASP B N 1
ATOM 3173 C CA . ASP B 1 187 ? 9.438 -25.188 -15.57 1 97.12 187 ASP B CA 1
ATOM 3174 C C . ASP B 1 187 ? 9.18 -24.359 -16.828 1 97.12 187 ASP B C 1
ATOM 3176 O O . ASP B 1 187 ? 8.078 -24.406 -17.391 1 97.12 187 ASP B O 1
ATOM 3180 N N . LYS B 1 188 ? 10.117 -23.578 -17.219 1 94.25 188 LYS B N 1
ATOM 3181 C CA . LYS B 1 188 ? 9.953 -22.578 -18.281 1 94.25 188 LYS B CA 1
ATOM 3182 C C . LYS B 1 188 ? 9.633 -23.234 -19.609 1 94.25 188 LYS B C 1
ATOM 3184 O O . LYS B 1 188 ? 9.156 -22.578 -20.531 1 94.25 188 LYS B O 1
ATOM 3189 N N . ASP B 1 189 ? 9.945 -24.516 -19.719 1 92.12 189 ASP B N 1
ATOM 3190 C CA . ASP B 1 189 ? 9.711 -25.219 -20.969 1 92.12 189 ASP B CA 1
ATOM 3191 C C . ASP B 1 189 ? 8.398 -26 -20.922 1 92.12 189 ASP B C 1
ATOM 3193 O O . ASP B 1 189 ? 8.078 -26.734 -21.859 1 92.12 189 ASP B O 1
ATOM 3197 N N . GLY B 1 190 ? 7.703 -25.953 -19.828 1 94.12 190 GLY B N 1
ATOM 3198 C CA . GLY B 1 190 ? 6.406 -26.594 -19.688 1 94.12 190 GLY B CA 1
ATOM 3199 C C . GLY B 1 190 ? 6.508 -28.047 -19.234 1 94.12 190 GLY B C 1
ATOM 3200 O O . GLY B 1 190 ? 5.582 -28.828 -19.469 1 94.12 190 GLY B O 1
ATOM 3201 N N . ASN B 1 191 ? 7.727 -28.531 -18.781 1 94.94 191 ASN B N 1
ATOM 3202 C CA . ASN B 1 191 ? 7.824 -29.844 -18.156 1 94.94 191 ASN B CA 1
ATOM 3203 C C . ASN B 1 191 ? 7.156 -29.859 -16.781 1 94.94 191 ASN B C 1
ATOM 3205 O O . ASN B 1 191 ? 7.332 -28.922 -15.992 1 94.94 191 ASN B O 1
ATOM 3209 N N . ILE B 1 192 ? 6.359 -30.875 -16.547 1 96.12 192 ILE B N 1
ATOM 3210 C CA . ILE B 1 192 ? 5.652 -31.016 -15.281 1 96.12 192 ILE B CA 1
ATOM 3211 C C . ILE B 1 192 ? 6.289 -32.125 -14.453 1 96.12 192 ILE B C 1
ATOM 3213 O O . ILE B 1 192 ? 6.531 -33.219 -14.961 1 96.12 192 ILE B O 1
ATOM 3217 N N . VAL B 1 193 ? 6.66 -31.875 -13.273 1 95.44 193 VAL B N 1
ATOM 3218 C CA . VAL B 1 193 ? 7.098 -32.906 -12.32 1 95.44 193 VAL B CA 1
ATOM 3219 C C . VAL B 1 193 ? 6.164 -32.906 -11.117 1 95.44 193 VAL B C 1
ATOM 3221 O O . VAL B 1 193 ? 6.066 -31.922 -10.391 1 95.44 193 VAL B O 1
ATOM 3224 N N . ALA B 1 194 ? 5.422 -34 -10.906 1 94.31 194 ALA B N 1
ATOM 3225 C CA . ALA B 1 194 ? 4.562 -34.219 -9.742 1 94.31 194 ALA B CA 1
ATOM 3226 C C . ALA B 1 194 ? 5.141 -35.281 -8.828 1 94.31 194 ALA B C 1
ATOM 3228 O O . ALA B 1 194 ? 5.258 -36.438 -9.219 1 94.31 194 ALA B O 1
ATOM 3229 N N . PRO B 1 195 ? 5.441 -34.844 -7.578 1 92.31 195 PRO B N 1
ATOM 3230 C CA . PRO B 1 195 ? 6.059 -35.812 -6.68 1 92.31 195 PRO B CA 1
ATOM 3231 C C . PRO B 1 195 ? 5.062 -36.844 -6.145 1 92.31 195 PRO B C 1
ATOM 3233 O O . PRO B 1 195 ? 5.461 -37.875 -5.625 1 92.31 195 PRO B O 1
ATOM 3236 N N . GLY B 1 196 ? 3.791 -36.531 -6.129 1 90 196 GLY B N 1
ATOM 3237 C CA . GLY B 1 196 ? 2.764 -37.406 -5.613 1 90 196 GLY B CA 1
ATOM 3238 C C . GLY B 1 196 ? 2.02 -38.156 -6.699 1 90 196 GLY B C 1
ATOM 3239 O O . GLY B 1 196 ? 2.633 -38.656 -7.648 1 90 196 GLY B O 1
ATOM 3240 N N . SER B 1 197 ? 0.746 -38.375 -6.531 1 87.5 197 SER B N 1
ATOM 3241 C CA . SER B 1 197 ? -0.078 -39.156 -7.457 1 87.5 197 SER B CA 1
ATOM 3242 C C . SER B 1 197 ? -0.902 -38.219 -8.359 1 87.5 197 SER B C 1
ATOM 3244 O O . SER B 1 197 ? -1.081 -37.062 -8.055 1 87.5 197 SER B O 1
ATOM 3246 N N . LEU B 1 198 ? -1.179 -38.781 -9.547 1 89.38 198 LEU B N 1
ATOM 3247 C CA . LEU B 1 198 ? -2.111 -38.094 -10.453 1 89.38 198 LEU B CA 1
ATOM 3248 C C . LEU B 1 198 ? -3.326 -39 -10.719 1 89.38 198 LEU B C 1
ATOM 3250 O O . LEU B 1 198 ? -3.182 -40.156 -11.086 1 89.38 198 LEU B O 1
ATOM 3254 N N . ILE B 1 199 ? -4.453 -38.531 -10.375 1 87.31 199 ILE B N 1
ATOM 3255 C CA . ILE B 1 199 ? -5.715 -39.188 -10.688 1 87.31 199 ILE B CA 1
ATOM 3256 C C . ILE B 1 199 ? -6.43 -38.438 -11.805 1 87.31 199 ILE B C 1
ATOM 3258 O O . ILE B 1 199 ? -6.688 -37.25 -11.695 1 87.31 199 ILE B O 1
ATOM 3262 N N . LEU B 1 200 ? -6.652 -39.125 -12.906 1 84 200 LEU B N 1
ATOM 3263 C CA . LEU B 1 200 ? -7.398 -38.594 -14.031 1 84 200 LEU B CA 1
ATOM 3264 C C . LEU B 1 200 ? -8.727 -39.312 -14.203 1 84 200 LEU B C 1
ATOM 3266 O O . LEU B 1 200 ? -8.75 -40.531 -14.461 1 84 200 LEU B O 1
ATOM 3270 N N . ASN B 1 201 ? -9.68 -38.562 -13.977 1 83.25 201 ASN B N 1
ATOM 3271 C CA . ASN B 1 201 ? -11.023 -39.094 -14.109 1 83.25 201 ASN B CA 1
ATOM 3272 C C . ASN B 1 201 ? -11.195 -40.375 -13.266 1 83.25 201 ASN B C 1
ATOM 3274 O O . ASN B 1 201 ? -11.633 -41.406 -13.773 1 83.25 201 ASN B O 1
ATOM 3278 N N . GLY B 1 202 ? -10.68 -40.312 -12.148 1 82.62 202 GLY B N 1
ATOM 3279 C CA . GLY B 1 202 ? -10.852 -41.375 -11.164 1 82.62 202 GLY B CA 1
ATOM 3280 C C . GLY B 1 202 ? -9.82 -42.469 -11.297 1 82.62 202 GLY B C 1
ATOM 3281 O O . GLY B 1 202 ? -9.797 -43.406 -10.492 1 82.62 202 GLY B O 1
ATOM 3282 N N . LYS B 1 203 ? -8.961 -42.5 -12.25 1 84.38 203 LYS B N 1
ATOM 3283 C CA . LYS B 1 203 ? -7.938 -43.531 -12.445 1 84.38 203 LYS B CA 1
ATOM 3284 C C . LYS B 1 203 ? -6.555 -43 -12.07 1 84.38 203 LYS B C 1
ATOM 3286 O O . LYS B 1 203 ? -6.125 -41.969 -12.578 1 84.38 203 LYS B O 1
ATOM 3291 N N . GLU B 1 204 ? -5.949 -43.719 -11.195 1 86 204 GLU B N 1
ATOM 3292 C CA . GLU B 1 204 ? -4.57 -43.375 -10.852 1 86 204 GLU B CA 1
ATOM 3293 C C . GLU B 1 204 ? -3.619 -43.719 -11.992 1 86 204 GLU B C 1
ATOM 3295 O O . GLU B 1 204 ? -3.674 -44.812 -12.539 1 86 204 GLU B O 1
ATOM 3300 N N . ILE B 1 205 ? -2.713 -42.719 -12.344 1 85.5 205 ILE B N 1
ATOM 3301 C CA . ILE B 1 205 ? -1.903 -42.875 -13.547 1 85.5 205 ILE B CA 1
ATOM 3302 C C . ILE B 1 205 ? -0.542 -43.469 -13.188 1 85.5 205 ILE B C 1
ATOM 3304 O O . ILE B 1 205 ? 0.06 -44.188 -13.984 1 85.5 205 ILE B O 1
ATOM 3308 N N . ASP B 1 206 ? 0.003 -43.156 -12.023 1 79.19 206 ASP B N 1
ATOM 3309 C CA . ASP B 1 206 ? 1.382 -43.531 -11.719 1 79.19 206 ASP B CA 1
ATOM 3310 C C . ASP B 1 206 ? 1.516 -45.031 -11.539 1 79.19 206 ASP B C 1
ATOM 3312 O O . ASP B 1 206 ? 2.539 -45.625 -11.898 1 79.19 206 ASP B O 1
ATOM 3316 N N . GLY B 1 207 ? 0.459 -45.625 -11 1 78.31 207 GLY B N 1
ATOM 3317 C CA . GLY B 1 207 ? 0.497 -47.062 -10.789 1 78.31 207 GLY B CA 1
ATOM 3318 C C . GLY B 1 207 ? -0.557 -47.812 -11.578 1 78.31 207 GLY B C 1
ATOM 3319 O O . GLY B 1 207 ? -0.909 -48.969 -11.242 1 78.31 207 GLY B O 1
ATOM 3320 N N . HIS B 1 208 ? -0.896 -47.375 -12.609 1 80.94 208 HIS B N 1
ATOM 3321 C CA . HIS B 1 208 ? -2.01 -47.969 -13.32 1 80.94 208 HIS B CA 1
ATOM 3322 C C . HIS B 1 208 ? -1.542 -49.188 -14.148 1 80.94 208 HIS B C 1
ATOM 3324 O O . HIS B 1 208 ? -0.351 -49.312 -14.438 1 80.94 208 HIS B O 1
ATOM 3330 N N . THR B 1 209 ? -2.488 -50.156 -14.32 1 79 209 THR B N 1
ATOM 3331 C CA . THR B 1 209 ? -2.27 -51.344 -15.117 1 79 209 THR B CA 1
ATOM 3332 C C . THR B 1 209 ? -3.316 -51.469 -16.219 1 79 209 THR B C 1
ATOM 3334 O O . THR B 1 209 ? -4.332 -50.75 -16.188 1 79 209 THR B O 1
ATOM 3337 N N . HIS B 1 210 ? -2.859 -52.25 -17.297 1 80.31 210 HIS B N 1
ATOM 3338 C CA . HIS B 1 210 ? -3.812 -52.562 -18.359 1 80.31 210 HIS B CA 1
ATOM 3339 C C . HIS B 1 210 ? -4.168 -54.031 -18.375 1 80.31 210 HIS B C 1
ATOM 3341 O O . HIS B 1 210 ? -3.287 -54.875 -18.25 1 80.31 210 HIS B O 1
ATOM 3347 N N . GLY B 1 211 ? -5.445 -54.312 -18.281 1 78.19 211 GLY B N 1
ATOM 3348 C CA . GLY B 1 211 ? -5.898 -55.688 -18.469 1 78.19 211 GLY B CA 1
ATOM 3349 C C . GLY B 1 211 ? -5.992 -56.094 -19.922 1 78.19 211 GLY B C 1
ATOM 3350 O O . GLY B 1 211 ? -5.652 -55.344 -20.812 1 78.19 211 GLY B O 1
ATOM 3351 N N . GLY B 1 212 ? -6.344 -57.375 -20.203 1 76.5 212 GLY B N 1
ATOM 3352 C CA . GLY B 1 212 ? -6.551 -57.875 -21.562 1 76.5 212 GLY B CA 1
ATOM 3353 C C . GLY B 1 212 ? -5.262 -58.219 -22.266 1 76.5 212 GLY B C 1
ATOM 3354 O O . GLY B 1 212 ? -5.195 -58.156 -23.5 1 76.5 212 GLY B O 1
ATOM 3355 N N . VAL B 1 213 ? -4.223 -58.375 -21.531 1 79.44 213 VAL B N 1
ATOM 3356 C CA . VAL B 1 213 ? -2.932 -58.719 -22.125 1 79.44 213 VAL B CA 1
ATOM 3357 C C . VAL B 1 213 ? -2.521 -60.125 -21.672 1 79.44 213 VAL B C 1
ATOM 3359 O O . VAL B 1 213 ? -2.98 -60.594 -20.641 1 79.44 213 VAL B O 1
ATOM 3362 N N . ALA B 1 214 ? -1.904 -60.844 -22.484 1 84.81 214 ALA B N 1
ATOM 3363 C CA . ALA B 1 214 ? -1.283 -62.094 -22.062 1 84.81 214 ALA B CA 1
ATOM 3364 C C . ALA B 1 214 ? 0.033 -61.844 -21.328 1 84.81 214 ALA B C 1
ATOM 3366 O O . ALA B 1 214 ? 0.829 -61 -21.75 1 84.81 214 ALA B O 1
ATOM 3367 N N . SER B 1 215 ? 0.151 -62.625 -20.203 1 87 215 SER B N 1
ATOM 3368 C CA . SER B 1 215 ? 1.405 -62.5 -19.469 1 87 215 SER B CA 1
ATOM 3369 C C . SER B 1 215 ? 2.584 -63 -20.297 1 87 215 SER B C 1
ATOM 3371 O O . SER B 1 215 ? 2.447 -63.969 -21.047 1 87 215 SER B O 1
ATOM 3373 N N . GLY B 1 216 ? 3.555 -62.281 -20.375 1 87.94 216 GLY B N 1
ATOM 3374 C CA . GLY B 1 216 ? 4.789 -62.656 -21.047 1 87.94 216 GLY B CA 1
ATOM 3375 C C . GLY B 1 216 ? 6.012 -61.938 -20.484 1 87.94 216 GLY B C 1
ATOM 3376 O O . GLY B 1 216 ? 5.91 -61.188 -19.5 1 87.94 216 GLY B O 1
ATOM 3377 N N . GLY B 1 217 ? 7.215 -62.25 -20.938 1 84.94 217 GLY B N 1
ATOM 3378 C CA . GLY B 1 217 ? 8.461 -61.719 -20.422 1 84.94 217 GLY B CA 1
ATOM 3379 C C . GLY B 1 217 ? 8.883 -60.438 -21.109 1 84.94 217 GLY B C 1
ATOM 3380 O O . GLY B 1 217 ? 9.969 -59.906 -20.844 1 84.94 217 GLY B O 1
ATOM 3381 N N . SER B 1 218 ? 7.906 -59.875 -22 1 86.06 218 SER B N 1
ATOM 3382 C CA . SER B 1 218 ? 8.297 -58.688 -22.781 1 86.06 218 SER B CA 1
ATOM 3383 C C . SER B 1 218 ? 7.699 -57.438 -22.203 1 86.06 218 SER B C 1
ATOM 3385 O O . SER B 1 218 ? 6.945 -57.469 -21.234 1 86.06 218 SER B O 1
ATOM 3387 N N . ASN B 1 219 ? 8.203 -56.281 -22.672 1 85 219 ASN B N 1
ATOM 3388 C CA . ASN B 1 219 ? 7.625 -54.969 -22.422 1 85 219 ASN B CA 1
ATOM 3389 C C . ASN B 1 219 ? 6.785 -54.5 -23.609 1 85 219 ASN B C 1
ATOM 3391 O O . ASN B 1 219 ? 7.051 -54.875 -24.75 1 85 219 ASN B O 1
ATOM 3395 N N . THR B 1 220 ? 5.719 -53.688 -23.219 1 82 220 THR B N 1
ATOM 3396 C CA . THR B 1 220 ? 4.992 -53.031 -24.297 1 82 220 THR B CA 1
ATOM 3397 C C . THR B 1 220 ? 5.887 -52 -25 1 82 220 THR B C 1
ATOM 3399 O O . THR B 1 220 ? 6.977 -51.688 -24.516 1 82 220 THR B O 1
ATOM 3402 N N . GLY B 1 221 ? 5.457 -51.5 -26.266 1 78.19 221 GLY B N 1
ATOM 3403 C CA . GLY B 1 221 ? 6.039 -50.312 -26.812 1 78.19 221 GLY B CA 1
ATOM 3404 C C . GLY B 1 221 ? 5.57 -49.031 -26.125 1 78.19 221 GLY B C 1
ATOM 3405 O O . GLY B 1 221 ? 4.609 -49.062 -25.344 1 78.19 221 GLY B O 1
ATOM 3406 N N . PRO B 1 222 ? 6.367 -47.938 -26.312 1 78.25 222 PRO B N 1
ATOM 3407 C CA . PRO B 1 222 ? 5.883 -46.656 -25.766 1 78.25 222 PRO B CA 1
ATOM 3408 C C . PRO B 1 222 ? 4.566 -46.219 -26.406 1 78.25 222 PRO B C 1
ATOM 3410 O O . PRO B 1 222 ? 4.117 -46.812 -27.391 1 78.25 222 PRO B O 1
ATOM 3413 N N . ASN B 1 223 ? 3.904 -45.25 -25.609 1 71.5 223 ASN B N 1
ATOM 3414 C CA . ASN B 1 223 ? 2.668 -44.719 -26.172 1 71.5 223 ASN B CA 1
ATOM 3415 C C . ASN B 1 223 ? 2.887 -44.125 -27.547 1 71.5 223 ASN B C 1
ATOM 3417 O O . ASN B 1 223 ? 3.922 -43.5 -27.812 1 71.5 223 ASN B O 1
ATOM 3421 N N . ASN B 1 224 ? 1.938 -44.594 -28.594 1 64.12 224 ASN B N 1
ATOM 3422 C CA . ASN B 1 224 ? 2.021 -44.031 -29.938 1 64.12 224 ASN B CA 1
ATOM 3423 C C . ASN B 1 224 ? 1.331 -42.688 -30.016 1 64.12 224 ASN B C 1
ATOM 3425 O O . ASN B 1 224 ? 0.337 -42.438 -29.328 1 64.12 224 ASN B O 1
#

Organism: NCBI:txid2849972

Radius of gyration: 32.28 Å; Cα contacts (8 Å, |Δi|>4): 987; chains: 2; bounding box: 44×125×66 Å

Nearest PDB structures (foldseek):
  4ru3-assembly1_A  TM=7.885E-01  e=1.221E-10  Pseudomonas phage SN
  8eon-assembly1_F  TM=7.935E-01  e=1.039E-10  Pseudomonas phage vB_PaeM_E217
  7yfz-assembly1_y  TM=8.068E-01  e=5.550E-07  uncultured cyanophage
  6ywy-assembly1_QQ  TM=4.959E-01  e=3.314E-02  Neurospora crassa
  4ru3-assembly1_A  TM=7.879E-01  e=4.466E-11  Pseudomonas phage SN

Secondary structure (DSSP, 8-state):
-HHHHHHHHHHHHHHHHHHHHHHTT---EEEEEEEEEETTTTEEEEEESS-EEETTTTEEEPPPPEEEEEB--SBSSEEEEE---TT-EEEEEE-SS--HHHHHH-SSB--SS---S-TTSEEEEET---GGG--TT---SSEEEE-TTSSSEEEE-TTS-EEEE-SS-EEEE-TTS-EEETTEEE-TT--EE-SS-EEETTEESTT----SB---SSPPPPP-/-HHHHHHHHHHHHHHHHHHHHHHTT---EEEEEEEEEETTTTEEEEEESB-EEETTTTEEEPPPPEEEEEB---BSSSB------TT-EEEEEE-SB--HHHHHH-SS----S--BS-TTSEEEEETB--GGG--TT---SSEEEEETTSSSEEEE-TTS-EEEE-SS-EEEE-TTS-EEETTEEE-TT--EEESS--EETTEESTT----S--B-SBPPPPP-

Solvent-accessible surface area (backbone atoms only — not comparable to full-atom values): 24190 Å² total; per-residue (Å²): 112,69,64,60,53,52,47,50,51,50,52,50,51,52,50,50,53,50,49,57,60,54,52,75,65,56,38,50,68,48,53,23,28,30,62,43,67,39,64,90,73,46,28,23,29,34,35,62,69,61,72,44,70,40,83,84,76,70,44,76,44,76,59,72,68,45,64,78,21,32,47,46,37,44,42,51,58,34,29,49,45,60,49,76,51,64,66,45,36,14,38,34,37,18,17,38,44,45,39,73,47,21,46,53,61,28,70,71,16,60,50,88,81,73,43,58,14,33,80,81,25,41,35,34,38,70,73,51,64,55,88,93,58,56,72,57,86,74,69,100,53,58,44,70,53,63,54,76,82,59,52,31,38,41,38,43,36,76,76,60,25,36,37,40,37,34,89,41,26,40,43,31,38,40,63,84,52,31,32,35,39,29,68,25,31,36,38,82,85,64,52,73,47,61,78,38,54,44,30,37,55,88,39,56,61,70,67,36,63,48,71,56,24,48,79,71,95,72,77,79,76,76,88,130,112,68,62,60,53,52,50,49,50,50,51,50,50,50,52,50,52,51,49,56,60,54,50,74,64,50,36,50,28,37,53,23,29,30,63,42,70,39,82,88,79,45,29,24,29,35,35,56,16,49,44,42,69,38,82,86,78,70,42,74,46,74,56,73,69,42,65,80,20,48,59,66,57,60,70,71,98,46,61,58,80,67,65,80,50,66,65,39,35,14,39,33,36,26,33,65,47,47,41,72,48,30,76,75,68,38,91,89,50,63,58,86,82,72,43,58,17,32,81,84,26,40,35,35,40,53,14,35,51,20,61,73,58,56,72,58,86,60,66,79,52,38,37,32,43,28,39,53,79,59,53,33,36,41,38,42,36,77,77,47,28,34,36,39,37,46,88,84,48,39,42,31,36,39,56,76,10,32,34,34,48,74,70,34,30,29,30,57,69,12,33,34,41,34,74,60,84,51,67,57,93,85,39,55,61,72,78,57,82,79,81,96,65,56,77,30,95,29,57,50,73,50,66,130

Foldseek 3Di:
DVVVVVVVVVVVVVVVVVVVVVVVFQAFKAKWWFADADPVLQWTWIFGPDWDADPVVRDIDGDDIATRAHEDWDDDPDTRDDDGDGPFIWMKGAAQAACPQCSPPNDDGDGDVGDGSHPNRIYTYGDDDDPVQDQPPDDPFADWDADRNRQFIWDQGPLRKTWGGHVPWIWIQDSQRWTAGRRWIQHPVGDTDDPDWDADPNRTDPDDDDDDDDDDPDDDDDDD/DVVVVVVVVVVVVVVVVVVVVVVVFQAFKAKWWFADADPVLQWTWIFGDDWDADPVVRDIDGDDIATRAHEDWDDDPDTRDDDGDGPQMWMKGAAQAACVQCSVPNDDGDRDVRDGSHPNRIYTYGDDDDPVQDQPPDDPFADWDADRNRQFIWDQGPLRKTWGHHVPWIWIQDSQRWTAGRRWIQHPVGDTDDPDWDADPNDTDPDDDDPPDDDDPDDDDPDD

Sequence (448 aa):
MTDINQRRSFLQNVTNDTFFENMKDVYTCIPGYVLTFDPDTQRAQIQLGITRTDDVAKTTFDPPPIVDVPVSFPGDDFVLEFEIKPGCEGMVHFSQRCIDGWKQTGGIAANPVKRFHHKQDAMFVPGIRSLDNLIAGFVNDGIRLRNVDASQYVWLKNDTSCMIKNANGHVTLLADGTANINGVTIDKDGNIVAPGSLILNGKEIDGHTHGGVASGGSNTGPNNMTDINQRRSFLQNVTNDTFFENMKDVYTCIPGYVLTFDPDTQRAQIQLGITRTDDVAKTTFDPPPIVDVPVSFPGDDFVLEFEIKPGCEGMVHFSQRCIDGWKQTGGIAANPVKRFHHKQDAMFVPGIRSLDNLIAGFVNDGIRLRNVDASQYVWLKNDTSCMIKNANGHVTLLADGTANINGVTIDKDGNIVAPGSLILNGKEIDGHTHGGVASGGSNTGPNN

pLDDT: mean 91.52, std 7.48, range [54.34, 98.62]

InterPro domains:
  IPR037026 Vgr protein, OB-fold domain superfamily [G3DSA:2.40.50.230] (27-126)
  IPR041599 Phage protein Gp138 N-terminal domain [PF18352] (30-127)